Protein AF-A0A3M7L3I3-F1 (afdb_monomer)

pLDDT: mean 78.07, std 19.67, range [24.3, 96.75]

Sequence (484 aa):
AEGNAGCKPRTPVLGILLPQKKACKHLTPALLHRAADEGVTLRVLEEGVPLAAQGHFDVLLHKIRSPEWEEEVCAYLDSHPEVTIIDHPKAVQALGNRATMLKLLDDDTWVLKAPAQASPGKGGAGFTCTTPAHQLLAPGCSLAGAEDALAAASLRYPLVLKPCWADGREGAHALALVTSSAGLQGIIERGAQLGLALPALAQPYIEHGGCLFKVYVLGGQCRMVTRASLSLDQDGVASDAGPGHHRSADDGAEQPGQAGDCGTARPCPGLQLMSRVSAYPSSECWGQEDLAPADHGVRIPPPWVWDALAQRLRERLGLHLFNFDVILPREQGNEPGSTSTLLHLIDINYFPGYEKLAGYEELMVHFFKEHREYAAMGGERVRLYVTGQFLGFRRSKSNQYTHTSLVKIDGVNSKTETEFYLGKRLAYVYKAKTEKKGSKFRVIWGKVTRAHGSTGTVRAKFKSNLPPAAIGAKIRVMLYPSRV

Mean predicted aligned error: 16.32 Å

InterPro domains:
  IPR001780 Large ribosomal subunit protein eL33 [MF_00573] (386-478)
  IPR001780 Large ribosomal subunit protein eL33 [PF01247] (384-478)
  IPR008656 Inositol-tetrakisphosphate 1-kinase [PTHR14217] (12-372)
  IPR009000 Translation protein, beta-barrel domain superfamily [SSF50447] (384-478)
  IPR018266 Large ribosomal subunit protein eL33, conserved site [PS01105] (446-467)
  IPR038661 Large ribosomal subunit protein eL33 superfamily [G3DSA:2.40.10.190] (379-484)
  IPR040464 Inositol 1,3,4-trisphosphate 5/6-kinase, ATP-grasp domain [PF05770] (147-231)
  IPR040464 Inositol 1,3,4-trisphosphate 5/6-kinase, ATP-grasp domain [PF05770] (275-369)
  IPR041429 Inositol-tetrakisphosphate 1-kinase, N-terminal [PF17927] (14-92)

Secondary structure (DSSP, 8-state):
-------PPPPPEEEEE--HHHHHHHS-HHHHHHHHHTT-EEEEPPTTS-GGGS---SEEEE----HHHHHHHHHHHHH-TTSEEES-HHHHHTTSBHHHHHHTTTT--EEE---TTS-SSS---EEEEEPPP-EEEPTT--HHHHHHHHHHTT--SSEEEEESB-S--TTTT-EEEE-SHHHHHHHHHHTTTTT-PSSEEEEE----TTEEEEEEEETTEEEEEEEE--EE-TTSPEE---------S-----PPP-------PPPPTTEEEES-TT----TT-SS--S---TTS--PPPPHHHHHHHHHHHHHHH--SEEEEEEE--S----STT--EEEEEEEEEEES--GGGSTTHHHHHHHHHHHHHHHHHTT-----SEEEEEEEEEEE-SS-EEEEEEEEEETT--STTGGGGGTT-EEEEEEEEEEEETTEEEEEEEEEEEEEETTTTEEEEEESSPPPGGGTT-EEEEE--S---

Nearest PDB structures (foldseek):
  7qiz-assembly1_h  TM=9.696E-01  e=1.080E-16  Solanum lycopersicum
  8b2l-assembly1_S3  TM=9.687E-01  e=2.028E-16  Nicotiana tabacum
  8jiv-assembly1_Cf  TM=9.655E-01  e=1.593E-15  Triticum aestivum
  8ipb-assembly1_MB  TM=9.676E-01  e=2.990E-15  Triticum aestivum
  5umd-assembly1_9  TM=9.547E-01  e=5.234E-14  Plasmodium falciparum 3D7

Solvent-accessible surface area (backbone atoms only — not comparable to full-atom values): 28256 Å² total; per-residue (Å²): 137,82,79,83,75,77,75,71,84,74,75,48,29,38,34,34,42,48,53,67,82,53,38,66,58,60,64,35,72,67,35,55,50,52,24,50,77,72,56,39,42,80,38,81,55,64,86,95,55,61,65,81,78,78,53,81,56,42,32,37,39,60,59,80,82,50,69,70,60,48,52,51,52,51,54,49,43,73,77,36,78,76,43,36,64,46,52,49,67,79,47,55,55,49,43,35,30,49,71,56,43,49,54,80,44,69,88,49,80,42,76,44,73,78,61,94,81,63,72,94,74,90,72,95,51,36,36,33,38,37,56,70,66,67,41,79,40,58,63,89,53,50,64,68,59,45,51,53,49,32,56,76,62,72,53,54,71,44,25,36,36,33,30,30,44,53,71,72,53,92,37,32,75,35,36,32,44,28,58,39,72,63,12,49,44,49,39,68,77,42,10,65,85,69,35,42,36,61,42,25,35,37,27,59,61,69,65,24,51,20,47,32,41,40,34,38,33,52,63,98,44,70,48,78,44,78,41,51,27,76,31,66,48,100,86,69,48,75,43,89,59,71,86,82,78,79,84,66,93,77,80,81,93,76,86,80,78,85,76,82,88,76,77,91,70,82,88,49,69,41,44,44,80,42,85,55,69,81,61,65,82,66,84,85,71,77,80,70,81,89,72,70,69,94,83,40,80,68,83,82,78,60,70,69,58,56,50,53,51,49,51,53,48,27,74,72,48,65,48,40,51,32,30,37,35,34,37,41,57,55,84,75,80,84,61,94,79,75,61,53,51,61,36,31,52,78,50,66,41,74,64,61,80,56,71,76,45,82,62,32,52,60,53,51,45,50,48,53,48,54,54,45,54,39,34,76,72,60,51,86,64,85,62,66,39,47,57,22,35,27,75,37,53,45,63,61,99,88,49,76,42,66,76,34,34,32,35,38,39,68,94,37,59,34,44,74,62,40,57,81,47,50,62,14,34,31,37,40,70,46,81,49,96,63,73,54,94,94,34,38,66,48,72,47,46,28,30,32,69,44,73,39,76,58,63,14,25,29,33,28,41,48,82,54,69,78,60,80,88,45,51,70,36,70,27,40,38,31,71,41,68,76,88,122

Foldseek 3Di:
DPDPPPPDPDQAEEEEAEDPVQCVLQVDPLLCVLLVVVRHHYHYDDPPDQPVVSDDHQEYEYLDDDPVVLVSVVVVCVVCVLYHYFFNVVLQVQQFFPVSVQVLFAPDFDWAADPPPDDPDPDRFIATEGAFQKFWDAALDDLVRNVVRCVVSVHAPQKKKAARGCSPPFLNPKIKTFGDSQQVNCCNVCVVVLSRGPRIMIGYDFAQLQKKWKWWFAALDIDIDIFGHWHADPVRDTDLDDDDDPPPPDDDDDDDDDDDDDDDDPDTPRMDIDDCSRPPPPPPDADDPDDPDPPSQDHDDDPVVSSVVSVVCCVSSVHRGKMWMKGFHSDDDPPPPRRYGYIHTHHMGGHDSLSRHDCSSVSVSVSVVVVSVCSVVSHPPVQLWFKWFFQAADDDPPDGDQQKTKIATPPFFFQVSCVLLAFFKKWDWDAAPDDDPNGRIDIWIKGFHHDDPTGRMTIIGTPDGDDPVRHGPMMTGGSDDDPD

Radius of gyration: 28.69 Å; Cα contacts (8 Å, |Δi|>4): 841; chains: 1; bounding box: 69×57×106 Å

Organism: Auxenochlorella protothecoides (NCBI:txid3075)

Structure (mmCIF, N/CA/C/O backbone):
data_AF-A0A3M7L3I3-F1
#
_entry.id   AF-A0A3M7L3I3-F1
#
loop_
_atom_site.group_PDB
_atom_site.id
_atom_site.type_symbol
_atom_site.label_atom_id
_atom_site.label_alt_id
_atom_site.label_comp_id
_atom_site.label_asym_id
_atom_site.label_entity_id
_atom_site.label_seq_id
_atom_site.pdbx_PDB_ins_code
_atom_site.Cartn_x
_atom_site.Cartn_y
_atom_site.Cartn_z
_atom_site.occupancy
_atom_site.B_iso_or_equiv
_atom_site.auth_seq_id
_atom_site.auth_comp_id
_atom_site.auth_asym_id
_atom_site.auth_atom_id
_atom_site.pdbx_PDB_model_num
ATOM 1 N N . ALA A 1 1 ? -40.814 2.476 36.841 1.00 35.31 1 ALA A N 1
ATOM 2 C CA . ALA A 1 1 ? -40.640 1.821 35.534 1.00 35.31 1 ALA A CA 1
ATOM 3 C C . ALA A 1 1 ? -40.481 2.919 34.493 1.00 35.31 1 ALA A C 1
ATOM 5 O O . ALA A 1 1 ? -41.463 3.342 33.905 1.00 35.31 1 ALA A O 1
ATOM 6 N N . GLU A 1 2 ? -39.270 3.450 34.343 1.00 33.78 2 GLU A N 1
ATOM 7 C CA . GLU A 1 2 ? -38.954 4.354 33.236 1.00 33.78 2 GLU A CA 1
ATOM 8 C C . GLU A 1 2 ? -38.245 3.511 32.187 1.00 33.78 2 GLU A C 1
ATOM 10 O O . GLU A 1 2 ? -37.161 2.971 32.413 1.00 33.78 2 GLU A O 1
ATOM 15 N N . GLY A 1 3 ? -38.981 3.268 31.105 1.00 31.88 3 GLY A N 1
ATOM 16 C CA . GLY A 1 3 ? -38.589 2.401 30.015 1.00 31.88 3 GLY A CA 1
ATOM 17 C C . GLY A 1 3 ? -37.322 2.911 29.352 1.00 31.88 3 GLY A C 1
ATOM 18 O O . GLY A 1 3 ? -37.249 4.047 28.892 1.00 31.88 3 GLY A O 1
ATOM 19 N N . ASN A 1 4 ? -36.349 2.012 29.290 1.00 36.25 4 ASN A N 1
ATOM 20 C CA . ASN A 1 4 ? -35.195 2.054 28.416 1.00 36.25 4 ASN A CA 1
ATOM 21 C C . ASN A 1 4 ? -35.702 2.198 26.968 1.00 36.25 4 ASN A C 1
ATOM 23 O O . ASN A 1 4 ? -36.040 1.205 26.322 1.00 36.25 4 ASN A O 1
ATOM 27 N N . ALA A 1 5 ? -35.849 3.435 26.489 1.00 38.25 5 ALA A N 1
ATOM 28 C CA . ALA A 1 5 ? -36.131 3.715 25.092 1.00 38.25 5 ALA A CA 1
ATOM 29 C C . ALA A 1 5 ? -34.921 3.229 24.293 1.00 38.25 5 ALA A C 1
ATOM 31 O O . ALA A 1 5 ? -33.882 3.885 24.252 1.00 38.25 5 ALA A O 1
ATOM 32 N N . GLY A 1 6 ? -35.043 2.025 23.731 1.00 37.06 6 GLY A N 1
ATOM 33 C CA . GLY A 1 6 ? -34.054 1.444 22.841 1.00 37.06 6 GLY A CA 1
ATOM 34 C C . GLY A 1 6 ? -33.783 2.425 21.712 1.00 37.06 6 GLY A C 1
ATOM 35 O O . GLY A 1 6 ? -34.612 2.601 20.819 1.00 37.06 6 GLY A O 1
ATOM 36 N N . CYS A 1 7 ? -32.635 3.095 21.784 1.00 35.84 7 CYS A N 1
ATOM 37 C CA . CYS A 1 7 ? -32.123 3.910 20.701 1.00 35.84 7 CYS A CA 1
ATOM 38 C C . CYS A 1 7 ? -31.993 2.967 19.501 1.00 35.84 7 CYS A C 1
ATOM 40 O O . CYS A 1 7 ? -31.188 2.033 19.540 1.00 35.84 7 CYS A O 1
ATOM 42 N N . LYS A 1 8 ? -32.853 3.129 18.485 1.00 43.00 8 LYS A N 1
ATOM 43 C CA . LYS A 1 8 ? -32.745 2.355 17.245 1.00 43.00 8 LYS A CA 1
ATOM 44 C C . LYS A 1 8 ? -31.296 2.482 16.759 1.00 43.00 8 LYS A C 1
ATOM 46 O O . LYS A 1 8 ? -30.790 3.607 16.751 1.00 43.00 8 LYS A O 1
ATOM 51 N N . PRO A 1 9 ? -30.616 1.381 16.392 1.00 53.31 9 PRO A N 1
ATOM 52 C CA . PRO A 1 9 ? -29.260 1.473 15.875 1.00 53.31 9 PRO A CA 1
ATOM 53 C C . PRO A 1 9 ? -29.285 2.405 14.665 1.00 53.31 9 PRO A C 1
ATOM 55 O O . PRO A 1 9 ? -30.003 2.167 13.695 1.00 53.31 9 PRO A O 1
ATOM 58 N N . ARG A 1 10 ? -28.569 3.524 14.779 1.00 66.69 10 ARG A N 1
ATOM 59 C CA . ARG A 1 10 ? -28.472 4.523 13.721 1.00 66.69 10 ARG A CA 1
ATOM 60 C C . ARG A 1 10 ? -27.815 3.876 12.500 1.00 66.69 10 ARG A C 1
ATOM 62 O O . ARG A 1 10 ? -26.831 3.152 12.648 1.00 66.69 10 ARG A O 1
ATOM 69 N N . THR A 1 11 ? -28.347 4.144 11.308 1.00 69.50 11 THR A N 1
ATOM 70 C CA . THR A 1 11 ? -27.738 3.684 10.055 1.00 69.50 11 THR A CA 1
ATOM 71 C C . THR A 1 11 ? -26.351 4.319 9.910 1.00 69.50 11 THR A C 1
ATOM 73 O O . THR A 1 11 ? -26.260 5.552 9.960 1.00 69.50 11 THR A O 1
ATOM 76 N N . PRO A 1 12 ? -25.282 3.517 9.759 1.00 75.00 12 PRO A N 1
ATOM 77 C CA . PRO A 1 12 ? -23.928 4.033 9.632 1.00 75.00 12 PRO A CA 1
ATOM 78 C C . PRO A 1 12 ? -23.773 4.834 8.337 1.00 75.00 12 PRO A C 1
ATOM 80 O O . PRO A 1 12 ? -24.360 4.497 7.302 1.00 75.00 12 PRO A O 1
ATOM 83 N N . VAL A 1 13 ? -22.974 5.894 8.407 1.00 88.31 13 VAL A N 1
ATOM 84 C CA . VAL A 1 13 ? -22.675 6.795 7.295 1.00 88.31 13 VAL A CA 1
ATOM 85 C C . VAL A 1 13 ? -21.205 6.648 6.914 1.00 88.31 13 VAL A C 1
ATOM 87 O O . VAL A 1 13 ? -20.317 7.005 7.691 1.00 88.31 13 VAL A O 1
ATOM 90 N N . LEU A 1 14 ? -20.958 6.148 5.703 1.00 91.19 14 LEU A N 1
ATOM 91 C CA . LEU A 1 14 ? -19.641 6.131 5.076 1.00 91.19 14 LEU A CA 1
ATOM 92 C C . LEU A 1 14 ? -19.445 7.435 4.296 1.00 91.19 14 LEU A C 1
ATOM 94 O O . LEU A 1 14 ? -20.107 7.653 3.280 1.00 91.19 14 LEU A O 1
ATOM 98 N N . GLY A 1 15 ? -18.539 8.293 4.759 1.00 92.94 15 GLY A N 1
ATOM 99 C CA . GLY A 1 15 ? -18.093 9.466 4.009 1.00 92.94 15 GLY A CA 1
ATOM 100 C C . GLY A 1 15 ? -17.078 9.070 2.938 1.00 92.94 15 GLY A C 1
ATOM 101 O O . GLY A 1 15 ? -16.142 8.327 3.221 1.00 92.94 15 GLY A O 1
ATOM 102 N N . ILE A 1 16 ? -17.255 9.545 1.706 1.00 92.69 16 ILE A N 1
ATOM 103 C CA . ILE A 1 16 ? -16.439 9.173 0.547 1.00 92.69 16 ILE A CA 1
ATOM 104 C C . ILE A 1 16 ? -15.740 10.412 -0.007 1.00 92.69 16 ILE A C 1
ATOM 106 O O . ILE A 1 16 ? -16.369 11.267 -0.628 1.00 92.69 16 ILE A O 1
ATOM 110 N N . LEU A 1 17 ? -14.423 10.464 0.184 1.00 91.12 17 LEU A N 1
ATOM 111 C CA . LEU A 1 17 ? -13.525 11.511 -0.295 1.00 91.12 17 LEU A CA 1
ATOM 112 C C . LEU A 1 17 ? -12.740 10.995 -1.506 1.00 91.12 17 LEU A C 1
ATOM 114 O O . LEU A 1 17 ? -11.596 10.544 -1.397 1.00 91.12 17 LEU A O 1
ATOM 118 N N . LEU A 1 18 ? -13.369 10.998 -2.679 1.00 89.56 18 LEU A N 1
ATOM 119 C CA . LEU A 1 18 ? -12.736 10.561 -3.924 1.00 89.56 18 LEU A CA 1
ATOM 120 C C . LEU A 1 18 ? -12.710 11.708 -4.936 1.00 89.56 18 LEU A C 1
ATOM 122 O O . LEU A 1 18 ? -13.718 12.397 -5.080 1.00 89.56 18 LEU A O 1
ATOM 126 N N . PRO A 1 19 ? -11.630 11.852 -5.731 1.00 85.81 19 PRO A N 1
ATOM 127 C CA . PRO A 1 19 ? -11.644 12.750 -6.879 1.00 85.81 19 PRO A CA 1
ATOM 128 C C . PRO A 1 19 ? -12.822 12.418 -7.798 1.00 85.81 19 PRO A C 1
ATOM 130 O O . PRO A 1 19 ? -13.086 11.237 -8.044 1.00 85.81 19 PRO A O 1
ATOM 133 N N . GLN A 1 20 ? -13.480 13.430 -8.365 1.00 82.56 20 GLN A N 1
ATOM 134 C CA . GLN A 1 20 ? -14.728 13.276 -9.128 1.00 82.56 20 GLN A CA 1
ATOM 135 C C . GLN A 1 20 ? -14.664 12.159 -10.187 1.00 82.56 20 GLN A C 1
ATOM 137 O O . GLN A 1 20 ? -15.516 11.274 -10.220 1.00 82.56 20 GLN A O 1
ATOM 142 N N . LYS A 1 21 ? -13.585 12.111 -10.988 1.00 83.31 21 LYS A N 1
ATOM 143 C CA . LYS A 1 21 ? -13.366 11.058 -12.003 1.00 83.31 21 LYS A CA 1
ATOM 144 C C . LYS A 1 21 ? -13.367 9.639 -11.423 1.00 83.31 21 LYS A C 1
ATOM 146 O O . LYS A 1 21 ? -13.716 8.695 -12.126 1.00 83.31 21 LYS A O 1
ATOM 151 N N . LYS A 1 22 ? -12.910 9.468 -10.181 1.00 86.50 22 LYS A N 1
ATOM 152 C CA . LYS A 1 22 ? -12.861 8.175 -9.493 1.00 86.50 22 LYS A CA 1
ATOM 153 C C . LYS A 1 22 ? -14.182 7.883 -8.785 1.00 86.50 22 LYS A C 1
ATOM 155 O O . LYS A 1 22 ? -14.663 6.761 -8.897 1.00 86.50 22 LYS A O 1
ATOM 160 N N . ALA A 1 23 ? -14.802 8.885 -8.164 1.00 87.12 23 ALA A N 1
ATOM 161 C CA . ALA A 1 23 ? -16.145 8.767 -7.601 1.00 87.12 23 ALA A CA 1
ATOM 162 C C . ALA A 1 23 ? -17.148 8.257 -8.653 1.00 87.12 23 ALA A C 1
ATOM 164 O O . ALA A 1 23 ? -17.806 7.253 -8.414 1.00 87.12 23 ALA A O 1
ATOM 165 N N . CYS A 1 24 ? -17.165 8.842 -9.858 1.00 86.31 24 CYS A N 1
ATOM 166 C CA . CYS A 1 24 ? -18.055 8.412 -10.945 1.00 86.31 24 CYS A CA 1
ATOM 167 C C . CYS A 1 24 ? -17.844 6.958 -11.401 1.00 86.31 24 CYS A C 1
ATOM 169 O O . CYS A 1 24 ? -18.776 6.343 -11.905 1.00 86.31 24 CYS A O 1
ATOM 171 N N . LYS A 1 25 ? -16.631 6.409 -11.263 1.00 87.12 25 LYS A N 1
ATOM 172 C CA . LYS A 1 25 ? -16.327 5.022 -11.658 1.00 87.12 25 LYS A CA 1
ATOM 173 C C . LYS A 1 25 ? -16.703 4.006 -10.588 1.00 87.12 25 LYS A C 1
ATOM 175 O O . LYS A 1 25 ? -17.133 2.912 -10.919 1.00 87.12 25 LYS A O 1
ATOM 180 N N . HIS A 1 26 ? -16.494 4.358 -9.324 1.00 87.31 26 HIS A N 1
ATOM 181 C CA . HIS A 1 26 ? -16.700 3.447 -8.201 1.00 87.31 26 HIS A CA 1
ATOM 182 C C . HIS A 1 26 ? -18.120 3.494 -7.645 1.00 87.31 26 HIS A C 1
ATOM 184 O O . HIS A 1 26 ? -18.637 2.478 -7.204 1.00 87.31 26 HIS A O 1
ATOM 190 N N . LEU A 1 27 ? -18.769 4.656 -7.657 1.00 90.25 27 LEU A N 1
ATOM 191 C CA . LEU A 1 27 ? -20.113 4.827 -7.109 1.00 90.25 27 LEU A CA 1
ATOM 192 C C . LEU A 1 27 ? -21.160 4.553 -8.184 1.00 90.25 27 LEU A C 1
ATOM 194 O O . LEU A 1 27 ? -21.898 5.444 -8.602 1.00 90.25 27 LEU A O 1
ATOM 198 N N . THR A 1 28 ? -21.181 3.309 -8.663 1.00 89.81 28 THR A N 1
ATOM 199 C CA . THR A 1 28 ? -22.169 2.853 -9.642 1.00 89.81 28 THR A CA 1
ATOM 200 C C . THR A 1 28 ? -23.573 2.888 -9.024 1.00 89.81 28 THR A C 1
ATOM 202 O O . THR A 1 28 ? -23.721 2.698 -7.811 1.00 89.81 28 THR A O 1
ATOM 205 N N . PRO A 1 29 ? -24.637 3.083 -9.824 1.00 90.50 29 PRO A N 1
ATOM 206 C CA . PRO A 1 29 ? -26.007 2.975 -9.323 1.00 90.50 29 PRO A CA 1
ATOM 207 C C . PRO A 1 29 ? -26.281 1.633 -8.627 1.00 90.50 29 PRO A C 1
ATOM 209 O O . PRO A 1 29 ? -26.975 1.598 -7.613 1.00 90.50 29 PRO A O 1
ATOM 212 N N . ALA A 1 30 ? -25.681 0.546 -9.127 1.00 91.94 30 ALA A N 1
ATOM 213 C CA . ALA A 1 30 ? -25.782 -0.786 -8.537 1.00 91.94 30 ALA A CA 1
ATOM 214 C C . ALA A 1 30 ? -25.140 -0.857 -7.141 1.00 91.94 30 ALA A C 1
ATOM 216 O O . ALA A 1 30 ? -25.758 -1.388 -6.218 1.00 91.94 30 ALA A O 1
ATOM 217 N N . LEU A 1 31 ? -23.955 -0.259 -6.951 1.00 92.25 31 LEU A N 1
ATOM 218 C CA . LEU A 1 31 ? -23.313 -0.183 -5.637 1.00 92.25 31 LEU A CA 1
ATOM 219 C C . LEU A 1 31 ? -24.163 0.623 -4.651 1.00 92.25 31 LEU A C 1
ATOM 221 O O . LEU A 1 31 ? -24.342 0.197 -3.514 1.00 92.25 31 LEU A O 1
ATOM 225 N N . LEU A 1 32 ? -24.688 1.777 -5.078 1.00 91.81 32 LEU A N 1
ATOM 226 C CA . LEU A 1 32 ? -25.522 2.635 -4.231 1.00 91.81 32 LEU A CA 1
ATOM 227 C C . LEU A 1 32 ? -26.800 1.912 -3.786 1.00 91.81 32 LEU A C 1
ATOM 229 O O . LEU A 1 32 ? -27.147 1.964 -2.607 1.00 91.81 32 LEU A O 1
ATOM 233 N N . HIS A 1 33 ? -27.471 1.217 -4.710 1.00 92.00 33 HIS A N 1
ATOM 234 C CA . HIS A 1 33 ? -28.676 0.446 -4.408 1.00 92.00 33 HIS A CA 1
ATOM 235 C C . HIS A 1 33 ? -28.376 -0.705 -3.442 1.00 92.00 33 HIS A C 1
ATOM 237 O O . HIS A 1 33 ? -28.993 -0.786 -2.383 1.00 92.00 33 HIS A O 1
ATOM 243 N N . ARG A 1 34 ? -27.351 -1.517 -3.738 1.00 91.88 34 ARG A N 1
ATOM 244 C CA . ARG A 1 34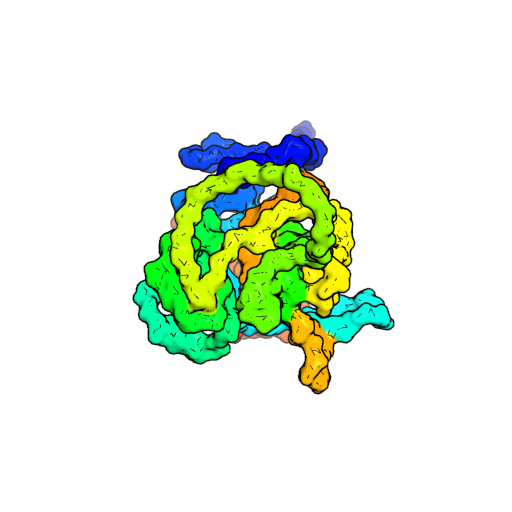 ? -26.947 -2.634 -2.874 1.00 91.88 34 ARG A CA 1
ATOM 245 C C . ARG A 1 34 ? -26.513 -2.166 -1.486 1.00 91.88 34 ARG A C 1
ATOM 247 O O . ARG A 1 34 ? -26.856 -2.800 -0.494 1.00 91.88 34 ARG A O 1
ATOM 254 N N . ALA A 1 35 ? -25.761 -1.068 -1.397 1.00 90.44 35 ALA A N 1
ATOM 255 C CA . ALA A 1 35 ? -25.363 -0.495 -0.116 1.00 90.44 35 ALA A CA 1
ATOM 256 C C . ALA A 1 35 ? -26.591 -0.081 0.707 1.00 90.44 35 ALA A C 1
ATOM 258 O O . ALA A 1 35 ? -26.648 -0.389 1.896 1.00 90.44 35 ALA A O 1
ATOM 259 N N . ALA A 1 36 ? -27.586 0.549 0.076 1.00 89.62 36 ALA A N 1
ATOM 260 C CA . ALA A 1 36 ? -28.822 0.943 0.743 1.00 89.62 36 ALA A CA 1
ATOM 261 C C . ALA A 1 36 ? -29.627 -0.271 1.242 1.00 89.62 36 ALA A C 1
ATOM 263 O O . ALA A 1 36 ? -30.057 -0.270 2.398 1.00 89.62 36 ALA A O 1
ATOM 264 N N . ASP A 1 37 ? -29.760 -1.316 0.420 1.00 90.56 37 ASP A N 1
ATOM 265 C CA . ASP A 1 37 ? -30.453 -2.565 0.775 1.00 90.56 37 ASP A CA 1
ATOM 266 C C . ASP A 1 37 ? -29.788 -3.282 1.962 1.00 90.56 37 ASP A C 1
ATOM 268 O O . ASP A 1 37 ? -30.455 -3.865 2.816 1.00 90.56 37 ASP A O 1
ATOM 272 N N . GLU A 1 38 ? -28.463 -3.182 2.057 1.00 88.00 38 GLU A N 1
ATOM 273 C CA . GLU A 1 38 ? -27.644 -3.750 3.134 1.00 88.00 38 GLU A CA 1
ATOM 274 C C . GLU A 1 38 ? -27.478 -2.799 4.339 1.00 88.00 38 GLU A C 1
ATOM 276 O O . GLU A 1 38 ? -26.714 -3.076 5.272 1.00 88.00 38 GLU A O 1
ATOM 281 N N . GLY A 1 39 ? -28.197 -1.670 4.348 1.00 87.06 39 GLY A N 1
ATOM 282 C CA . GLY A 1 39 ? -28.230 -0.722 5.462 1.00 87.06 39 GLY A CA 1
ATOM 283 C C . GLY A 1 39 ? -26.956 0.114 5.628 1.00 87.06 39 GLY A C 1
ATOM 284 O O . GLY A 1 39 ? -26.608 0.489 6.750 1.00 87.06 39 GLY A O 1
ATOM 285 N N . VAL A 1 40 ? -26.253 0.408 4.535 1.00 86.62 40 VAL A N 1
ATOM 286 C CA . VAL A 1 40 ? -25.049 1.248 4.488 1.00 86.62 40 VAL A CA 1
ATOM 287 C C . VAL A 1 40 ? -25.356 2.545 3.734 1.00 86.62 40 VAL A C 1
ATOM 289 O O . VAL A 1 40 ? -25.643 2.533 2.540 1.00 86.62 40 VAL A O 1
ATOM 292 N N . THR A 1 41 ? -25.255 3.690 4.416 1.00 89.19 41 THR A N 1
ATOM 293 C CA . THR A 1 41 ? -25.436 5.000 3.770 1.00 89.19 41 THR A CA 1
ATOM 294 C C . THR A 1 41 ? -24.103 5.496 3.222 1.00 89.19 41 THR A C 1
ATOM 296 O O . THR A 1 41 ? -23.198 5.812 3.993 1.00 89.19 41 THR A O 1
ATOM 299 N N . LEU A 1 42 ? -23.990 5.617 1.900 1.00 91.00 42 LEU A N 1
ATOM 300 C CA . LEU A 1 42 ? -22.825 6.200 1.232 1.00 91.00 42 LEU A CA 1
ATOM 301 C C . LEU A 1 42 ? -23.047 7.703 1.015 1.00 91.00 42 LEU A C 1
ATOM 303 O O . LEU A 1 42 ? -24.043 8.097 0.408 1.00 91.00 42 LEU A O 1
ATOM 307 N N . ARG A 1 43 ? -22.131 8.551 1.496 1.00 91.12 43 ARG A N 1
ATOM 308 C CA . ARG A 1 43 ? -22.178 10.006 1.296 1.00 91.12 43 ARG A CA 1
ATOM 309 C C . ARG A 1 43 ? -20.910 10.487 0.609 1.00 91.12 43 ARG A C 1
ATOM 311 O O . ARG A 1 43 ? -19.834 10.437 1.194 1.00 91.12 43 ARG A O 1
ATOM 318 N N . VAL A 1 44 ? -21.051 10.987 -0.613 1.00 91.38 44 VAL A N 1
ATOM 319 C CA . VAL A 1 44 ? -19.960 11.679 -1.310 1.00 91.38 44 VAL A CA 1
ATOM 320 C C . VAL A 1 44 ? -19.730 13.024 -0.644 1.00 91.38 44 VAL A C 1
ATOM 322 O O . VAL A 1 44 ? -20.692 13.741 -0.378 1.00 91.38 44 VAL A O 1
ATOM 325 N N . LEU A 1 45 ? -18.470 13.323 -0.347 1.00 90.12 45 LEU A N 1
ATOM 326 C CA . LEU A 1 45 ? -18.069 14.569 0.289 1.00 90.12 45 LEU A CA 1
ATOM 327 C C . LEU A 1 45 ? -17.523 15.543 -0.746 1.00 90.12 45 LEU A C 1
ATOM 329 O O . LEU A 1 45 ? -16.865 15.148 -1.709 1.00 90.12 45 LEU A O 1
ATOM 333 N N . GLU A 1 46 ? -17.823 16.816 -0.532 1.00 86.00 46 GLU A N 1
ATOM 334 C CA . GLU A 1 46 ? -17.384 17.911 -1.383 1.00 86.00 46 GLU A CA 1
ATOM 335 C C . GLU A 1 46 ? -16.001 18.387 -0.939 1.00 86.00 46 GLU A C 1
ATOM 337 O O . GLU A 1 46 ? -15.756 18.641 0.244 1.00 86.00 46 GLU A O 1
ATOM 342 N N . GLU A 1 47 ? -15.082 18.486 -1.896 1.00 81.94 47 GLU A N 1
ATOM 343 C CA . GLU A 1 47 ? -13.742 19.028 -1.676 1.00 81.94 47 GLU A CA 1
ATOM 344 C C . GLU A 1 47 ? -13.829 20.547 -1.442 1.00 81.94 47 GLU A C 1
ATOM 346 O O . GLU A 1 47 ? -14.578 21.248 -2.122 1.00 81.94 47 GLU A O 1
ATOM 351 N N . GLY A 1 48 ? -13.086 21.063 -0.458 1.00 81.69 48 GLY A N 1
ATOM 352 C CA . GLY A 1 48 ? -13.104 22.483 -0.078 1.00 81.69 48 GLY A CA 1
ATOM 353 C C . GLY A 1 48 ? -14.207 22.888 0.909 1.00 81.69 48 GLY A C 1
ATOM 354 O O . GLY A 1 48 ? -14.196 24.019 1.398 1.00 81.69 48 GLY A O 1
ATOM 355 N N . VAL A 1 49 ? -15.131 21.984 1.253 1.00 88.31 49 VAL A N 1
ATOM 356 C CA . VAL A 1 49 ? -16.104 22.187 2.337 1.00 88.31 49 VAL A CA 1
ATOM 357 C C . VAL A 1 49 ? -15.599 21.484 3.604 1.00 88.31 49 VAL A C 1
ATOM 359 O O . VAL A 1 49 ? -15.335 20.284 3.544 1.00 88.31 49 VAL A O 1
ATOM 362 N N . PRO A 1 50 ? -15.516 22.156 4.771 1.00 88.94 50 PRO A N 1
ATOM 363 C CA . PRO A 1 50 ? -15.011 21.534 5.993 1.00 88.94 50 PRO A CA 1
ATOM 364 C C . PRO A 1 50 ? -15.763 20.254 6.379 1.00 88.94 50 PRO A C 1
ATOM 366 O O . PRO A 1 50 ? -16.993 20.271 6.467 1.00 88.94 50 PRO A O 1
ATOM 369 N N . LEU A 1 51 ? -15.053 19.167 6.698 1.00 90.06 51 LEU A N 1
ATOM 370 C CA . LEU A 1 51 ? -15.665 17.869 7.041 1.00 90.06 51 LEU A CA 1
ATOM 371 C C . LEU A 1 51 ? -16.723 17.957 8.150 1.00 90.06 51 LEU A C 1
ATOM 373 O O . LEU A 1 51 ? -17.794 17.363 8.039 1.00 90.06 51 LEU A O 1
ATOM 377 N N . ALA A 1 52 ? -16.471 18.760 9.186 1.00 88.56 52 ALA A N 1
ATOM 378 C CA . ALA A 1 52 ? -17.414 18.969 10.286 1.00 88.56 52 ALA A CA 1
ATOM 379 C C . ALA A 1 52 ? -18.748 19.607 9.845 1.00 88.56 52 ALA A C 1
ATOM 381 O O . ALA A 1 52 ? -19.770 19.402 10.498 1.00 88.56 52 ALA A O 1
ATOM 382 N N . ALA A 1 53 ? -18.759 20.354 8.735 1.00 90.38 53 ALA A N 1
ATOM 383 C CA . ALA A 1 53 ? -19.967 20.950 8.166 1.00 90.38 53 ALA A CA 1
ATOM 384 C C . ALA A 1 53 ? -20.759 19.966 7.284 1.00 90.38 53 ALA A C 1
ATOM 386 O O . ALA A 1 53 ? -21.946 20.176 7.046 1.00 90.38 53 ALA A O 1
ATOM 387 N N . GLN A 1 54 ? -20.133 18.875 6.832 1.00 91.69 54 GLN A N 1
ATOM 388 C CA . GLN A 1 54 ? -20.745 17.886 5.935 1.00 91.69 54 GLN A CA 1
ATOM 389 C C . GLN A 1 54 ? -21.506 16.770 6.681 1.00 91.69 54 GLN A C 1
ATOM 391 O O . GLN A 1 54 ? -22.100 15.873 6.067 1.00 91.69 54 GLN A O 1
ATOM 396 N N . GLY A 1 55 ? -21.543 16.844 8.014 1.00 87.62 55 GLY A N 1
ATOM 397 C CA . GLY A 1 55 ? -22.325 15.983 8.895 1.00 87.62 55 GLY A CA 1
ATOM 398 C C . GLY A 1 55 ? -21.477 15.009 9.708 1.00 87.62 55 GLY A C 1
ATOM 399 O O . GLY A 1 55 ? -20.295 15.222 9.946 1.00 87.62 55 GLY A O 1
ATOM 400 N N . HIS A 1 56 ? -22.121 13.945 10.185 1.00 87.88 56 HIS A N 1
ATOM 401 C CA . HIS A 1 56 ? -21.473 12.903 10.978 1.00 87.88 56 HIS A CA 1
ATOM 402 C C . HIS A 1 56 ? -21.152 11.688 10.117 1.00 87.88 56 HIS A C 1
ATOM 404 O O . HIS A 1 56 ? -22.024 11.197 9.393 1.00 87.88 56 HIS A O 1
ATOM 410 N N . PHE A 1 57 ? -19.966 11.132 10.333 1.00 90.06 57 PHE A N 1
ATOM 411 C CA . PHE A 1 57 ? -19.454 9.938 9.670 1.00 90.06 57 PHE A CA 1
ATOM 412 C C . PHE A 1 57 ? -19.114 8.872 10.701 1.00 90.06 57 PHE A C 1
ATOM 414 O O . PHE A 1 57 ? -18.704 9.193 11.806 1.00 90.06 57 PHE A O 1
ATOM 421 N N . ASP A 1 58 ? -19.308 7.611 10.346 1.00 87.06 58 ASP A N 1
ATOM 422 C CA . ASP A 1 58 ? -18.845 6.474 11.151 1.00 87.06 58 ASP A CA 1
ATOM 423 C C . ASP A 1 58 ? -17.533 5.933 10.573 1.00 87.06 58 ASP A C 1
ATOM 425 O O . ASP A 1 58 ? -16.614 5.538 11.292 1.00 87.06 58 ASP A O 1
ATOM 429 N N . VAL A 1 59 ? -17.439 5.961 9.243 1.00 89.50 59 VAL A N 1
ATOM 430 C CA . VAL A 1 59 ? -16.267 5.543 8.489 1.00 89.50 59 VAL A CA 1
ATOM 431 C C . VAL A 1 59 ? -15.992 6.579 7.397 1.00 89.50 59 VAL A C 1
ATOM 433 O O . VAL A 1 59 ? -16.922 7.108 6.786 1.00 89.50 59 VAL A O 1
ATOM 436 N N . LEU A 1 60 ? -14.723 6.868 7.136 1.00 92.44 60 LEU A N 1
ATOM 437 C CA . LEU A 1 60 ? -14.258 7.692 6.029 1.00 92.44 60 LEU A CA 1
ATOM 438 C C . LEU A 1 60 ? -13.446 6.829 5.067 1.00 92.44 60 LEU A C 1
ATOM 440 O O . LEU A 1 60 ? -12.534 6.116 5.471 1.00 92.44 60 LEU A O 1
ATOM 444 N N . LEU A 1 61 ? -13.774 6.913 3.787 1.00 93.12 61 LEU A N 1
ATOM 445 C CA . LEU A 1 61 ? -13.070 6.272 2.690 1.00 93.12 61 LEU A CA 1
ATOM 446 C C . LEU A 1 61 ? -12.455 7.356 1.819 1.00 93.12 61 LEU A C 1
ATOM 448 O O . LEU A 1 61 ? -13.171 8.272 1.411 1.00 93.12 61 LEU A O 1
ATOM 452 N N . HIS A 1 62 ? -11.171 7.250 1.475 1.00 92.81 62 HIS A N 1
ATOM 453 C CA . HIS A 1 62 ? -10.540 8.318 0.702 1.00 92.81 62 HIS A CA 1
ATOM 454 C C . HIS A 1 62 ? -9.540 7.876 -0.361 1.00 92.81 62 HIS A C 1
ATOM 456 O O . HIS A 1 62 ? -8.964 6.788 -0.316 1.00 92.81 62 HIS A O 1
ATOM 462 N N . LYS A 1 63 ? -9.305 8.790 -1.306 1.00 90.44 63 LYS A N 1
ATOM 463 C CA . LYS A 1 63 ? -8.117 8.824 -2.158 1.00 90.44 63 LYS A CA 1
ATOM 464 C C . LYS A 1 63 ? -7.633 10.261 -2.326 1.00 90.44 63 LYS A C 1
ATOM 466 O O . LYS A 1 63 ? -7.774 10.853 -3.398 1.00 90.44 63 LYS A O 1
ATOM 471 N N . ILE A 1 64 ? -7.076 10.798 -1.248 1.00 84.50 64 ILE A N 1
ATOM 472 C CA . ILE A 1 64 ? -6.556 12.165 -1.186 1.00 84.50 64 ILE A CA 1
ATOM 473 C C . ILE A 1 64 ? -5.249 12.270 -1.979 1.00 84.50 64 ILE A C 1
ATOM 475 O O . ILE A 1 64 ? -4.450 11.335 -2.027 1.00 84.50 64 ILE A O 1
ATOM 479 N N . ARG A 1 65 ? -5.059 13.416 -2.634 1.00 75.19 65 ARG A N 1
ATOM 480 C CA . ARG A 1 65 ? -3.822 13.777 -3.349 1.00 75.19 65 ARG A CA 1
ATOM 481 C C . ARG A 1 65 ? -3.273 15.146 -2.948 1.00 75.19 65 ARG A C 1
ATOM 483 O O . ARG A 1 65 ? -2.109 15.419 -3.214 1.00 75.19 65 ARG A O 1
ATOM 490 N N . SER A 1 66 ? -4.115 15.998 -2.365 1.00 80.75 66 SER A N 1
ATOM 491 C CA . SER A 1 66 ? -3.753 17.337 -1.904 1.00 80.75 66 SER A CA 1
ATOM 492 C C . SER A 1 66 ? -3.200 17.250 -0.475 1.00 80.75 66 SER A C 1
ATOM 494 O O . SER A 1 66 ? -3.864 16.656 0.382 1.00 80.75 66 SER A O 1
ATOM 496 N N . PRO A 1 67 ? -2.020 17.837 -0.202 1.00 81.75 67 PRO A N 1
ATOM 497 C CA . PRO A 1 67 ? -1.503 17.975 1.157 1.00 81.75 67 PRO A CA 1
ATOM 498 C C . PRO A 1 67 ? -2.463 18.729 2.085 1.00 81.75 67 PRO A C 1
ATOM 500 O O . PRO A 1 67 ? -2.637 18.342 3.235 1.00 81.75 67 PRO A O 1
ATOM 503 N N . GLU A 1 68 ? -3.132 19.764 1.577 1.00 83.31 68 GLU A N 1
ATOM 504 C CA . GLU A 1 68 ? -4.070 20.591 2.342 1.00 83.31 68 GLU A CA 1
ATOM 505 C C . GLU A 1 68 ? -5.269 19.766 2.829 1.00 83.31 68 GLU A C 1
ATOM 507 O O . GLU A 1 68 ? -5.670 19.850 3.991 1.00 83.31 68 GLU A O 1
ATOM 512 N N . TRP A 1 69 ? -5.815 18.916 1.956 1.00 83.69 69 TRP A N 1
ATOM 513 C CA . TRP A 1 69 ? -6.942 18.057 2.310 1.00 83.69 69 TRP A CA 1
ATOM 514 C C . TRP A 1 69 ? -6.519 16.893 3.212 1.00 83.69 69 TRP A C 1
ATOM 516 O O . TRP A 1 69 ? -7.286 16.455 4.070 1.00 83.69 69 TRP A O 1
ATOM 526 N N . GLU A 1 70 ? -5.280 16.413 3.070 1.00 86.56 70 GLU A N 1
ATOM 527 C CA . GLU A 1 70 ? -4.704 15.446 4.005 1.00 86.56 70 GLU A CA 1
ATOM 528 C C . GLU A 1 70 ? -4.584 16.032 5.421 1.00 86.56 70 GLU A C 1
ATOM 530 O O . GLU A 1 70 ? -4.948 15.354 6.388 1.00 86.56 70 GLU A O 1
ATOM 535 N N . GLU A 1 71 ? -4.113 17.275 5.554 1.00 86.69 71 GLU A N 1
ATOM 536 C CA . GLU A 1 71 ? -4.039 17.972 6.841 1.00 86.69 71 GLU A CA 1
ATOM 537 C C . GLU A 1 71 ? -5.425 18.139 7.475 1.00 86.69 71 GLU A C 1
ATOM 539 O O . GLU A 1 71 ? -5.593 17.836 8.660 1.00 86.69 71 GLU A O 1
ATOM 544 N N . GLU A 1 72 ? -6.431 18.540 6.692 1.00 88.25 72 GLU A N 1
ATOM 545 C CA . GLU A 1 72 ? -7.813 18.666 7.166 1.00 88.25 72 GLU A CA 1
ATOM 546 C C . GLU A 1 72 ? -8.368 17.328 7.675 1.00 88.25 72 GLU A C 1
ATOM 548 O O . GLU A 1 72 ? -8.916 17.255 8.778 1.00 88.25 72 GLU A O 1
ATOM 553 N N . VAL A 1 73 ? -8.197 16.250 6.902 1.00 88.62 73 VAL A N 1
ATOM 554 C CA . VAL A 1 73 ? -8.675 14.909 7.269 1.00 88.62 73 VAL A CA 1
ATOM 555 C C . VAL A 1 73 ? -7.973 14.413 8.529 1.00 88.62 73 VAL A C 1
ATOM 557 O O . VAL A 1 73 ? -8.632 13.888 9.426 1.00 88.62 73 VAL A O 1
ATOM 560 N N . CYS A 1 74 ? -6.660 14.622 8.653 1.00 88.56 74 CYS A N 1
ATOM 561 C CA . CYS A 1 74 ? -5.928 14.274 9.870 1.00 88.56 74 CYS A CA 1
ATOM 562 C C . CYS A 1 74 ? -6.440 15.062 11.087 1.00 88.56 74 CYS A C 1
ATOM 564 O O . CYS A 1 74 ? -6.693 14.466 12.133 1.00 88.56 74 CYS A O 1
ATOM 566 N N . ALA A 1 75 ? -6.660 16.373 10.952 1.00 86.94 75 ALA A N 1
ATOM 567 C CA . ALA A 1 75 ? -7.191 17.208 12.031 1.00 86.94 75 ALA A CA 1
ATOM 568 C C . ALA A 1 75 ? -8.627 16.815 12.434 1.00 86.94 75 ALA A C 1
ATOM 570 O O . ALA A 1 75 ? -8.989 16.839 13.618 1.00 86.94 75 ALA A O 1
ATOM 571 N N . TYR A 1 76 ? -9.451 16.411 11.464 1.00 89.00 76 TYR A N 1
ATOM 572 C CA . TYR A 1 76 ? -10.790 15.889 11.723 1.00 89.00 76 TYR A CA 1
ATOM 573 C C . TYR A 1 76 ? -10.736 14.577 12.518 1.00 89.00 76 TYR A C 1
ATOM 575 O O . TYR A 1 76 ? -11.430 14.451 13.524 1.00 89.00 76 TYR A O 1
ATOM 583 N N . LEU A 1 77 ? -9.865 13.638 12.137 1.00 87.94 77 LEU A N 1
ATOM 584 C CA . LEU A 1 77 ? -9.682 12.366 12.848 1.00 87.94 77 LEU A CA 1
ATOM 585 C C . LEU A 1 77 ? -9.122 12.553 14.268 1.00 87.94 77 LEU A C 1
ATOM 587 O O . LEU A 1 77 ? -9.546 11.857 15.190 1.00 87.94 77 LEU A O 1
ATOM 591 N N . ASP A 1 78 ? -8.226 13.522 14.474 1.00 86.25 78 ASP A N 1
ATOM 592 C CA . ASP A 1 78 ? -7.693 13.853 15.804 1.00 86.25 78 ASP A CA 1
ATOM 593 C C . ASP A 1 78 ? -8.783 14.381 16.756 1.00 86.25 78 ASP A C 1
ATOM 595 O O . ASP A 1 78 ? -8.723 14.156 17.970 1.00 86.25 78 ASP A O 1
ATOM 599 N N . SER A 1 79 ? -9.790 15.072 16.213 1.00 86.69 79 SER A N 1
ATOM 600 C CA . SER A 1 79 ? -10.935 15.592 16.971 1.00 86.69 79 SER A CA 1
ATOM 601 C C . SER A 1 79 ? -12.112 14.614 17.080 1.00 86.69 79 SER A C 1
ATOM 603 O O . SER A 1 79 ? -12.923 14.774 17.992 1.00 86.69 79 SER A O 1
ATOM 605 N N . HIS A 1 80 ? -12.165 13.585 16.227 1.00 86.00 80 HIS A N 1
ATOM 606 C CA . HIS A 1 80 ? -13.239 12.585 16.154 1.00 86.00 80 HIS A CA 1
ATOM 607 C C . HIS A 1 80 ? -12.671 11.152 16.190 1.00 86.00 80 HIS A C 1
ATOM 609 O O . HIS A 1 80 ? -12.716 10.430 15.190 1.00 86.00 80 HIS A O 1
ATOM 615 N N . PRO A 1 81 ? -12.116 10.703 17.334 1.00 82.75 81 PRO A N 1
ATOM 616 C CA . PRO A 1 81 ? -11.477 9.390 17.459 1.00 82.75 81 PRO A CA 1
ATOM 617 C C . PRO A 1 81 ? -12.446 8.200 17.325 1.00 82.75 81 PRO A C 1
ATOM 619 O O . PRO A 1 81 ? -12.006 7.052 17.296 1.00 82.75 81 PRO A O 1
ATOM 622 N N . GLU A 1 82 ? -13.756 8.446 17.319 1.00 81.94 82 GLU A N 1
ATOM 623 C CA . GLU A 1 82 ? -14.800 7.469 17.006 1.00 81.94 82 GLU A CA 1
ATOM 624 C C . GLU A 1 82 ? -14.912 7.148 15.509 1.00 81.94 82 GLU A C 1
ATOM 626 O O . GLU A 1 82 ? -15.453 6.101 15.157 1.00 81.94 82 GLU A O 1
ATOM 631 N N . VAL A 1 83 ? -14.396 8.019 14.637 1.00 87.62 83 VAL A N 1
ATOM 632 C CA . VAL A 1 83 ? -14.461 7.859 13.183 1.00 87.62 83 VAL A CA 1
ATOM 633 C C . VAL A 1 83 ? -13.337 6.943 12.718 1.00 87.62 83 VAL A C 1
ATOM 635 O O . VAL A 1 83 ? -12.162 7.166 13.007 1.00 87.62 83 VAL A O 1
ATOM 638 N N . THR A 1 84 ? -13.684 5.910 11.954 1.00 87.81 84 THR A N 1
ATOM 639 C CA . THR A 1 84 ? -12.693 5.005 11.354 1.00 87.81 84 THR A CA 1
ATOM 640 C C . THR A 1 84 ? -12.295 5.495 9.965 1.00 87.81 84 THR A C 1
ATOM 642 O O . THR A 1 84 ? -13.157 5.819 9.159 1.00 87.81 84 THR A O 1
ATOM 645 N N . ILE A 1 85 ? -11.002 5.532 9.649 1.00 91.00 85 ILE A N 1
ATOM 646 C CA . ILE A 1 85 ? -10.492 5.927 8.326 1.00 91.00 85 ILE A CA 1
ATOM 647 C C . ILE A 1 85 ? -9.994 4.703 7.550 1.00 91.00 85 ILE A C 1
ATOM 649 O O . ILE A 1 85 ? -9.307 3.850 8.109 1.00 91.00 85 ILE A O 1
ATOM 653 N N . ILE A 1 86 ? -10.315 4.643 6.260 1.00 91.62 86 ILE A N 1
ATOM 654 C CA . ILE A 1 86 ? -9.858 3.629 5.308 1.00 91.62 86 ILE A CA 1
ATOM 655 C C . ILE A 1 86 ? -9.151 4.336 4.141 1.00 91.62 86 ILE A C 1
ATOM 657 O O . ILE A 1 86 ? -9.799 4.989 3.319 1.00 91.62 86 ILE A O 1
ATOM 661 N N . ASP A 1 87 ? -7.837 4.225 3.986 1.00 90.81 87 ASP A N 1
ATOM 662 C CA . ASP A 1 87 ? -6.811 3.870 4.984 1.00 90.81 87 ASP A CA 1
ATOM 663 C C . ASP A 1 87 ? -6.225 5.140 5.623 1.00 90.81 87 ASP A C 1
ATOM 665 O O . ASP A 1 87 ? -6.508 6.241 5.169 1.00 90.81 87 ASP A O 1
ATOM 669 N N . HIS A 1 88 ? -5.394 5.070 6.665 1.00 89.31 88 HIS A N 1
ATOM 670 C CA . HIS A 1 88 ? -4.831 6.304 7.238 1.00 89.31 88 HIS A CA 1
ATOM 671 C C . HIS A 1 88 ? -3.936 7.049 6.210 1.00 89.31 88 HIS A C 1
ATOM 673 O O . HIS A 1 88 ? -3.025 6.424 5.664 1.00 89.31 88 HIS A O 1
ATOM 679 N N . PRO A 1 89 ? -4.091 8.374 5.976 1.00 87.81 89 PRO A N 1
ATOM 680 C CA . PRO A 1 89 ? -3.323 9.111 4.958 1.00 87.81 89 PRO A CA 1
ATOM 681 C C . PRO A 1 89 ? -1.798 8.929 5.049 1.00 87.81 89 PRO A C 1
ATOM 683 O O . PRO A 1 89 ? -1.158 8.552 4.072 1.00 87.81 89 PRO A O 1
ATOM 686 N N . LYS A 1 90 ? -1.229 9.023 6.258 1.00 83.88 90 LYS A N 1
ATOM 687 C CA . LYS A 1 90 ? 0.197 8.726 6.524 1.00 83.88 90 LYS A CA 1
ATOM 688 C C . LYS A 1 90 ? 0.673 7.341 6.055 1.00 83.88 90 LYS A C 1
ATOM 690 O O . LYS A 1 90 ? 1.826 7.211 5.659 1.00 83.88 90 LYS A O 1
ATOM 695 N N . ALA A 1 91 ? -0.173 6.308 6.107 1.00 85.69 91 ALA A N 1
ATOM 696 C CA . ALA A 1 91 ? 0.180 4.980 5.594 1.00 85.69 91 ALA A CA 1
ATOM 697 C C . ALA A 1 91 ? 0.198 4.976 4.055 1.00 85.69 91 ALA A C 1
ATOM 699 O O . ALA A 1 91 ? 1.090 4.403 3.433 1.00 85.69 91 ALA A O 1
ATOM 700 N N . VAL A 1 92 ? -0.742 5.695 3.436 1.00 87.56 92 VAL A N 1
ATOM 701 C CA . VAL A 1 92 ? -0.826 5.867 1.979 1.00 87.56 92 VAL A CA 1
ATOM 702 C C . VAL A 1 92 ? 0.371 6.647 1.426 1.00 87.56 92 VAL A C 1
ATOM 704 O O . VAL A 1 92 ? 0.866 6.307 0.351 1.00 87.56 92 VAL A O 1
ATOM 707 N N . GLN A 1 93 ? 0.887 7.644 2.158 1.00 82.12 93 GLN A N 1
ATOM 708 C CA . GLN A 1 93 ? 2.060 8.434 1.748 1.00 82.12 93 GLN A CA 1
ATOM 709 C C . GLN A 1 93 ? 3.280 7.565 1.410 1.00 82.12 93 GLN A C 1
ATOM 711 O O . GLN A 1 93 ? 4.034 7.894 0.493 1.00 82.12 93 GLN A O 1
ATOM 716 N N . ALA A 1 94 ? 3.445 6.426 2.090 1.00 79.69 94 ALA A N 1
ATOM 717 C CA . ALA A 1 94 ? 4.542 5.495 1.838 1.00 79.69 94 ALA A CA 1
ATOM 718 C C . ALA A 1 94 ? 4.534 4.922 0.404 1.00 79.69 94 ALA A C 1
ATOM 720 O O . ALA A 1 94 ? 5.590 4.574 -0.130 1.00 79.69 94 ALA A O 1
ATOM 721 N N . LEU A 1 95 ? 3.357 4.884 -0.238 1.00 83.62 95 LEU A N 1
ATOM 722 C CA . LEU A 1 95 ? 3.157 4.447 -1.622 1.00 83.62 95 LEU A CA 1
ATOM 723 C C . LEU A 1 95 ? 3.271 5.585 -2.654 1.00 83.62 95 LEU A C 1
ATOM 725 O O . LEU A 1 95 ? 3.228 5.322 -3.852 1.00 83.62 95 LEU A O 1
ATOM 729 N N . GLY A 1 96 ? 3.426 6.846 -2.238 1.00 77.25 96 GLY A N 1
ATOM 730 C CA . GLY A 1 96 ? 3.532 7.986 -3.162 1.00 77.25 96 GLY A CA 1
ATOM 731 C C . GLY A 1 96 ? 4.847 8.036 -3.954 1.00 77.25 96 GLY A C 1
ATOM 732 O O . GLY A 1 96 ? 4.934 8.706 -4.987 1.00 77.25 96 GLY A O 1
ATOM 733 N N . ASN A 1 97 ? 5.866 7.306 -3.496 1.00 81.69 97 ASN A N 1
ATOM 734 C CA . ASN A 1 97 ? 7.203 7.273 -4.075 1.00 81.69 97 ASN A CA 1
ATOM 735 C C . ASN A 1 97 ? 7.655 5.814 -4.263 1.00 81.69 97 ASN A C 1
ATOM 737 O O . ASN A 1 97 ? 7.723 5.047 -3.305 1.00 81.69 97 ASN A O 1
ATOM 741 N N . ARG A 1 98 ? 7.977 5.419 -5.501 1.00 81.69 98 ARG A N 1
ATOM 742 C CA . ARG A 1 98 ? 8.362 4.037 -5.836 1.00 81.69 98 ARG A CA 1
ATOM 743 C C . ARG A 1 98 ? 9.653 3.595 -5.148 1.00 81.69 98 ARG A C 1
ATOM 745 O O . ARG A 1 98 ? 9.772 2.428 -4.794 1.00 81.69 98 ARG A O 1
ATOM 752 N N . ALA A 1 99 ? 10.591 4.511 -4.909 1.00 76.25 99 ALA A N 1
ATOM 753 C CA . ALA A 1 99 ? 11.827 4.193 -4.200 1.00 76.25 99 ALA A CA 1
ATOM 754 C C . ALA A 1 99 ? 11.583 3.912 -2.709 1.00 76.25 99 ALA A C 1
ATOM 756 O O . ALA A 1 99 ? 12.280 3.091 -2.130 1.00 76.25 99 ALA A O 1
ATOM 757 N N . THR A 1 100 ? 10.603 4.559 -2.066 1.00 75.06 100 THR A N 1
ATOM 758 C CA . THR A 1 100 ? 10.234 4.227 -0.675 1.00 75.06 100 THR A CA 1
ATOM 759 C C . THR A 1 100 ? 9.319 3.012 -0.605 1.00 75.06 100 THR A C 1
ATOM 761 O O . THR A 1 100 ? 9.495 2.175 0.272 1.00 75.06 100 THR A O 1
ATOM 764 N N . MET A 1 101 ? 8.381 2.894 -1.547 1.00 79.69 101 MET A N 1
ATOM 765 C CA . MET A 1 101 ? 7.440 1.779 -1.659 1.00 79.69 101 MET A CA 1
ATOM 766 C C . MET A 1 101 ? 8.162 0.433 -1.730 1.00 79.69 101 MET A C 1
ATOM 768 O O . MET A 1 101 ? 7.790 -0.498 -1.023 1.00 79.69 101 MET A O 1
ATOM 772 N N . LEU A 1 102 ? 9.190 0.338 -2.574 1.00 72.50 102 LEU A N 1
ATOM 773 C CA . LEU A 1 102 ? 9.933 -0.901 -2.772 1.00 72.50 102 LEU A CA 1
ATOM 774 C C . LEU A 1 102 ? 10.932 -1.175 -1.644 1.00 72.50 102 LEU A C 1
ATOM 776 O O . LEU A 1 102 ? 11.068 -2.321 -1.235 1.00 72.50 102 LEU A O 1
ATOM 780 N N . LYS A 1 103 ? 11.500 -0.132 -1.026 1.00 69.88 103 LYS A N 1
ATOM 781 C CA . LYS A 1 103 ? 12.334 -0.274 0.180 1.00 69.88 103 LYS A CA 1
ATOM 782 C C . LYS A 1 103 ? 11.631 -0.936 1.357 1.00 69.88 103 LYS A C 1
ATOM 784 O O . LYS A 1 103 ? 12.286 -1.610 2.140 1.00 69.88 103 LYS A O 1
ATOM 789 N N . LEU A 1 104 ? 10.307 -0.810 1.479 1.00 64.00 104 LEU A N 1
ATOM 790 C CA . LEU A 1 104 ? 9.530 -1.528 2.507 1.00 64.00 104 LEU A CA 1
ATOM 791 C C . LEU A 1 104 ? 9.616 -3.063 2.365 1.00 64.00 104 LEU A C 1
ATOM 793 O O . LEU A 1 104 ? 9.217 -3.798 3.276 1.00 64.00 104 LEU A O 1
ATOM 797 N N . LEU A 1 105 ? 10.124 -3.532 1.222 1.00 66.19 105 LEU A N 1
ATOM 798 C CA . LEU A 1 105 ? 10.220 -4.925 0.805 1.00 66.19 105 LEU A CA 1
ATOM 799 C C . LEU A 1 105 ? 11.673 -5.398 0.623 1.00 66.19 105 LEU A C 1
ATOM 801 O O . LEU A 1 105 ? 11.894 -6.601 0.532 1.00 66.19 105 LEU A O 1
ATOM 805 N N . ASP A 1 106 ? 12.646 -4.482 0.567 1.00 60.41 106 ASP A N 1
ATOM 806 C CA . ASP A 1 106 ? 14.034 -4.784 0.179 1.00 60.41 106 ASP A CA 1
ATOM 807 C C . ASP A 1 106 ? 14.827 -5.564 1.242 1.00 60.41 106 ASP A C 1
ATOM 809 O O . ASP A 1 106 ? 15.826 -6.200 0.914 1.00 60.41 106 ASP A O 1
ATOM 813 N N . ASP A 1 107 ? 14.367 -5.581 2.495 1.00 58.78 107 ASP A N 1
ATOM 814 C CA . ASP A 1 107 ? 15.104 -6.210 3.601 1.00 58.78 107 ASP A CA 1
ATOM 815 C C . ASP A 1 107 ? 14.759 -7.694 3.826 1.00 58.78 107 ASP A C 1
ATOM 817 O O . ASP A 1 107 ? 15.405 -8.360 4.634 1.00 58.78 107 ASP A O 1
ATOM 821 N N . ASP A 1 108 ? 13.767 -8.254 3.120 1.00 64.56 108 ASP A N 1
ATOM 822 C CA . ASP A 1 108 ? 13.284 -9.605 3.404 1.00 64.56 108 ASP A CA 1
ATOM 823 C C . ASP A 1 108 ? 12.976 -10.410 2.141 1.00 64.56 108 ASP A C 1
ATOM 825 O O . ASP A 1 108 ? 12.022 -10.151 1.410 1.00 64.56 108 ASP A O 1
ATOM 829 N N . THR A 1 109 ? 13.714 -11.502 1.948 1.00 80.75 109 THR A N 1
ATOM 830 C CA . THR A 1 109 ? 13.274 -12.574 1.051 1.00 80.75 109 THR A CA 1
ATOM 831 C C . THR A 1 109 ? 12.086 -13.291 1.688 1.00 80.75 109 THR A C 1
ATOM 833 O O . THR A 1 109 ? 12.212 -13.972 2.710 1.00 80.75 109 THR A O 1
ATOM 836 N N . TRP A 1 110 ? 10.901 -13.145 1.101 1.00 86.19 110 TRP A N 1
ATOM 837 C CA . TRP A 1 110 ? 9.674 -13.680 1.677 1.00 86.19 110 TRP A CA 1
ATOM 838 C C . TRP A 1 110 ? 9.487 -15.137 1.296 1.00 86.19 110 TRP A C 1
ATOM 840 O O . TRP A 1 110 ? 8.937 -15.454 0.248 1.00 86.19 110 TRP A O 1
ATOM 850 N N . VAL A 1 111 ? 9.875 -16.033 2.198 1.00 87.31 111 VAL A N 1
ATOM 851 C CA . VAL A 1 111 ? 9.592 -17.462 2.045 1.00 87.31 111 VAL A CA 1
ATOM 852 C C . VAL A 1 111 ? 8.152 -17.747 2.472 1.00 87.31 111 VAL A C 1
ATOM 854 O O . VAL A 1 111 ? 7.755 -17.473 3.610 1.00 87.31 111 VAL A O 1
ATOM 857 N N . LEU A 1 112 ? 7.366 -18.290 1.552 1.00 86.06 112 LEU A N 1
ATOM 858 C CA . LEU A 1 112 ? 5.976 -18.691 1.708 1.00 86.06 112 LEU A CA 1
ATOM 859 C C . LEU A 1 112 ? 5.912 -20.220 1.736 1.00 86.06 112 LEU A C 1
ATOM 861 O O . LEU A 1 112 ? 6.383 -20.901 0.822 1.00 86.06 112 LEU A O 1
ATOM 865 N N . LYS A 1 113 ? 5.334 -20.763 2.806 1.00 81.25 113 LYS A N 1
ATOM 866 C CA . LYS A 1 113 ? 5.153 -22.206 2.988 1.00 81.25 113 LYS A CA 1
ATOM 867 C C . LYS A 1 113 ? 3.680 -22.545 2.842 1.00 81.25 113 LYS A C 1
ATOM 869 O O . LYS A 1 113 ? 2.839 -21.833 3.389 1.00 81.25 113 LYS A O 1
ATOM 874 N N . ALA A 1 114 ? 3.397 -23.641 2.145 1.00 76.69 114 ALA A N 1
ATOM 875 C CA . ALA A 1 114 ? 2.038 -24.132 2.007 1.00 76.69 114 ALA A CA 1
ATOM 876 C C . ALA A 1 114 ? 1.424 -24.424 3.394 1.00 76.69 114 ALA A C 1
ATOM 878 O O . ALA A 1 114 ? 2.128 -24.917 4.286 1.00 76.69 114 ALA A O 1
ATOM 879 N N . PRO A 1 115 ? 0.128 -24.133 3.598 1.00 74.12 115 PRO A N 1
ATOM 880 C CA . PRO A 1 115 ? -0.561 -24.479 4.834 1.00 74.12 115 PRO A CA 1
ATOM 881 C C . PRO A 1 115 ? -0.582 -26.002 5.032 1.00 74.12 115 PRO A C 1
ATOM 883 O O . PRO A 1 115 ? -0.708 -26.762 4.074 1.00 74.12 115 PRO A O 1
ATOM 886 N N . ALA A 1 116 ? -0.506 -26.453 6.288 1.00 64.25 116 ALA A N 1
ATOM 887 C CA . ALA A 1 116 ? -0.392 -27.874 6.654 1.00 64.25 116 ALA A CA 1
ATOM 888 C C . ALA A 1 116 ? -1.557 -28.769 6.169 1.00 64.25 116 ALA A C 1
ATOM 890 O O . ALA A 1 116 ? -1.448 -29.989 6.216 1.00 64.25 116 ALA A O 1
ATOM 891 N N . GLN A 1 117 ? -2.664 -28.169 5.718 1.00 55.06 117 GLN A N 1
ATOM 892 C CA . GLN A 1 117 ? -3.855 -28.849 5.199 1.00 55.06 117 GLN A CA 1
ATOM 893 C C . GLN A 1 117 ? -3.893 -28.952 3.662 1.00 55.06 117 GLN A C 1
ATOM 895 O O . GLN A 1 117 ? -4.832 -29.528 3.120 1.00 55.06 117 GLN A O 1
ATOM 900 N N . ALA A 1 118 ? -2.904 -28.410 2.940 1.00 54.66 118 ALA A N 1
ATOM 901 C CA . ALA A 1 118 ? -2.815 -28.587 1.494 1.00 54.66 118 ALA A CA 1
ATOM 902 C C . ALA A 1 118 ? -2.457 -30.050 1.177 1.00 54.66 118 ALA A C 1
ATOM 904 O O . ALA A 1 118 ? -1.425 -30.549 1.628 1.00 54.66 118 ALA A O 1
ATOM 905 N N . SER A 1 119 ? -3.326 -30.745 0.435 1.00 46.22 119 SER A N 1
ATOM 906 C CA . SER A 1 119 ? -3.202 -32.178 0.143 1.00 46.22 119 SER A CA 1
ATOM 907 C C . SER A 1 119 ? -1.788 -32.577 -0.314 1.00 46.22 119 SER A C 1
ATOM 909 O O . SER A 1 119 ? -1.237 -31.945 -1.223 1.00 46.22 119 SER A O 1
ATOM 911 N N . PRO A 1 120 ? -1.201 -33.651 0.249 1.00 43.31 120 PRO A N 1
ATOM 912 C CA . PRO A 1 120 ? 0.104 -34.152 -0.156 1.00 43.31 120 PRO A CA 1
ATOM 913 C C . PRO A 1 120 ? -0.044 -34.918 -1.475 1.00 43.31 120 PRO A C 1
ATOM 915 O O . PRO A 1 120 ? -0.191 -36.134 -1.510 1.00 43.31 120 PRO A O 1
ATOM 918 N N . GLY A 1 121 ? -0.068 -34.188 -2.584 1.00 46.09 121 GLY A N 1
ATOM 919 C CA . GLY A 1 121 ? -0.167 -34.779 -3.912 1.00 46.09 121 GLY A CA 1
ATOM 920 C C . GLY A 1 121 ? -0.464 -33.721 -4.962 1.00 46.09 121 GLY A C 1
ATOM 921 O O . GLY A 1 121 ? -1.610 -33.321 -5.113 1.00 46.09 121 GLY A O 1
ATOM 922 N N . LYS A 1 122 ? 0.577 -33.327 -5.711 1.00 41.84 122 LYS A N 1
ATOM 923 C CA . LYS A 1 122 ? 0.604 -32.324 -6.802 1.00 41.84 122 LYS A CA 1
ATOM 924 C C . LYS A 1 122 ? 0.789 -30.853 -6.380 1.00 41.84 122 LYS A C 1
ATOM 926 O O . LYS A 1 122 ? -0.007 -29.997 -6.746 1.00 41.84 122 LYS A O 1
ATOM 931 N N . GLY A 1 123 ? 1.906 -30.523 -5.719 1.00 42.53 123 GLY A N 1
ATOM 932 C CA . GLY A 1 123 ? 2.363 -29.120 -5.644 1.00 42.53 123 GLY A CA 1
ATOM 933 C C . GLY A 1 123 ? 3.119 -28.691 -4.388 1.00 42.53 123 GLY A C 1
ATOM 934 O O . GLY A 1 123 ? 2.981 -27.545 -3.979 1.00 42.53 123 GLY A O 1
ATOM 935 N N . GLY A 1 124 ? 3.902 -29.576 -3.767 1.00 45.12 124 GLY A N 1
ATOM 936 C CA . GLY A 1 124 ? 4.748 -29.245 -2.613 1.00 45.12 124 GLY A CA 1
ATOM 937 C C . GLY A 1 124 ? 5.998 -28.435 -2.977 1.00 45.12 124 GLY A C 1
ATOM 938 O O . GLY A 1 124 ? 7.098 -28.863 -2.652 1.00 45.12 124 GLY A O 1
ATOM 939 N N . ALA A 1 125 ? 5.844 -27.308 -3.672 1.00 62.50 125 ALA A N 1
ATOM 940 C CA . ALA A 1 125 ? 6.920 -26.344 -3.885 1.00 62.50 125 ALA A CA 1
ATOM 941 C C . ALA A 1 125 ? 6.710 -25.146 -2.950 1.00 62.50 125 ALA A C 1
ATOM 943 O O . ALA A 1 125 ? 5.584 -24.670 -2.780 1.00 62.50 125 ALA A O 1
ATOM 944 N N . GLY A 1 126 ? 7.785 -24.683 -2.310 1.00 76.88 126 GLY A N 1
ATOM 945 C CA . GLY A 1 126 ? 7.765 -23.396 -1.617 1.00 76.88 126 GLY A CA 1
ATOM 946 C C . GLY A 1 126 ? 7.562 -22.260 -2.619 1.00 76.88 126 GLY A C 1
ATOM 947 O O . GLY A 1 126 ? 7.759 -22.446 -3.819 1.00 76.88 126 GLY A O 1
ATOM 948 N N . PHE A 1 127 ? 7.178 -21.082 -2.137 1.00 87.25 127 PHE A N 1
ATOM 949 C CA . PHE A 1 127 ? 7.277 -19.867 -2.941 1.00 87.25 127 PHE A CA 1
ATOM 950 C C . PHE A 1 127 ? 8.195 -18.879 -2.244 1.00 87.25 127 PHE A C 1
ATOM 952 O O . PHE A 1 127 ? 8.204 -18.777 -1.018 1.00 87.25 127 PHE A O 1
ATOM 959 N N . THR A 1 128 ? 8.958 -18.136 -3.025 1.00 89.50 128 THR A N 1
ATOM 960 C CA . THR A 1 128 ? 9.822 -17.072 -2.534 1.00 89.50 128 THR A CA 1
ATOM 961 C C . THR A 1 128 ? 9.413 -15.789 -3.229 1.00 89.50 128 THR A C 1
ATOM 963 O O . THR A 1 128 ? 9.372 -15.762 -4.447 1.00 89.50 128 THR A O 1
ATOM 966 N N . CYS A 1 129 ? 9.109 -14.723 -2.498 1.00 90.25 129 CYS A N 1
ATOM 967 C CA . CYS A 1 129 ? 8.824 -13.422 -3.094 1.00 90.25 129 CYS A CA 1
ATOM 968 C C . CYS A 1 129 ? 9.947 -12.439 -2.776 1.00 90.25 129 CYS A C 1
ATOM 970 O O . CYS A 1 129 ? 10.381 -12.344 -1.627 1.00 90.25 129 CYS A O 1
ATOM 972 N N . THR A 1 130 ? 10.405 -11.713 -3.790 1.00 90.00 130 THR A N 1
ATOM 973 C CA . THR A 1 130 ? 11.392 -10.637 -3.651 1.00 90.00 130 THR A CA 1
ATOM 974 C C . THR A 1 130 ? 10.985 -9.433 -4.492 1.00 90.00 130 THR A C 1
ATOM 976 O O . THR A 1 130 ? 10.109 -9.520 -5.355 1.00 90.00 130 THR A O 1
ATOM 979 N N . THR A 1 131 ? 11.639 -8.304 -4.266 1.00 88.50 131 THR A N 1
ATOM 980 C CA . THR A 1 131 ? 11.581 -7.156 -5.172 1.00 88.50 131 THR A CA 1
ATOM 981 C C . THR A 1 131 ? 12.791 -7.206 -6.105 1.00 88.50 131 THR A C 1
ATOM 983 O O . THR A 1 131 ? 13.890 -7.514 -5.638 1.00 88.50 131 THR A O 1
ATOM 986 N N . PRO A 1 132 ? 12.648 -6.929 -7.414 1.00 88.38 132 PRO A N 1
ATOM 987 C CA . PRO A 1 132 ? 13.804 -6.782 -8.290 1.00 88.38 132 PRO A CA 1
ATOM 988 C C . PRO A 1 132 ? 14.749 -5.684 -7.796 1.00 88.38 132 PRO A C 1
ATOM 990 O O . PRO A 1 132 ? 14.301 -4.641 -7.308 1.00 88.38 132 PRO A O 1
ATOM 993 N N . ALA A 1 133 ? 16.052 -5.893 -7.993 1.00 88.38 133 ALA A N 1
ATOM 994 C CA . ALA A 1 133 ? 17.048 -4.853 -7.765 1.00 88.38 133 ALA A CA 1
ATOM 995 C C . ALA A 1 133 ? 16.656 -3.573 -8.516 1.00 88.38 133 ALA A C 1
ATOM 997 O O . ALA A 1 133 ? 16.107 -3.627 -9.618 1.00 88.38 133 ALA A O 1
ATOM 998 N N . HIS A 1 134 ? 16.906 -2.413 -7.922 1.00 89.81 134 HIS A N 1
ATOM 999 C CA . HIS A 1 134 ? 16.498 -1.152 -8.520 1.00 89.81 134 HIS A CA 1
ATOM 1000 C C . HIS A 1 134 ? 17.436 -0.016 -8.145 1.00 89.81 134 HIS A C 1
ATOM 1002 O O . HIS A 1 134 ? 18.054 -0.020 -7.084 1.00 89.81 134 HIS A O 1
ATOM 1008 N N . GLN A 1 135 ? 17.502 0.985 -9.017 1.00 92.06 135 GLN A N 1
ATOM 1009 C CA . GLN A 1 135 ? 18.314 2.176 -8.818 1.00 92.06 135 GLN A CA 1
ATOM 1010 C C . GLN A 1 135 ? 17.494 3.418 -9.145 1.00 92.06 135 GLN A C 1
ATOM 1012 O O . GLN A 1 135 ? 16.864 3.507 -10.198 1.00 92.06 135 GLN A O 1
ATOM 1017 N N . LEU A 1 136 ? 17.516 4.403 -8.249 1.00 92.88 136 LEU A N 1
ATOM 1018 C CA . LEU A 1 136 ? 16.929 5.707 -8.527 1.00 92.88 136 LEU A CA 1
ATOM 1019 C C . LEU A 1 136 ? 17.932 6.552 -9.315 1.00 92.88 136 LEU A C 1
ATOM 1021 O O . LEU A 1 136 ? 19.035 6.823 -8.837 1.00 92.88 136 LEU A O 1
ATOM 1025 N N . LEU A 1 137 ? 17.536 6.987 -10.505 1.00 92.94 137 LEU A N 1
ATOM 1026 C CA . LEU A 1 137 ? 18.278 7.952 -11.305 1.00 92.94 137 LEU A CA 1
ATOM 1027 C C . LEU A 1 137 ? 17.872 9.365 -10.877 1.00 92.94 137 LEU A C 1
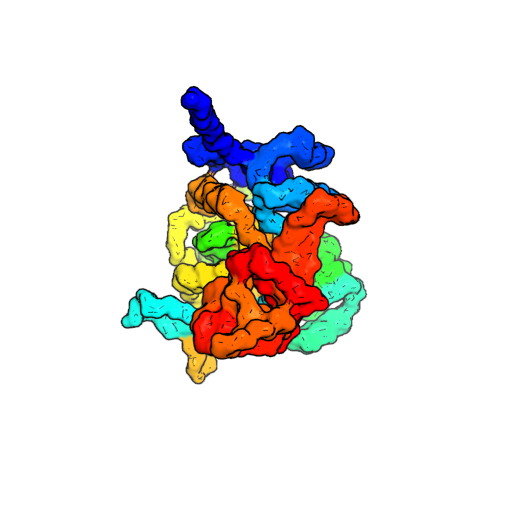ATOM 1029 O O . LEU A 1 137 ? 16.686 9.710 -10.875 1.00 92.94 137 LEU A O 1
ATOM 1033 N N . ALA A 1 138 ? 18.857 10.162 -10.468 1.00 91.00 138 ALA A N 1
ATOM 1034 C CA . ALA A 1 138 ? 18.639 11.495 -9.919 1.00 91.00 138 ALA A CA 1
ATOM 1035 C C . ALA A 1 138 ? 18.252 12.519 -11.006 1.00 91.00 138 ALA A C 1
ATOM 1037 O O . ALA A 1 138 ? 18.660 12.373 -12.159 1.00 91.00 138 ALA A O 1
ATOM 1038 N N . PRO A 1 139 ? 17.506 13.586 -10.665 1.00 90.50 139 PRO A N 1
ATOM 1039 C CA . PRO A 1 139 ? 17.211 14.661 -11.610 1.00 90.50 139 PRO A CA 1
ATOM 1040 C C . PRO A 1 139 ? 18.500 15.310 -12.128 1.00 90.50 139 PRO A C 1
ATOM 1042 O O . PRO A 1 139 ? 19.383 15.636 -11.338 1.00 90.50 139 PRO A O 1
ATOM 1045 N N . GLY A 1 140 ? 18.596 15.513 -13.445 1.00 88.25 140 GLY A N 1
ATOM 1046 C CA . GLY A 1 140 ? 19.729 16.202 -14.073 1.00 88.25 140 GLY A CA 1
ATOM 1047 C C . GLY A 1 140 ? 21.060 15.440 -14.053 1.00 88.25 140 GLY A C 1
ATOM 1048 O O . GLY A 1 140 ? 22.102 16.065 -14.241 1.00 88.25 140 GLY A O 1
ATOM 1049 N N . CYS A 1 141 ? 21.064 14.123 -13.810 1.00 92.44 141 CYS A N 1
ATOM 1050 C CA . CYS A 1 141 ? 22.293 13.334 -13.898 1.00 92.44 141 CYS A CA 1
ATOM 1051 C C . CYS A 1 141 ? 22.866 13.322 -15.327 1.00 92.44 141 CYS A C 1
ATOM 1053 O O . CYS A 1 141 ? 22.131 13.376 -16.313 1.00 92.44 141 CYS A O 1
ATOM 1055 N N . SER A 1 142 ? 24.194 13.239 -15.440 1.00 96.00 142 SER A N 1
ATOM 1056 C CA . SER A 1 142 ? 24.859 12.964 -16.716 1.00 96.00 142 SER A CA 1
ATOM 1057 C C . SER A 1 142 ? 24.738 11.480 -17.075 1.00 96.00 142 SER A C 1
ATOM 1059 O O . SER A 1 142 ? 24.497 10.650 -16.197 1.00 96.00 142 SER A O 1
ATOM 1061 N N . LEU A 1 143 ? 24.963 11.129 -18.348 1.00 95.19 143 LEU A N 1
ATOM 1062 C CA . LEU A 1 143 ? 24.995 9.727 -18.783 1.00 95.19 143 LEU A CA 1
ATOM 1063 C C . LEU A 1 143 ? 26.011 8.908 -17.974 1.00 95.19 143 LEU A C 1
ATOM 1065 O O . LEU A 1 143 ? 25.642 7.883 -17.416 1.00 95.19 143 LEU A O 1
ATOM 1069 N N . ALA A 1 144 ? 27.241 9.412 -17.827 1.00 95.69 144 ALA A N 1
ATOM 1070 C CA . ALA A 1 144 ? 28.277 8.755 -17.029 1.00 95.69 144 ALA A CA 1
ATOM 1071 C C . ALA A 1 144 ? 27.836 8.545 -15.570 1.00 95.69 144 ALA A C 1
ATOM 1073 O O . ALA A 1 144 ? 27.947 7.446 -15.045 1.00 95.69 144 ALA A O 1
ATOM 1074 N N . GLY A 1 145 ? 27.241 9.564 -14.936 1.00 95.88 145 GLY A N 1
ATOM 1075 C CA . GLY A 1 145 ? 26.743 9.434 -13.563 1.00 95.88 145 GLY A CA 1
ATOM 1076 C C . GLY A 1 145 ? 25.568 8.458 -13.430 1.00 95.88 145 GLY A C 1
ATOM 1077 O O . GLY A 1 145 ? 25.431 7.793 -12.404 1.00 95.88 145 GLY A O 1
ATOM 1078 N N . ALA A 1 146 ? 24.718 8.351 -14.455 1.00 94.69 146 ALA A N 1
ATOM 1079 C CA . ALA A 1 146 ? 23.655 7.354 -14.500 1.00 94.69 146 ALA A CA 1
ATOM 1080 C C . ALA A 1 146 ? 24.223 5.935 -14.665 1.00 94.69 146 ALA A C 1
ATOM 1082 O O . ALA A 1 146 ? 23.800 5.034 -13.947 1.00 94.69 146 ALA A O 1
ATOM 1083 N N . GLU A 1 147 ? 25.197 5.737 -15.556 1.00 95.56 147 GLU A N 1
ATOM 1084 C CA . GLU A 1 147 ? 25.866 4.447 -15.764 1.00 95.56 147 GLU A CA 1
ATOM 1085 C C . GLU A 1 147 ? 26.647 3.990 -14.529 1.00 95.56 147 GLU A C 1
ATOM 1087 O O . GLU A 1 147 ? 26.521 2.831 -14.137 1.00 95.56 147 GLU A O 1
ATOM 1092 N N . ASP A 1 148 ? 27.356 4.898 -13.853 1.00 95.75 148 ASP A N 1
ATOM 1093 C CA . ASP A 1 148 ? 28.041 4.613 -12.589 1.00 95.75 148 ASP A CA 1
ATOM 1094 C C . ASP A 1 148 ? 27.051 4.155 -11.507 1.00 95.75 148 ASP A C 1
ATOM 1096 O O . ASP A 1 148 ? 27.303 3.182 -10.793 1.00 95.75 148 ASP A O 1
ATOM 1100 N N . ALA A 1 149 ? 25.890 4.813 -11.404 1.00 94.38 149 ALA A N 1
ATOM 1101 C CA . ALA A 1 149 ? 24.844 4.428 -10.460 1.00 94.38 149 ALA A CA 1
ATOM 1102 C C . ALA A 1 149 ? 24.243 3.051 -10.790 1.00 94.38 149 ALA A C 1
ATOM 1104 O O . ALA A 1 149 ? 24.009 2.247 -9.886 1.00 94.38 149 ALA A O 1
ATOM 1105 N N . LEU A 1 150 ? 24.012 2.756 -12.074 1.00 95.44 150 LEU A N 1
ATOM 1106 C CA . LEU A 1 150 ? 23.539 1.442 -12.520 1.00 95.44 150 LEU A CA 1
ATOM 1107 C C . LEU A 1 150 ? 24.578 0.350 -12.232 1.00 95.44 150 LEU A C 1
ATOM 1109 O O . LEU A 1 150 ? 24.217 -0.708 -11.719 1.00 95.44 150 LEU A O 1
ATOM 1113 N N . ALA A 1 151 ? 25.859 0.617 -12.495 1.00 94.00 151 ALA A N 1
ATOM 1114 C CA . ALA A 1 151 ? 26.956 -0.306 -12.225 1.00 94.00 151 ALA A CA 1
ATOM 1115 C C . ALA A 1 151 ? 27.119 -0.578 -10.722 1.00 94.00 151 ALA A C 1
ATOM 1117 O O . ALA A 1 151 ? 27.252 -1.735 -10.321 1.00 94.00 151 ALA A O 1
ATOM 1118 N N . ALA A 1 152 ? 27.028 0.459 -9.882 1.00 93.75 152 ALA A N 1
ATOM 1119 C CA . ALA A 1 152 ? 27.058 0.325 -8.425 1.00 93.75 152 ALA A CA 1
ATOM 1120 C C . ALA A 1 152 ? 25.909 -0.551 -7.894 1.00 93.75 152 ALA A C 1
ATOM 1122 O O . ALA A 1 152 ? 26.100 -1.317 -6.952 1.00 93.75 152 ALA A O 1
ATOM 1123 N N . ALA A 1 153 ? 24.738 -0.489 -8.534 1.00 90.50 153 ALA A N 1
ATOM 1124 C CA . ALA A 1 153 ? 23.585 -1.339 -8.238 1.00 90.50 153 ALA A CA 1
ATOM 1125 C C . ALA A 1 153 ? 23.594 -2.691 -8.986 1.00 90.50 153 ALA A C 1
ATOM 1127 O O . ALA A 1 153 ? 22.632 -3.451 -8.891 1.00 90.50 153 ALA A O 1
ATOM 1128 N N . SER A 1 154 ? 24.664 -3.011 -9.728 1.00 94.62 154 SER A N 1
ATOM 1129 C CA . SER A 1 154 ? 24.791 -4.222 -10.559 1.00 94.62 154 SER A CA 1
ATOM 1130 C C . SER A 1 154 ? 23.664 -4.410 -11.587 1.00 94.62 154 SER A C 1
ATOM 1132 O O . SER A 1 154 ? 23.334 -5.536 -11.963 1.00 94.62 154 SER A O 1
ATOM 1134 N N . LEU A 1 155 ? 23.073 -3.314 -12.066 1.00 93.81 155 LEU A N 1
ATOM 1135 C CA . LEU A 1 155 ? 22.006 -3.333 -13.062 1.00 93.81 155 LEU A CA 1
ATOM 1136 C C . LEU A 1 155 ? 22.574 -3.352 -14.482 1.00 93.81 155 LEU A C 1
ATOM 1138 O O . LEU A 1 155 ? 23.558 -2.681 -14.790 1.00 93.81 155 LEU A O 1
ATOM 1142 N N . ARG A 1 156 ? 21.930 -4.120 -15.363 1.00 92.62 156 ARG A N 1
ATOM 1143 C CA . ARG A 1 156 ? 22.305 -4.262 -16.775 1.00 92.62 156 ARG A CA 1
ATOM 1144 C C . ARG A 1 156 ? 21.085 -4.082 -17.665 1.00 92.62 156 ARG A C 1
ATOM 1146 O O . ARG A 1 156 ? 19.965 -4.350 -17.240 1.00 92.62 156 ARG A O 1
ATOM 1153 N N . TYR A 1 157 ? 21.320 -3.654 -18.900 1.00 91.62 157 TYR A N 1
ATOM 1154 C CA . TYR A 1 157 ? 20.288 -3.645 -19.932 1.00 91.62 157 TYR A CA 1
ATOM 1155 C C . TYR A 1 157 ? 19.825 -5.079 -20.255 1.00 91.62 157 TYR A C 1
ATOM 1157 O O . TYR A 1 157 ? 20.651 -5.995 -20.203 1.00 91.62 157 TYR A O 1
ATOM 1165 N N . PRO A 1 158 ? 18.549 -5.280 -20.629 1.00 93.19 158 PRO A N 1
ATOM 1166 C CA . PRO A 1 158 ? 17.496 -4.267 -20.749 1.00 93.19 158 PRO A CA 1
ATOM 1167 C C . PRO A 1 158 ? 16.922 -3.803 -19.396 1.00 93.19 158 PRO A C 1
ATOM 1169 O O . PRO A 1 158 ? 16.766 -4.583 -18.461 1.00 93.19 158 PRO A O 1
ATOM 1172 N N . LEU A 1 159 ? 16.591 -2.513 -19.300 1.00 92.75 159 LEU A N 1
ATOM 1173 C CA . LEU A 1 159 ? 16.034 -1.863 -18.113 1.00 92.75 159 LEU A CA 1
ATOM 1174 C C . LEU A 1 159 ? 14.614 -1.364 -18.375 1.00 92.75 159 LEU A C 1
ATOM 1176 O O . LEU A 1 159 ? 14.319 -0.812 -19.432 1.00 92.75 159 LEU A O 1
ATOM 1180 N N . VAL A 1 160 ? 13.759 -1.476 -17.368 1.00 91.75 160 VAL A N 1
ATOM 1181 C CA . VAL A 1 160 ? 12.460 -0.813 -17.300 1.00 91.75 160 VAL A CA 1
ATOM 1182 C C . VAL A 1 160 ? 12.596 0.432 -16.431 1.00 91.75 160 VAL A C 1
ATOM 1184 O O . VAL A 1 160 ? 12.952 0.342 -15.254 1.00 91.75 160 VAL A O 1
ATOM 1187 N N . LEU A 1 161 ? 12.299 1.599 -17.001 1.00 90.88 161 LEU A N 1
ATOM 1188 C CA . LEU A 1 161 ? 12.287 2.874 -16.292 1.00 90.88 161 LEU A CA 1
ATOM 1189 C C . LEU A 1 161 ? 10.852 3.303 -15.987 1.00 90.88 161 LEU A C 1
ATOM 1191 O O . LEU A 1 161 ? 9.994 3.350 -16.871 1.00 90.88 161 LEU A O 1
ATOM 1195 N N . LYS A 1 162 ? 10.618 3.653 -14.722 1.00 88.88 162 LYS A N 1
ATOM 1196 C CA . LYS A 1 162 ? 9.346 4.158 -14.188 1.00 88.88 162 LYS A CA 1
ATOM 1197 C C . LYS A 1 162 ? 9.583 5.511 -13.511 1.00 88.88 162 LYS A C 1
ATOM 1199 O O . LYS A 1 162 ? 10.597 5.658 -12.834 1.00 88.88 162 LYS A O 1
ATOM 1204 N N . PRO A 1 163 ? 8.669 6.489 -13.590 1.00 86.56 163 PRO A N 1
ATOM 1205 C CA . PRO A 1 163 ? 8.774 7.711 -12.803 1.00 86.56 163 PRO A CA 1
ATOM 1206 C C . PRO A 1 163 ? 8.848 7.373 -11.313 1.00 86.56 163 PRO A C 1
ATOM 1208 O O . PRO A 1 163 ? 8.178 6.448 -10.844 1.00 86.56 163 PRO A O 1
ATOM 1211 N N . CYS A 1 164 ? 9.630 8.134 -10.549 1.00 83.88 164 CYS A N 1
ATOM 1212 C CA . CYS A 1 164 ? 9.719 7.948 -9.099 1.00 83.88 164 CYS A CA 1
ATOM 1213 C C . CYS A 1 164 ? 8.359 8.157 -8.409 1.00 83.88 164 CYS A C 1
ATOM 1215 O O . CYS A 1 164 ? 8.016 7.452 -7.461 1.00 83.88 164 CYS A O 1
ATOM 1217 N N . TRP A 1 165 ? 7.562 9.097 -8.913 1.00 77.81 165 TRP A N 1
ATOM 1218 C CA . TRP A 1 165 ? 6.256 9.439 -8.358 1.00 77.81 165 TRP A CA 1
ATOM 1219 C C . TRP A 1 165 ? 5.180 8.440 -8.804 1.00 77.81 165 TRP A C 1
ATOM 1221 O O . TRP A 1 165 ? 5.035 8.170 -9.998 1.00 77.81 165 TRP A O 1
ATOM 1231 N N . ALA A 1 166 ? 4.414 7.916 -7.842 1.00 65.38 166 ALA A N 1
ATOM 1232 C CA . ALA A 1 166 ? 3.313 6.964 -8.055 1.00 65.38 166 ALA A CA 1
ATOM 1233 C C . ALA A 1 166 ? 1.946 7.494 -7.569 1.00 65.38 166 ALA A C 1
ATOM 1235 O O . ALA A 1 166 ? 0.965 6.761 -7.485 1.00 65.38 166 ALA A O 1
ATOM 1236 N N . ASP A 1 167 ? 1.847 8.791 -7.291 1.00 63.00 167 ASP A N 1
ATOM 1237 C CA . ASP A 1 167 ? 0.648 9.468 -6.774 1.00 63.00 167 ASP A CA 1
ATOM 1238 C C . ASP A 1 167 ? -0.421 9.788 -7.845 1.00 63.00 167 ASP A C 1
ATOM 1240 O O . ASP A 1 167 ? -1.484 10.348 -7.557 1.00 63.00 167 ASP A O 1
ATOM 1244 N N . GLY A 1 168 ? -0.178 9.394 -9.098 1.00 61.12 168 GLY A N 1
ATOM 1245 C CA . GLY A 1 168 ? -1.111 9.587 -10.205 1.00 61.12 168 GLY A CA 1
ATOM 1246 C C . GLY A 1 168 ? -1.168 11.023 -10.731 1.00 61.12 168 GLY A C 1
ATOM 1247 O O . GLY A 1 168 ? -2.200 11.401 -11.303 1.00 61.12 168 GLY A O 1
ATOM 1248 N N . ARG A 1 169 ? -0.096 11.807 -10.527 1.00 67.25 169 ARG A N 1
ATOM 1249 C CA . ARG A 1 169 ? 0.192 13.032 -11.294 1.00 67.25 169 ARG A CA 1
ATOM 1250 C C . ARG A 1 169 ? 0.412 12.716 -12.780 1.00 67.25 169 ARG A C 1
ATOM 1252 O O . ARG A 1 169 ? 0.657 11.566 -13.152 1.00 67.25 169 ARG A O 1
ATOM 1259 N N . GLU A 1 170 ? 0.311 13.725 -13.641 1.00 60.69 170 GLU A N 1
ATOM 1260 C CA . GLU A 1 170 ? 0.602 13.563 -15.071 1.00 60.69 170 GLU A CA 1
ATOM 1261 C C . GLU A 1 170 ? 2.031 13.024 -15.268 1.00 60.69 170 GLU A C 1
ATOM 1263 O O . GLU A 1 170 ? 2.958 13.421 -14.564 1.00 60.69 170 GLU A O 1
ATOM 1268 N N . GLY A 1 171 ? 2.192 12.032 -16.146 1.00 60.78 171 GLY A N 1
ATOM 1269 C CA . GLY A 1 171 ? 3.461 11.320 -16.336 1.00 60.78 171 GLY A CA 1
ATOM 1270 C C . GLY A 1 171 ? 3.760 10.188 -15.338 1.00 60.78 171 GLY A C 1
ATOM 1271 O O . GLY A 1 171 ? 4.577 9.338 -15.658 1.00 60.78 171 GLY A O 1
ATOM 1272 N N . ALA A 1 172 ? 3.062 10.052 -14.196 1.00 64.50 172 ALA A N 1
ATOM 1273 C CA . ALA A 1 172 ? 3.336 9.009 -13.174 1.00 64.50 172 ALA A CA 1
ATOM 1274 C C . ALA A 1 172 ? 3.148 7.546 -13.644 1.00 64.50 172 ALA A C 1
ATOM 1276 O O . ALA A 1 172 ? 3.554 6.598 -12.958 1.00 64.50 172 ALA A O 1
ATOM 1277 N N . HIS A 1 173 ? 2.511 7.370 -14.804 1.00 69.12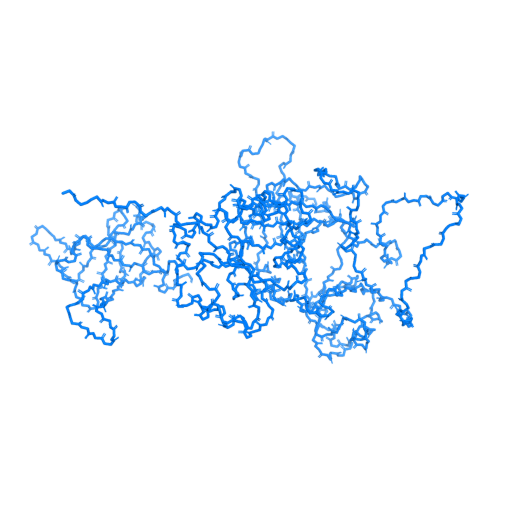 173 HIS A N 1
ATOM 1278 C CA . HIS A 1 173 ? 2.230 6.084 -15.445 1.00 69.12 173 HIS A CA 1
ATOM 1279 C C . HIS A 1 173 ? 3.066 5.833 -16.708 1.00 69.12 173 HIS A C 1
ATOM 1281 O O . HIS A 1 173 ? 2.844 4.821 -17.371 1.00 69.12 173 HIS A O 1
ATOM 1287 N N . ALA A 1 174 ? 3.982 6.741 -17.067 1.00 78.25 174 ALA A N 1
ATOM 1288 C CA . ALA A 1 174 ? 4.898 6.503 -18.173 1.00 78.25 174 ALA A CA 1
ATOM 1289 C C . ALA A 1 174 ? 5.801 5.303 -17.860 1.00 78.25 174 ALA A C 1
ATOM 1291 O O . ALA A 1 174 ? 6.150 5.050 -16.707 1.00 78.25 174 ALA A O 1
ATOM 1292 N N . LEU A 1 175 ? 6.166 4.559 -18.894 1.00 84.00 175 LEU A N 1
ATOM 1293 C CA . LEU A 1 175 ? 7.065 3.421 -18.796 1.00 84.00 175 LEU A CA 1
ATOM 1294 C C . LEU A 1 175 ? 7.985 3.459 -20.013 1.00 84.00 175 LEU A C 1
ATOM 1296 O O . LEU A 1 175 ? 7.528 3.739 -21.121 1.00 84.00 175 LEU A O 1
ATOM 1300 N N . ALA A 1 176 ? 9.269 3.192 -19.816 1.00 86.81 176 ALA A N 1
ATOM 1301 C CA . ALA A 1 176 ? 10.203 3.033 -20.922 1.00 86.81 176 ALA A CA 1
ATOM 1302 C C . ALA A 1 176 ? 10.998 1.746 -20.766 1.00 86.81 176 ALA A C 1
ATOM 1304 O O . ALA A 1 176 ? 11.461 1.428 -19.672 1.00 86.81 176 ALA A O 1
ATOM 1305 N N . LEU A 1 177 ? 11.185 1.045 -21.877 1.00 89.56 177 LEU A N 1
ATOM 1306 C CA . LEU A 1 177 ? 12.197 0.017 -22.004 1.00 89.56 177 LEU A CA 1
ATOM 1307 C C . LEU A 1 177 ? 13.455 0.654 -22.595 1.00 89.56 177 LEU A C 1
ATOM 1309 O O . LEU A 1 177 ? 13.409 1.289 -23.651 1.00 89.56 177 LEU A O 1
ATOM 1313 N N . VAL A 1 178 ? 14.575 0.479 -21.907 1.00 90.94 178 VAL A N 1
ATOM 1314 C CA . VAL A 1 178 ? 15.887 0.965 -22.320 1.00 90.94 178 VAL A CA 1
ATOM 1315 C C . VAL A 1 178 ? 16.802 -0.235 -22.508 1.00 90.94 178 VAL A C 1
ATOM 1317 O O . VAL A 1 178 ? 17.090 -0.952 -21.554 1.00 90.94 178 VAL A O 1
ATOM 1320 N N . THR A 1 179 ? 17.265 -0.466 -23.731 1.00 90.44 179 THR A N 1
ATOM 1321 C CA . THR A 1 179 ? 18.091 -1.633 -24.082 1.00 90.44 179 THR A CA 1
ATOM 1322 C C . THR A 1 179 ? 19.559 -1.280 -24.323 1.00 90.44 179 THR A C 1
ATOM 1324 O O . THR A 1 179 ? 20.384 -2.172 -24.500 1.00 90.44 179 THR A O 1
ATOM 1327 N N . SER A 1 180 ? 19.914 0.010 -24.303 1.00 91.94 180 SER A N 1
ATOM 1328 C CA . SER A 1 180 ? 21.281 0.479 -24.540 1.00 91.94 180 SER A CA 1
ATOM 1329 C C . SER A 1 180 ? 21.591 1.805 -23.836 1.00 91.94 180 SER A C 1
ATOM 1331 O O . SER A 1 180 ? 20.691 2.545 -23.432 1.00 91.94 180 SER A O 1
ATOM 1333 N N . SER A 1 181 ? 22.884 2.141 -23.771 1.00 93.00 181 SER A N 1
ATOM 1334 C CA . SER A 1 181 ? 23.383 3.439 -23.287 1.00 93.00 181 SER A CA 1
ATOM 1335 C C . SER A 1 181 ? 22.810 4.627 -24.077 1.00 93.00 181 SER A C 1
ATOM 1337 O O . SER A 1 181 ? 22.374 5.618 -23.491 1.00 93.00 181 SER A O 1
ATOM 1339 N N . ALA A 1 182 ? 22.681 4.495 -25.403 1.00 90.56 182 ALA A N 1
ATOM 1340 C CA . ALA A 1 182 ? 22.060 5.521 -26.245 1.00 90.56 182 ALA A CA 1
ATOM 1341 C C . ALA A 1 182 ? 20.580 5.750 -25.888 1.00 90.56 182 ALA A C 1
ATOM 1343 O O . ALA A 1 182 ? 20.102 6.887 -25.883 1.00 90.56 182 ALA A O 1
ATOM 1344 N N . GLY A 1 183 ? 19.857 4.682 -25.535 1.00 90.44 183 GLY A N 1
ATOM 1345 C CA . GLY A 1 183 ? 18.481 4.789 -25.062 1.00 90.44 183 GLY A CA 1
ATOM 1346 C C . GLY A 1 183 ? 18.374 5.525 -23.723 1.00 90.44 183 GLY A C 1
ATOM 1347 O O . GLY A 1 183 ? 17.495 6.373 -23.553 1.00 90.44 183 GLY A O 1
ATOM 1348 N N . LEU A 1 184 ? 19.305 5.256 -22.799 1.00 92.81 184 LEU A N 1
ATOM 1349 C CA . LEU A 1 184 ? 19.389 5.945 -21.509 1.00 92.81 184 LEU A CA 1
ATOM 1350 C C . LEU A 1 184 ? 19.679 7.440 -21.691 1.00 92.81 184 LEU A C 1
ATOM 1352 O O . LEU A 1 184 ? 19.008 8.273 -21.080 1.00 92.81 184 LEU A O 1
ATOM 1356 N N . GLN A 1 185 ? 20.611 7.787 -22.581 1.00 93.06 185 GLN A N 1
ATOM 1357 C CA . GLN A 1 185 ? 20.891 9.177 -22.944 1.00 93.06 185 GLN A CA 1
ATOM 1358 C C . GLN A 1 185 ? 19.639 9.885 -23.481 1.00 93.06 185 GLN A C 1
ATOM 1360 O O . GLN A 1 185 ? 19.337 11.007 -23.076 1.00 93.06 185 GLN A O 1
ATOM 1365 N N . GLY A 1 186 ? 18.846 9.199 -24.310 1.00 90.75 186 GLY A N 1
ATOM 1366 C CA . GLY A 1 186 ? 17.574 9.719 -24.811 1.00 90.75 186 GLY A CA 1
ATOM 1367 C C . GLY A 1 186 ? 16.564 10.064 -23.706 1.00 90.75 186 GLY A C 1
ATOM 1368 O O . GLY A 1 186 ? 15.848 11.061 -23.833 1.00 90.75 186 GLY A O 1
ATOM 1369 N N . ILE A 1 187 ? 16.517 9.290 -22.614 1.00 90.69 187 ILE A N 1
ATOM 1370 C CA . ILE A 1 187 ? 15.693 9.604 -21.432 1.00 90.69 187 ILE A CA 1
ATOM 1371 C C . ILE A 1 187 ? 16.249 10.798 -20.659 1.00 90.69 187 ILE A C 1
ATOM 1373 O O . ILE A 1 187 ? 15.476 11.661 -20.249 1.00 90.69 187 ILE A O 1
ATOM 1377 N N . ILE A 1 188 ? 17.566 10.884 -20.478 1.00 91.25 188 ILE A N 1
ATOM 1378 C CA . ILE A 1 188 ? 18.193 12.003 -19.760 1.00 91.25 188 ILE A CA 1
ATOM 1379 C C . ILE A 1 188 ? 17.926 13.332 -20.482 1.00 91.25 188 ILE A C 1
ATOM 1381 O O . ILE A 1 188 ? 17.552 14.316 -19.847 1.00 91.25 188 ILE A O 1
ATOM 1385 N N . GLU A 1 189 ? 18.063 13.356 -21.808 1.00 89.38 189 GLU A N 1
ATOM 1386 C CA . GLU A 1 189 ? 17.933 14.580 -22.605 1.00 89.38 189 GLU A CA 1
ATOM 1387 C C . GLU A 1 189 ? 16.477 14.967 -22.890 1.00 89.38 189 GLU A C 1
ATOM 1389 O O . GLU A 1 189 ? 16.141 16.152 -22.912 1.00 89.38 189 GLU A O 1
ATOM 1394 N N . ARG A 1 190 ? 15.597 13.983 -23.130 1.00 87.12 190 ARG A N 1
ATOM 1395 C CA . ARG A 1 190 ? 14.231 14.227 -23.634 1.00 87.12 190 ARG A CA 1
ATOM 1396 C C . ARG A 1 190 ? 13.128 13.662 -22.745 1.00 87.12 190 ARG A C 1
ATOM 1398 O O . ARG A 1 190 ? 11.957 13.856 -23.053 1.00 87.12 190 ARG A O 1
ATOM 1405 N N . GLY A 1 191 ? 13.448 13.009 -21.629 1.00 82.44 191 GLY A N 1
ATOM 1406 C CA . GLY A 1 191 ? 12.477 12.320 -20.770 1.00 82.44 191 GLY A CA 1
ATOM 1407 C C . GLY A 1 191 ? 11.305 13.198 -20.331 1.00 82.44 191 GLY A C 1
ATOM 1408 O O . GLY A 1 191 ? 10.167 12.740 -20.339 1.00 82.44 191 GLY A O 1
ATOM 1409 N N . ALA A 1 192 ? 11.540 14.485 -20.053 1.00 82.38 192 ALA A N 1
ATOM 1410 C CA . ALA A 1 192 ? 10.473 15.430 -19.714 1.00 82.38 192 ALA A CA 1
ATOM 1411 C C . ALA A 1 192 ? 9.448 15.625 -20.846 1.00 82.38 192 ALA A C 1
ATOM 1413 O O . ALA A 1 192 ? 8.250 15.658 -20.583 1.00 82.38 192 ALA A O 1
ATOM 1414 N N . GLN A 1 193 ? 9.904 15.685 -22.101 1.00 82.81 193 GLN A N 1
ATOM 1415 C CA . GLN A 1 193 ? 9.035 15.787 -23.282 1.00 82.81 193 GLN A CA 1
ATOM 1416 C C . GLN A 1 193 ? 8.258 14.486 -23.526 1.00 82.81 193 GLN A C 1
ATOM 1418 O O . GLN A 1 193 ? 7.189 14.499 -24.123 1.00 82.81 193 GLN A O 1
ATOM 1423 N N . LEU A 1 194 ? 8.799 13.365 -23.046 1.00 76.75 194 LEU A N 1
ATOM 1424 C CA . LEU A 1 194 ? 8.250 12.020 -23.209 1.00 76.75 194 LEU A CA 1
ATOM 1425 C C . LEU A 1 194 ? 7.387 11.571 -22.011 1.00 76.75 194 LEU A C 1
ATOM 1427 O O . LEU A 1 194 ? 6.952 10.423 -21.962 1.00 76.75 194 LEU A O 1
ATOM 1431 N N . GLY A 1 195 ? 7.162 12.446 -21.022 1.00 80.00 195 GLY A N 1
ATOM 1432 C CA . GLY A 1 195 ? 6.399 12.129 -19.809 1.00 80.00 195 GLY A CA 1
ATOM 1433 C C . GLY A 1 195 ? 7.133 11.245 -18.789 1.00 80.00 195 GLY A C 1
ATOM 1434 O O . GLY A 1 195 ? 6.517 10.798 -17.826 1.00 80.00 195 GLY A O 1
ATOM 1435 N N . LEU A 1 196 ? 8.437 11.014 -18.969 1.00 83.19 196 LEU A N 1
ATOM 1436 C CA . LEU A 1 196 ? 9.315 10.225 -18.097 1.00 83.19 196 LEU A CA 1
ATOM 1437 C C . LEU A 1 196 ? 10.503 11.074 -17.615 1.00 83.19 196 LEU A C 1
ATOM 1439 O O . LEU A 1 196 ? 11.669 10.751 -17.841 1.00 83.19 196 LEU A O 1
ATOM 1443 N N . ALA A 1 197 ? 10.206 12.212 -16.986 1.00 85.44 197 ALA A N 1
ATOM 1444 C CA . ALA A 1 197 ? 11.232 13.058 -16.386 1.00 85.44 197 ALA A CA 1
ATOM 1445 C C . ALA A 1 197 ? 11.918 12.349 -15.209 1.00 85.44 197 ALA A C 1
ATOM 1447 O O . ALA A 1 197 ? 11.278 11.633 -14.434 1.00 85.44 197 ALA A O 1
ATOM 1448 N N . LEU A 1 198 ? 13.212 12.615 -15.032 1.00 88.31 198 LEU A N 1
ATOM 1449 C CA . LEU A 1 198 ? 13.917 12.228 -13.816 1.00 88.31 198 LEU A CA 1
ATOM 1450 C C . LEU A 1 198 ? 13.397 13.062 -12.622 1.00 88.31 198 LEU A C 1
ATOM 1452 O O . LEU A 1 198 ? 13.106 14.249 -12.784 1.00 88.31 198 LEU A O 1
ATOM 1456 N N . PRO A 1 199 ? 13.261 12.472 -11.422 1.00 91.44 199 PRO A N 1
ATOM 1457 C CA . PRO A 1 199 ? 13.833 11.191 -11.034 1.00 91.44 199 PRO A CA 1
ATOM 1458 C C . PRO A 1 199 ? 13.004 9.989 -11.505 1.00 91.44 199 PRO A C 1
ATOM 1460 O O . PRO A 1 199 ? 11.776 9.981 -11.395 1.00 91.44 199 PRO A O 1
ATOM 1463 N N . ALA A 1 200 ? 13.692 8.950 -11.977 1.00 91.00 200 ALA A N 1
ATOM 1464 C CA . ALA A 1 200 ? 13.084 7.705 -12.439 1.00 91.00 200 ALA A CA 1
ATOM 1465 C C . ALA A 1 200 ? 13.759 6.497 -11.788 1.00 91.00 200 ALA A C 1
ATOM 1467 O O . ALA A 1 200 ? 14.967 6.481 -11.564 1.00 91.00 200 ALA A O 1
ATOM 1468 N N . LEU A 1 201 ? 12.959 5.490 -11.471 1.00 91.81 201 LEU A N 1
ATOM 1469 C CA . LEU A 1 201 ? 13.405 4.202 -10.980 1.00 91.81 201 LEU A CA 1
ATOM 1470 C C . LEU A 1 201 ? 13.774 3.313 -12.171 1.00 91.81 201 LEU A C 1
ATOM 1472 O O . LEU A 1 201 ? 12.916 3.030 -13.006 1.00 91.81 201 LEU A O 1
ATOM 1476 N N . ALA A 1 202 ? 15.022 2.864 -12.225 1.00 92.94 202 ALA A N 1
ATOM 1477 C CA . ALA A 1 202 ? 15.490 1.844 -13.150 1.00 92.94 202 ALA A CA 1
ATOM 1478 C C . ALA A 1 202 ? 15.419 0.466 -12.479 1.00 92.94 202 ALA A C 1
ATOM 1480 O O . ALA A 1 202 ? 15.915 0.285 -11.367 1.00 92.94 202 ALA A O 1
ATOM 1481 N N . GLN A 1 203 ? 14.803 -0.493 -13.162 1.00 91.81 203 GLN A N 1
ATOM 1482 C CA . GLN A 1 203 ? 14.702 -1.899 -12.766 1.00 91.81 203 GLN A CA 1
ATOM 1483 C C . GLN A 1 203 ? 15.179 -2.780 -13.922 1.00 91.81 203 GLN A C 1
ATOM 1485 O O . GLN A 1 203 ? 14.959 -2.403 -15.072 1.00 91.81 203 GLN A O 1
ATOM 1490 N N . PRO A 1 204 ? 15.797 -3.945 -13.674 1.00 92.25 204 PRO A N 1
ATOM 1491 C CA . PRO A 1 204 ? 16.073 -4.892 -14.739 1.00 92.25 204 PRO A CA 1
ATOM 1492 C C . PRO A 1 204 ? 14.750 -5.361 -15.341 1.00 92.25 204 PRO A C 1
ATOM 1494 O O . PRO A 1 204 ? 13.783 -5.636 -14.623 1.00 92.25 204 PRO A O 1
ATOM 1497 N N . TYR A 1 205 ? 14.701 -5.449 -16.665 1.00 91.12 205 TYR A N 1
ATOM 1498 C CA . TYR A 1 205 ? 13.652 -6.213 -17.314 1.00 91.12 205 TYR A CA 1
ATOM 1499 C C . TYR A 1 205 ? 13.869 -7.694 -16.992 1.00 91.12 205 TYR A C 1
ATOM 1501 O O . TYR A 1 205 ? 14.970 -8.222 -17.134 1.00 91.12 205 TYR A O 1
ATOM 1509 N N . ILE A 1 206 ? 12.809 -8.355 -16.543 1.00 88.81 206 ILE A N 1
ATOM 1510 C CA . ILE A 1 206 ? 12.808 -9.778 -16.219 1.00 88.81 206 ILE A CA 1
ATOM 1511 C C . ILE A 1 206 ? 11.898 -10.444 -17.232 1.00 88.81 206 ILE A C 1
ATOM 1513 O O . ILE A 1 206 ? 10.735 -10.064 -17.332 1.00 88.81 206 ILE A O 1
ATOM 1517 N N . GLU A 1 207 ? 12.400 -11.432 -17.965 1.00 85.94 207 GLU A N 1
ATOM 1518 C CA . GLU A 1 207 ? 11.568 -12.190 -18.894 1.00 85.94 207 GLU A CA 1
ATOM 1519 C C . GLU A 1 207 ? 10.558 -13.029 -18.106 1.00 85.94 207 GLU A C 1
ATOM 1521 O O . GLU A 1 207 ? 10.931 -13.913 -17.336 1.00 85.94 207 GLU A O 1
ATOM 1526 N N . HIS A 1 208 ? 9.276 -12.722 -18.271 1.00 84.38 208 HIS A N 1
ATOM 1527 C CA . HIS A 1 208 ? 8.174 -13.289 -17.487 1.00 84.38 208 HIS A CA 1
ATOM 1528 C C . HIS A 1 208 ? 7.042 -13.811 -18.378 1.00 84.38 208 HIS A C 1
ATOM 1530 O O . HIS A 1 208 ? 5.890 -13.925 -17.954 1.00 84.38 208 HIS A O 1
ATOM 1536 N N . GLY A 1 209 ? 7.366 -14.082 -19.646 1.00 79.25 209 GLY A N 1
ATOM 1537 C CA . GLY A 1 209 ? 6.438 -14.594 -20.639 1.00 79.25 209 GLY A CA 1
ATOM 1538 C C . GLY A 1 209 ? 5.343 -13.603 -21.011 1.00 79.25 209 GLY A C 1
ATOM 1539 O O . GLY A 1 209 ? 4.330 -14.040 -21.528 1.00 79.25 209 GLY A O 1
ATOM 1540 N N . GLY A 1 210 ? 5.478 -12.304 -20.723 1.00 79.06 210 GLY A N 1
ATOM 1541 C CA . GLY A 1 210 ? 4.419 -11.322 -20.980 1.00 79.06 210 GLY A CA 1
ATOM 1542 C C . GLY A 1 210 ? 3.170 -11.489 -20.102 1.00 79.06 210 GLY A C 1
ATOM 1543 O O . GLY A 1 210 ? 2.100 -11.016 -20.476 1.00 79.06 210 GLY A O 1
ATOM 1544 N N . CYS A 1 211 ? 3.276 -12.140 -18.935 1.00 81.62 211 CYS A N 1
ATOM 1545 C CA . CYS A 1 211 ? 2.149 -12.360 -18.020 1.00 81.62 211 CYS A CA 1
ATOM 1546 C C . CYS A 1 211 ? 2.327 -11.647 -16.670 1.00 81.62 211 CYS A C 1
ATOM 1548 O O . CYS A 1 211 ? 3.221 -11.966 -15.884 1.00 81.62 211 CYS A O 1
ATOM 1550 N N . LEU A 1 212 ? 1.416 -10.729 -16.355 1.00 85.81 212 LEU A N 1
ATOM 1551 C CA . LEU A 1 212 ? 1.352 -10.022 -15.079 1.00 85.81 212 LEU A CA 1
ATOM 1552 C C . LEU A 1 212 ? 0.209 -10.553 -14.210 1.00 85.81 212 LEU A C 1
ATOM 1554 O O . LEU A 1 212 ? -0.936 -10.630 -14.653 1.00 85.81 212 LEU A O 1
ATOM 1558 N N . PHE A 1 213 ? 0.495 -10.828 -12.940 1.00 89.25 213 PHE A N 1
ATOM 1559 C CA . PHE A 1 213 ? -0.507 -11.169 -11.933 1.00 89.25 213 PHE A CA 1
ATOM 1560 C C . PHE A 1 213 ? -0.835 -9.929 -11.107 1.00 89.25 213 PHE A C 1
ATOM 1562 O O . PHE A 1 213 ? -0.019 -9.446 -10.324 1.00 89.25 213 PHE A O 1
ATOM 1569 N N . LYS A 1 214 ? -2.042 -9.395 -11.286 1.00 91.12 214 LYS A N 1
ATOM 1570 C CA . LYS A 1 214 ? -2.535 -8.231 -10.553 1.00 91.12 214 LYS A CA 1
ATOM 1571 C C . LYS A 1 214 ? -3.452 -8.697 -9.433 1.00 91.12 214 LYS A C 1
ATOM 1573 O O . LYS A 1 214 ? -4.546 -9.194 -9.690 1.00 91.12 214 LYS A O 1
ATOM 1578 N N . VAL A 1 215 ? -3.018 -8.526 -8.191 1.00 93.31 215 VAL A N 1
ATOM 1579 C CA . VAL A 1 215 ? -3.747 -8.987 -7.006 1.00 93.31 215 VAL A CA 1
ATOM 1580 C C . VAL A 1 215 ? -4.377 -7.798 -6.304 1.00 93.31 215 VAL A C 1
ATOM 1582 O O . VAL A 1 215 ? -3.678 -6.934 -5.786 1.00 93.31 215 VAL A O 1
ATOM 1585 N N . TYR A 1 216 ? -5.702 -7.746 -6.294 1.00 94.12 216 TYR A N 1
ATOM 1586 C CA . TYR A 1 216 ? -6.506 -6.735 -5.618 1.00 94.12 216 TYR A CA 1
ATOM 1587 C C . TYR A 1 216 ? -6.789 -7.175 -4.186 1.00 94.12 216 TYR A C 1
ATOM 1589 O O . TYR A 1 216 ? -7.285 -8.277 -3.977 1.00 94.12 216 TYR A O 1
ATOM 1597 N N . VAL A 1 217 ? -6.507 -6.319 -3.210 1.00 94.00 217 VAL A N 1
ATOM 1598 C CA . VAL A 1 217 ? -6.691 -6.584 -1.780 1.00 94.00 217 VAL A CA 1
ATOM 1599 C C . VAL A 1 217 ? -7.813 -5.703 -1.248 1.00 94.00 217 VAL A C 1
ATOM 1601 O O . VAL A 1 217 ? -7.764 -4.484 -1.384 1.00 94.00 217 VAL A O 1
ATOM 1604 N N . LEU A 1 218 ? -8.818 -6.328 -0.637 1.00 91.00 218 LEU A N 1
ATOM 1605 C CA . LEU A 1 218 ? -9.928 -5.662 0.036 1.00 91.00 218 LEU A CA 1
ATOM 1606 C C . LEU A 1 218 ? -10.054 -6.240 1.445 1.00 91.00 218 LEU A C 1
ATOM 1608 O O . LEU A 1 218 ? -10.703 -7.263 1.664 1.00 91.00 218 LEU A O 1
ATOM 1612 N N . GLY A 1 219 ? -9.404 -5.594 2.412 1.00 87.75 219 GLY A N 1
ATOM 1613 C CA . GLY A 1 219 ? -9.450 -6.029 3.805 1.00 87.75 219 GLY A CA 1
ATOM 1614 C C . GLY A 1 219 ? -8.866 -7.432 3.971 1.00 87.75 219 GLY A C 1
ATOM 1615 O O . GLY A 1 219 ? -7.698 -7.653 3.670 1.00 87.75 219 GLY A O 1
ATOM 1616 N N . GLY A 1 220 ? -9.653 -8.379 4.482 1.00 84.44 220 GLY A N 1
ATOM 1617 C CA . GLY A 1 220 ? -9.220 -9.769 4.662 1.00 84.44 220 GLY A CA 1
ATOM 1618 C C . GLY A 1 220 ? -9.171 -10.605 3.379 1.00 84.44 220 GLY A C 1
ATOM 1619 O O . GLY A 1 220 ? -8.650 -11.716 3.418 1.00 84.44 220 GLY A O 1
ATOM 1620 N N . GLN A 1 221 ? -9.702 -10.096 2.266 1.00 84.69 221 GLN A N 1
ATOM 1621 C CA . GLN A 1 221 ? -9.878 -10.843 1.022 1.00 84.69 221 GLN A CA 1
ATOM 1622 C C . GLN A 1 221 ? -8.947 -10.325 -0.076 1.00 84.69 221 GLN A C 1
ATOM 1624 O O . GLN A 1 221 ? -8.613 -9.138 -0.121 1.00 84.69 221 GLN A O 1
ATOM 1629 N N . CYS A 1 222 ? -8.565 -11.201 -1.006 1.00 89.88 222 CYS A N 1
ATOM 1630 C CA . CYS A 1 222 ? -7.892 -10.789 -2.230 1.00 89.88 222 CYS A CA 1
ATOM 1631 C C . CYS A 1 222 ? -8.478 -11.461 -3.480 1.00 89.88 222 CYS A C 1
ATOM 1633 O O . CYS A 1 222 ? -9.114 -12.512 -3.415 1.00 89.88 222 CYS A O 1
ATOM 1635 N N . ARG A 1 223 ? -8.303 -10.813 -4.634 1.00 88.44 223 ARG A N 1
ATOM 1636 C CA . ARG A 1 223 ? -8.699 -11.312 -5.956 1.00 88.44 223 ARG A CA 1
ATOM 1637 C C . ARG A 1 223 ? -7.544 -11.120 -6.925 1.00 88.44 223 ARG A C 1
ATOM 1639 O O . ARG A 1 223 ? -7.111 -9.994 -7.157 1.00 88.44 223 ARG A O 1
ATOM 1646 N N . MET A 1 224 ? -7.051 -12.215 -7.489 1.00 88.44 224 MET A N 1
ATOM 1647 C CA . MET A 1 224 ? -6.009 -12.197 -8.511 1.00 88.44 224 MET A CA 1
ATOM 1648 C C . MET A 1 224 ? -6.646 -12.173 -9.902 1.00 88.44 224 MET A C 1
ATOM 1650 O O . MET A 1 224 ? -7.619 -12.878 -10.154 1.00 88.44 224 MET A O 1
ATOM 1654 N N . VAL A 1 225 ? -6.100 -11.346 -10.793 1.00 84.31 225 VAL A N 1
ATOM 1655 C CA . VAL A 1 225 ? -6.405 -11.363 -12.228 1.00 84.31 225 VAL A CA 1
ATOM 1656 C C . VAL A 1 225 ? -5.108 -11.381 -13.029 1.00 84.31 225 VAL A C 1
ATOM 1658 O O . VAL A 1 225 ? -4.136 -10.708 -12.671 1.00 84.31 225 VAL A O 1
ATOM 1661 N N . THR A 1 226 ? -5.099 -12.108 -14.138 1.00 81.25 226 THR A N 1
ATOM 1662 C CA . THR A 1 226 ? -3.996 -12.102 -15.102 1.00 81.25 226 THR A CA 1
ATOM 1663 C C . THR A 1 226 ? -4.142 -10.930 -16.075 1.00 81.25 226 THR A C 1
ATOM 1665 O O . THR A 1 226 ? -5.247 -10.471 -16.383 1.00 81.25 226 THR A O 1
ATOM 1668 N N . ARG A 1 227 ? -3.014 -10.381 -16.528 1.00 76.94 227 ARG A N 1
ATOM 1669 C CA . ARG A 1 227 ? -2.939 -9.285 -17.501 1.00 76.94 227 ARG A CA 1
ATOM 1670 C C . ARG A 1 227 ? -1.788 -9.536 -18.469 1.00 76.94 227 ARG A C 1
ATOM 1672 O O . ARG A 1 227 ? -0.744 -10.035 -18.056 1.00 76.94 227 ARG A O 1
ATOM 1679 N N . ALA A 1 228 ? -1.972 -9.133 -19.725 1.00 75.75 228 ALA A N 1
ATOM 1680 C CA . ALA A 1 228 ? -0.864 -9.019 -20.664 1.00 75.75 228 ALA A CA 1
ATOM 1681 C C . ALA A 1 228 ? 0.173 -8.016 -20.130 1.00 75.75 228 ALA A C 1
ATOM 1683 O O . ALA A 1 228 ? -0.166 -7.040 -19.450 1.00 75.75 228 ALA A O 1
ATOM 1684 N N . SER A 1 229 ? 1.437 -8.300 -20.406 1.00 78.44 229 SER A N 1
ATOM 1685 C CA . SER A 1 229 ? 2.599 -7.572 -19.917 1.00 78.44 229 SER A CA 1
ATOM 1686 C C . SER A 1 229 ? 3.700 -7.568 -20.976 1.00 78.44 229 SER A C 1
ATOM 1688 O O . SER A 1 229 ? 3.563 -8.179 -22.032 1.00 78.44 229 SER A O 1
ATOM 1690 N N . LEU A 1 230 ? 4.793 -6.865 -20.690 1.00 78.00 230 LEU A N 1
ATOM 1691 C CA . LEU A 1 230 ? 5.931 -6.738 -21.597 1.00 78.00 230 LEU A CA 1
ATOM 1692 C C . LEU A 1 230 ? 6.550 -8.104 -21.930 1.00 78.00 230 LEU A C 1
ATOM 1694 O O . LEU A 1 230 ? 6.869 -8.870 -21.021 1.00 78.00 230 LEU A O 1
ATOM 1698 N N . SER A 1 231 ? 6.799 -8.342 -23.216 1.00 75.50 231 SER A N 1
ATOM 1699 C CA . SER A 1 231 ? 7.646 -9.427 -23.720 1.00 75.50 231 SER A CA 1
ATOM 1700 C C . SER A 1 231 ? 8.620 -8.891 -24.764 1.00 75.50 231 SER A C 1
ATOM 1702 O O . SER A 1 231 ? 8.226 -8.086 -25.613 1.00 75.50 231 SER A O 1
ATOM 1704 N N . LEU A 1 232 ? 9.871 -9.346 -24.729 1.00 71.88 232 LEU A N 1
ATOM 1705 C CA . LEU A 1 232 ? 10.859 -9.030 -25.762 1.00 71.88 232 LEU A CA 1
ATOM 1706 C C . LEU A 1 232 ? 10.900 -10.145 -26.804 1.00 71.88 232 LEU A C 1
ATOM 1708 O O . LEU A 1 232 ? 10.839 -11.326 -26.459 1.00 71.88 232 LEU A O 1
ATOM 1712 N N . ASP A 1 233 ? 10.998 -9.771 -28.077 1.00 66.94 233 ASP A N 1
ATOM 1713 C CA . ASP A 1 233 ? 11.327 -10.712 -29.145 1.00 66.94 233 ASP A CA 1
ATOM 1714 C C . ASP A 1 233 ? 12.836 -11.042 -29.172 1.00 66.94 233 ASP A C 1
ATOM 1716 O O . ASP A 1 233 ? 13.618 -10.560 -28.347 1.00 66.94 233 ASP A O 1
ATOM 1720 N N . GLN A 1 234 ? 13.254 -11.902 -30.110 1.00 56.72 234 GLN A N 1
ATOM 1721 C CA . GLN A 1 234 ? 14.652 -12.347 -30.230 1.00 56.72 234 GLN A CA 1
ATOM 1722 C C . GLN A 1 234 ? 15.632 -11.204 -30.551 1.00 56.72 234 GLN A C 1
ATOM 1724 O O . GLN A 1 234 ? 16.823 -11.345 -30.281 1.00 56.72 234 GLN A O 1
ATOM 1729 N N . ASP A 1 235 ? 15.134 -10.074 -31.062 1.00 54.38 235 ASP A N 1
ATOM 1730 C CA . ASP A 1 235 ? 15.922 -8.890 -31.412 1.00 54.38 235 ASP A CA 1
ATOM 1731 C C . ASP A 1 235 ? 15.924 -7.829 -30.290 1.00 54.38 235 ASP A C 1
ATOM 1733 O O . ASP A 1 235 ? 16.526 -6.761 -30.427 1.00 54.38 235 ASP A O 1
ATOM 1737 N N . GLY A 1 236 ? 15.283 -8.114 -29.148 1.00 57.22 236 GLY A N 1
ATOM 1738 C CA . GLY A 1 236 ? 15.221 -7.214 -27.995 1.00 57.22 236 GLY A CA 1
ATOM 1739 C C . GLY A 1 236 ? 14.242 -6.049 -28.168 1.00 57.22 236 GLY A C 1
ATOM 1740 O O . GLY A 1 236 ? 14.337 -5.059 -27.436 1.00 57.22 236 GLY A O 1
ATOM 1741 N N . VAL A 1 237 ? 13.309 -6.149 -29.116 1.00 60.25 237 VAL A N 1
ATOM 1742 C CA . VAL A 1 237 ? 12.214 -5.196 -29.310 1.00 60.25 237 VAL A CA 1
ATOM 1743 C C . VAL A 1 237 ? 11.016 -5.669 -28.488 1.00 60.25 237 VAL A C 1
ATOM 1745 O O . VAL A 1 237 ? 10.646 -6.844 -28.520 1.00 60.25 237 VAL A O 1
ATOM 1748 N N . ALA A 1 238 ? 10.390 -4.771 -27.718 1.00 56.78 238 ALA A N 1
ATOM 1749 C CA . ALA A 1 238 ? 9.162 -5.141 -27.027 1.00 56.78 238 ALA A CA 1
ATOM 1750 C C . ALA A 1 238 ? 8.028 -5.273 -28.040 1.00 56.78 238 ALA A C 1
ATOM 1752 O O . ALA A 1 238 ? 7.716 -4.318 -28.760 1.00 56.78 238 ALA A O 1
ATOM 1753 N N . SER A 1 239 ? 7.396 -6.441 -28.050 1.00 55.09 239 SER A N 1
ATOM 1754 C CA . SER A 1 239 ? 6.099 -6.635 -28.683 1.00 55.09 239 SER A CA 1
ATOM 1755 C C . SER A 1 239 ? 5.005 -6.409 -27.640 1.00 55.09 239 SER A C 1
ATOM 1757 O O . SER A 1 239 ? 5.105 -6.875 -26.503 1.00 55.09 239 SER A O 1
ATOM 1759 N N . ASP A 1 240 ? 3.950 -5.686 -28.022 1.00 47.69 240 ASP A N 1
ATOM 1760 C CA . ASP A 1 240 ? 2.681 -5.699 -27.291 1.00 47.69 240 ASP A CA 1
ATOM 1761 C C . ASP A 1 240 ? 2.072 -7.097 -27.492 1.00 47.69 240 ASP A C 1
ATOM 1763 O O . ASP A 1 240 ? 1.385 -7.357 -28.480 1.00 47.69 240 ASP A O 1
ATOM 1767 N N . ALA A 1 241 ? 2.412 -8.051 -26.624 1.00 41.22 241 ALA A N 1
ATOM 1768 C CA . ALA A 1 241 ? 1.973 -9.432 -26.782 1.00 41.22 241 ALA A CA 1
ATOM 1769 C C . ALA A 1 241 ? 0.463 -9.595 -26.538 1.00 41.22 241 ALA A C 1
ATOM 1771 O O . 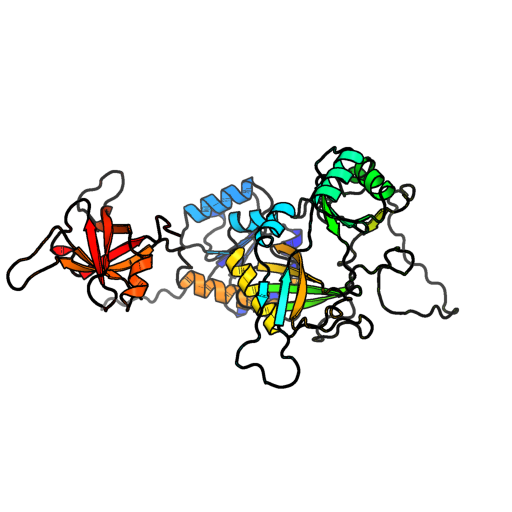ALA A 1 241 ? -0.014 -9.575 -25.404 1.00 41.22 241 ALA A O 1
ATOM 1772 N N . GLY A 1 242 ? -0.269 -9.853 -27.622 1.00 31.84 242 GLY A N 1
ATOM 1773 C CA . GLY A 1 242 ? -1.339 -10.853 -27.665 1.00 31.84 242 GLY A CA 1
ATOM 1774 C C . GLY A 1 242 ? -0.866 -12.060 -28.498 1.00 31.84 242 GLY A C 1
ATOM 1775 O O . GLY A 1 242 ? 0.002 -11.887 -29.359 1.00 31.84 242 GLY A O 1
ATOM 1776 N N . PRO A 1 243 ? -1.368 -13.287 -28.265 1.00 30.36 243 PRO A N 1
ATOM 1777 C CA . PRO A 1 243 ? -0.891 -14.465 -28.981 1.00 30.36 243 PRO A CA 1
ATOM 1778 C C . PRO A 1 243 ? -1.403 -14.488 -30.432 1.00 30.36 243 PRO A C 1
ATOM 1780 O O . PRO A 1 243 ? -2.582 -14.274 -30.695 1.00 30.36 243 PRO A O 1
ATOM 1783 N N . GLY A 1 244 ? -0.485 -14.766 -31.361 1.00 31.23 244 GLY A N 1
ATOM 1784 C CA . GLY A 1 244 ? -0.708 -15.346 -32.690 1.00 31.23 244 GLY A CA 1
ATOM 1785 C C . GLY A 1 244 ? -1.964 -14.935 -33.466 1.00 31.23 244 GLY A C 1
ATOM 1786 O O . GLY A 1 244 ? -2.942 -15.672 -33.501 1.00 31.23 244 GLY A O 1
ATOM 1787 N N . HIS A 1 245 ? -1.883 -13.860 -34.249 1.00 26.64 245 HIS A N 1
ATOM 1788 C CA . HIS A 1 245 ? -2.536 -13.868 -35.558 1.00 26.64 245 HIS A CA 1
ATOM 1789 C C . HIS A 1 245 ? -1.475 -14.199 -36.601 1.00 26.64 245 HIS A C 1
ATOM 1791 O O . HIS A 1 245 ? -0.628 -13.370 -36.942 1.00 26.64 245 HIS A O 1
ATOM 1797 N N . HIS A 1 246 ? -1.527 -15.427 -37.122 1.00 26.36 246 HIS A N 1
ATOM 1798 C CA . HIS A 1 246 ? -1.063 -15.660 -38.480 1.00 26.36 246 HIS A CA 1
ATOM 1799 C C . HIS A 1 246 ? -1.719 -14.588 -39.352 1.00 26.36 246 HIS A C 1
ATOM 1801 O O . HIS A 1 246 ? -2.944 -14.510 -39.424 1.00 26.36 246 HIS A O 1
ATOM 1807 N N . ARG A 1 247 ? -0.908 -13.731 -39.979 1.00 25.89 247 ARG A N 1
ATOM 1808 C CA . ARG A 1 247 ? -1.367 -12.895 -41.086 1.00 25.89 247 ARG A CA 1
ATOM 1809 C C . ARG A 1 247 ? -1.767 -13.835 -42.220 1.00 25.89 247 ARG A C 1
ATOM 1811 O O . ARG A 1 247 ? -0.942 -14.163 -43.068 1.00 25.89 247 ARG A O 1
ATOM 1818 N N . SER A 1 248 ? -3.011 -14.295 -42.209 1.00 24.30 248 SER A N 1
ATOM 1819 C CA . SER A 1 248 ? -3.661 -14.754 -43.426 1.00 24.30 248 SER A CA 1
ATOM 1820 C C . SER A 1 248 ? -3.887 -13.511 -44.275 1.00 24.30 248 SER A C 1
ATOM 1822 O O . SER A 1 248 ? -4.534 -12.556 -43.850 1.00 24.30 248 SER A O 1
ATOM 1824 N N . ALA A 1 249 ? -3.237 -13.484 -45.432 1.00 31.31 249 ALA A N 1
ATOM 1825 C CA . ALA A 1 249 ? -3.442 -12.470 -46.447 1.00 31.31 249 ALA A CA 1
ATOM 1826 C C . ALA A 1 249 ? -4.807 -12.707 -47.101 1.00 31.31 249 ALA A C 1
ATOM 1828 O O . ALA A 1 249 ? -4.884 -13.450 -48.066 1.00 31.31 249 ALA A O 1
ATOM 1829 N N . ASP A 1 250 ? -5.860 -12.166 -46.499 1.00 31.98 250 ASP A N 1
ATOM 1830 C CA . ASP A 1 250 ? -7.135 -11.796 -47.122 1.00 31.98 250 ASP A CA 1
ATOM 1831 C C . ASP A 1 250 ? -8.092 -11.452 -45.983 1.00 31.98 250 ASP A C 1
ATOM 1833 O O . ASP A 1 250 ? -8.527 -12.343 -45.265 1.00 31.98 250 ASP A O 1
ATOM 1837 N N . ASP A 1 251 ? -8.357 -10.164 -45.768 1.00 26.72 251 ASP A N 1
ATOM 1838 C CA . ASP A 1 251 ? -9.709 -9.687 -45.477 1.00 26.72 251 ASP A CA 1
ATOM 1839 C C . ASP A 1 251 ? -9.764 -8.155 -45.524 1.00 26.72 251 ASP A C 1
ATOM 1841 O O . ASP A 1 251 ? -8.786 -7.445 -45.280 1.00 26.72 251 ASP A O 1
ATOM 1845 N N . GLY A 1 252 ? -10.918 -7.673 -45.975 1.00 26.39 252 GLY A N 1
ATOM 1846 C CA . GLY A 1 252 ? -11.134 -6.365 -46.574 1.00 26.39 252 GLY A CA 1
ATOM 1847 C C . GLY A 1 252 ? -10.887 -5.165 -45.663 1.00 26.39 252 GLY A C 1
ATOM 1848 O O . GLY A 1 252 ? -11.037 -5.197 -44.446 1.00 26.39 252 GLY A O 1
ATOM 1849 N N . ALA A 1 253 ? -10.536 -4.065 -46.321 1.00 31.98 253 ALA A N 1
ATOM 1850 C CA . ALA A 1 253 ? -10.366 -2.746 -45.747 1.00 31.98 253 ALA A CA 1
ATOM 1851 C C . ALA A 1 253 ? -11.627 -2.235 -45.025 1.00 31.98 253 ALA A C 1
ATOM 1853 O O . ALA A 1 253 ? -12.630 -1.952 -45.672 1.00 31.98 253 ALA A O 1
ATOM 1854 N N . GLU A 1 254 ? -11.509 -1.964 -43.725 1.00 24.98 254 GLU A N 1
ATOM 1855 C CA . GLU A 1 254 ? -12.272 -0.916 -43.042 1.00 24.98 254 GLU A CA 1
ATOM 1856 C C . GLU A 1 254 ? -11.329 -0.106 -42.137 1.00 24.98 254 GLU A C 1
ATOM 1858 O O . GLU A 1 254 ? -10.526 -0.639 -41.372 1.00 24.98 254 GLU A O 1
ATOM 1863 N N . GLN A 1 255 ? -11.367 1.217 -42.305 1.00 24.31 255 GLN A N 1
ATOM 1864 C CA . GLN A 1 255 ? -10.467 2.181 -41.671 1.00 24.31 255 GLN A CA 1
ATOM 1865 C C . GLN A 1 255 ? -10.797 2.371 -40.178 1.00 24.31 255 GLN A C 1
ATOM 1867 O O . GLN A 1 255 ? -11.948 2.669 -39.856 1.00 24.31 255 GLN A O 1
ATOM 1872 N N . PRO A 1 256 ? -9.812 2.340 -39.258 1.00 29.67 256 PRO A N 1
ATOM 1873 C CA . PRO A 1 256 ? -9.995 2.861 -37.911 1.00 29.67 256 PRO A CA 1
ATOM 1874 C C . PRO A 1 256 ? -9.884 4.392 -37.913 1.00 29.67 256 PRO A C 1
ATOM 1876 O O . PRO A 1 256 ? -8.931 4.969 -38.442 1.00 29.67 256 PRO A O 1
ATOM 1879 N N . GLY A 1 257 ? -10.873 5.044 -37.299 1.00 25.53 257 GLY A N 1
ATOM 1880 C CA . GLY A 1 257 ? -10.953 6.493 -37.125 1.00 25.53 257 GLY A CA 1
ATOM 1881 C C . GLY A 1 257 ? -9.734 7.096 -36.417 1.00 25.53 257 GLY A C 1
ATOM 1882 O O . GLY A 1 257 ? -9.140 6.499 -35.521 1.00 25.53 257 GLY A O 1
ATOM 1883 N N . GLN A 1 258 ? -9.392 8.305 -36.860 1.00 24.95 258 GLN A N 1
ATOM 1884 C CA . GLN A 1 258 ? -8.217 9.105 -36.514 1.00 24.95 258 GLN A CA 1
ATOM 1885 C C . GLN A 1 258 ? -7.853 9.084 -35.019 1.00 24.95 258 GLN A C 1
ATOM 1887 O O . GLN A 1 258 ? -8.529 9.681 -34.179 1.00 24.95 258 GLN A O 1
ATOM 1892 N N . ALA A 1 259 ? -6.713 8.462 -34.710 1.00 28.75 259 ALA A N 1
ATOM 1893 C CA . ALA A 1 259 ? -5.945 8.762 -33.512 1.00 28.75 259 ALA A CA 1
ATOM 1894 C C . ALA A 1 259 ? -5.408 10.199 -33.621 1.00 28.75 259 ALA A C 1
ATOM 1896 O O . ALA A 1 259 ? -4.816 10.570 -34.634 1.00 28.75 259 ALA A O 1
ATOM 1897 N N . GLY A 1 260 ? -5.649 11.010 -32.589 1.00 25.03 260 GLY A N 1
ATOM 1898 C CA . GLY A 1 260 ? -5.132 12.371 -32.501 1.00 25.03 260 GLY A CA 1
ATOM 1899 C C . GLY A 1 260 ? -3.605 12.389 -32.567 1.00 25.03 260 GLY A C 1
ATOM 1900 O O . GLY A 1 260 ? -2.932 11.702 -31.801 1.00 25.03 260 GLY A O 1
ATOM 1901 N N . ASP A 1 261 ? -3.100 13.182 -33.505 1.00 30.52 261 ASP A N 1
ATOM 1902 C CA . ASP A 1 261 ? -1.693 13.427 -33.799 1.00 30.52 261 ASP A CA 1
ATOM 1903 C C . ASP A 1 261 ? -0.954 13.990 -32.569 1.00 30.52 261 ASP A C 1
ATOM 1905 O O . ASP A 1 261 ? -1.202 15.113 -32.126 1.00 30.52 261 ASP A O 1
ATOM 1909 N N . CYS A 1 262 ? -0.055 13.192 -31.990 1.00 28.58 262 CYS A N 1
ATOM 1910 C CA . CYS A 1 262 ? 0.921 13.645 -31.007 1.00 28.58 262 CYS A CA 1
ATOM 1911 C C . CYS A 1 262 ? 2.325 13.334 -31.536 1.00 28.58 262 CYS A C 1
ATOM 1913 O O . CYS A 1 262 ? 2.865 12.255 -31.308 1.00 28.58 262 CYS A O 1
ATOM 1915 N N . GLY A 1 263 ? 2.877 14.299 -32.277 1.00 31.67 263 GLY A N 1
ATOM 1916 C CA . GLY A 1 263 ? 4.302 14.604 -32.420 1.00 31.67 263 GLY A CA 1
ATOM 1917 C C . GLY A 1 263 ? 5.261 13.420 -32.553 1.00 31.67 263 GLY A C 1
ATOM 1918 O O . GLY A 1 263 ? 5.785 12.907 -31.566 1.00 31.67 263 GLY A O 1
ATOM 1919 N N . THR A 1 264 ? 5.609 13.073 -33.789 1.00 36.81 264 THR A N 1
ATOM 1920 C CA . THR A 1 264 ? 6.689 12.139 -34.131 1.00 36.81 264 THR A CA 1
ATOM 1921 C C . THR A 1 264 ? 8.053 12.624 -33.610 1.00 36.81 264 THR A C 1
ATOM 1923 O O . THR A 1 264 ? 8.781 13.346 -34.297 1.00 36.81 264 THR A O 1
ATOM 1926 N N . ALA A 1 265 ? 8.434 12.222 -32.397 1.00 43.34 265 ALA A N 1
ATOM 1927 C CA . ALA A 1 265 ? 9.813 12.316 -31.929 1.00 43.34 265 ALA A CA 1
ATOM 1928 C C . ALA A 1 265 ? 10.693 11.356 -32.751 1.00 43.34 265 ALA A C 1
ATOM 1930 O O . ALA A 1 265 ? 10.310 10.211 -32.990 1.00 43.34 265 ALA A O 1
ATOM 1931 N N . ARG A 1 266 ? 11.882 11.802 -33.189 1.00 47.97 266 ARG A N 1
ATOM 1932 C CA . ARG A 1 266 ? 12.846 10.934 -33.895 1.00 47.97 266 ARG A CA 1
ATOM 1933 C C . ARG A 1 266 ? 13.080 9.639 -33.093 1.00 47.97 266 ARG A C 1
ATOM 1935 O O . ARG A 1 266 ? 13.354 9.759 -31.888 1.00 47.97 266 ARG A O 1
ATOM 1942 N N . PRO A 1 267 ? 13.029 8.451 -33.731 1.00 57.50 267 PRO A N 1
ATOM 1943 C CA . PRO A 1 267 ? 13.308 7.187 -33.059 1.00 57.50 267 PRO A CA 1
ATOM 1944 C C . PRO A 1 267 ? 14.722 7.222 -32.472 1.00 57.50 267 PRO A C 1
ATOM 1946 O O . PRO A 1 267 ? 15.676 7.572 -33.168 1.00 57.50 267 PRO A O 1
ATOM 1949 N N . CYS A 1 268 ? 14.852 6.908 -31.181 1.00 61.03 268 CYS A N 1
ATOM 1950 C CA . CYS A 1 268 ? 16.152 6.754 -30.534 1.00 61.03 268 CYS A CA 1
ATOM 1951 C C . CYS A 1 268 ? 16.488 5.268 -30.421 1.00 61.03 268 CYS A C 1
ATOM 1953 O O . CYS A 1 268 ? 15.715 4.531 -29.805 1.00 61.03 268 CYS A O 1
ATOM 1955 N N . PRO A 1 269 ? 17.622 4.819 -30.985 1.00 73.19 269 PRO A N 1
ATOM 1956 C CA . PRO A 1 269 ? 18.058 3.435 -30.861 1.00 73.19 269 PRO A CA 1
ATOM 1957 C C . PRO A 1 269 ? 18.147 3.005 -29.393 1.00 73.19 269 PRO A C 1
ATOM 1959 O O . PRO A 1 269 ? 18.798 3.661 -28.582 1.00 73.19 269 PRO A O 1
ATOM 1962 N N . GLY A 1 270 ? 17.487 1.897 -29.058 1.00 72.12 270 GLY A N 1
ATOM 1963 C CA . GLY A 1 270 ? 17.482 1.317 -27.714 1.00 72.12 270 GLY A CA 1
ATOM 1964 C C . GLY A 1 270 ? 16.600 2.018 -26.678 1.00 72.12 270 GLY A C 1
ATOM 1965 O O . GLY A 1 270 ? 16.748 1.741 -25.489 1.00 72.12 270 GLY A O 1
ATOM 1966 N N . LEU A 1 271 ? 15.689 2.903 -27.100 1.00 79.94 271 LEU A N 1
ATOM 1967 C CA . LEU A 1 271 ? 14.632 3.463 -26.256 1.00 79.94 271 LEU A CA 1
ATOM 1968 C C . LEU A 1 271 ? 13.256 3.176 -26.860 1.00 79.94 271 LEU A C 1
ATOM 1970 O O . LEU A 1 271 ? 12.945 3.640 -27.957 1.00 79.94 271 LEU A O 1
ATOM 1974 N N . GLN A 1 272 ? 12.406 2.499 -26.095 1.00 81.31 272 GLN A N 1
ATOM 1975 C CA . GLN A 1 272 ? 11.013 2.263 -26.449 1.00 81.31 272 GLN A CA 1
ATOM 1976 C C . GLN A 1 272 ? 10.099 2.816 -25.353 1.00 81.31 272 GLN A C 1
ATOM 1978 O O . GLN A 1 272 ? 10.126 2.360 -24.208 1.00 81.31 272 GLN A O 1
ATOM 1983 N N . LEU A 1 273 ? 9.292 3.823 -25.696 1.00 76.00 273 LEU A N 1
ATOM 1984 C CA . LEU A 1 273 ? 8.249 4.332 -24.807 1.00 76.00 273 LEU A CA 1
ATOM 1985 C C . LEU A 1 273 ? 7.030 3.432 -24.878 1.00 76.00 273 LEU A C 1
ATOM 1987 O O . LEU A 1 273 ? 6.582 3.044 -25.953 1.00 76.00 273 LEU A O 1
ATOM 1991 N N . MET A 1 274 ? 6.480 3.151 -23.711 1.00 69.31 274 MET A N 1
ATOM 1992 C CA . MET A 1 274 ? 5.365 2.247 -23.531 1.00 69.31 274 MET A CA 1
ATOM 1993 C C . MET A 1 274 ? 4.184 3.057 -23.014 1.00 69.31 274 MET A C 1
ATOM 1995 O O . MET A 1 274 ? 4.125 3.432 -21.840 1.00 69.31 274 MET A O 1
ATOM 1999 N N . SER A 1 275 ? 3.216 3.336 -23.883 1.00 52.59 275 SER A N 1
ATOM 2000 C CA . SER A 1 275 ? 1.924 3.840 -23.436 1.00 52.59 275 SER A CA 1
ATOM 2001 C C . SER A 1 275 ? 1.026 2.654 -23.108 1.00 52.59 275 SER A C 1
ATOM 2003 O O . SER A 1 275 ? 0.579 1.957 -24.008 1.00 52.59 275 SER A O 1
ATOM 2005 N N . ARG A 1 276 ? 0.697 2.470 -21.822 1.00 53.66 276 ARG A N 1
ATOM 2006 C CA . ARG A 1 276 ? -0.441 1.638 -21.383 1.00 53.66 276 ARG A CA 1
ATOM 2007 C C . ARG A 1 276 ? -0.348 0.118 -21.632 1.00 53.66 276 ARG A C 1
ATOM 2009 O O . ARG A 1 276 ? -1.386 -0.514 -21.794 1.00 53.66 276 ARG A O 1
ATOM 2016 N N . VAL A 1 277 ? 0.830 -0.494 -21.517 1.00 49.53 277 VAL A N 1
ATOM 2017 C CA . VAL A 1 277 ? 1.013 -1.960 -21.680 1.00 49.53 277 VAL A CA 1
ATOM 2018 C C . VAL A 1 277 ? 0.062 -2.793 -20.802 1.00 49.53 277 VAL A C 1
ATOM 2020 O O . VAL A 1 277 ? -0.449 -3.817 -21.234 1.00 49.53 277 VAL A O 1
ATOM 2023 N N . SER A 1 278 ? -0.280 -2.320 -19.598 1.00 46.59 278 SER A N 1
ATOM 2024 C CA . SER A 1 278 ? -1.236 -2.996 -18.702 1.00 46.59 278 SER A CA 1
ATOM 2025 C C . SER A 1 278 ? -2.678 -2.463 -18.772 1.00 46.59 278 SER A C 1
ATOM 2027 O O . SER A 1 278 ? -3.522 -2.849 -17.958 1.00 46.59 278 SER A O 1
ATOM 2029 N N . ALA A 1 279 ? -2.978 -1.550 -19.704 1.00 35.78 279 ALA A N 1
ATOM 2030 C CA . ALA A 1 279 ? -4.279 -0.888 -19.823 1.00 35.78 279 ALA A CA 1
ATOM 2031 C C . ALA A 1 279 ? -5.107 -1.328 -21.040 1.00 35.78 279 ALA A C 1
ATOM 2033 O O . ALA A 1 279 ? -6.124 -0.681 -21.307 1.00 35.78 279 ALA A O 1
ATOM 2034 N N . TYR A 1 280 ? -4.719 -2.405 -21.740 1.00 29.78 280 TYR A N 1
ATOM 2035 C CA . TYR A 1 280 ? -5.563 -2.993 -22.782 1.00 29.78 280 TYR A CA 1
ATOM 2036 C C . TYR A 1 280 ? -6.996 -3.191 -22.256 1.00 29.78 280 TYR A C 1
ATOM 2038 O O . TYR A 1 280 ? -7.180 -3.632 -21.109 1.00 29.78 280 TYR A O 1
ATOM 2046 N N . PRO A 1 281 ? -8.023 -2.841 -23.054 1.00 32.72 281 PRO A N 1
ATOM 2047 C CA . PRO A 1 281 ? -9.392 -3.191 -22.735 1.00 32.72 281 PRO A CA 1
ATOM 2048 C C . PRO A 1 281 ? -9.456 -4.715 -22.722 1.00 32.72 281 PRO A C 1
ATOM 2050 O O . PRO A 1 281 ? -9.370 -5.365 -23.754 1.00 32.72 281 PRO A O 1
ATOM 2053 N N . SER A 1 282 ? -9.555 -5.299 -21.533 1.00 40.28 282 SER A N 1
ATOM 2054 C CA . SER A 1 282 ? -9.772 -6.729 -21.355 1.00 40.28 282 SER A CA 1
ATOM 2055 C C . SER A 1 282 ? -11.205 -7.081 -21.731 1.00 40.28 282 SER A C 1
ATOM 2057 O O . SER A 1 282 ? -11.956 -7.526 -20.877 1.00 40.28 282 SER A O 1
ATOM 2059 N N . SER A 1 283 ? -11.623 -6.819 -22.967 1.00 36.03 283 SER A N 1
ATOM 2060 C CA . SER A 1 283 ? -12.964 -7.158 -23.448 1.00 36.03 283 SER A CA 1
ATOM 2061 C C . SER A 1 283 ? -13.221 -8.667 -23.468 1.00 36.03 283 SER A C 1
ATOM 2063 O O . SER A 1 283 ? -14.378 -9.055 -23.540 1.00 36.03 283 SER A O 1
ATOM 2065 N N . GLU A 1 284 ? -12.189 -9.507 -23.329 1.00 34.31 284 GLU A N 1
ATOM 2066 C CA . GLU A 1 284 ? -12.321 -10.964 -23.486 1.00 34.31 284 GLU A CA 1
ATOM 2067 C C . GLU A 1 284 ? -12.017 -11.801 -22.233 1.00 34.31 284 GLU A C 1
ATOM 2069 O O . GLU A 1 284 ? -12.237 -13.005 -22.250 1.00 34.31 284 GLU A O 1
ATOM 2074 N N . CYS A 1 285 ? -11.598 -11.201 -21.110 1.00 33.81 285 CYS A N 1
ATOM 2075 C CA . CYS A 1 285 ? -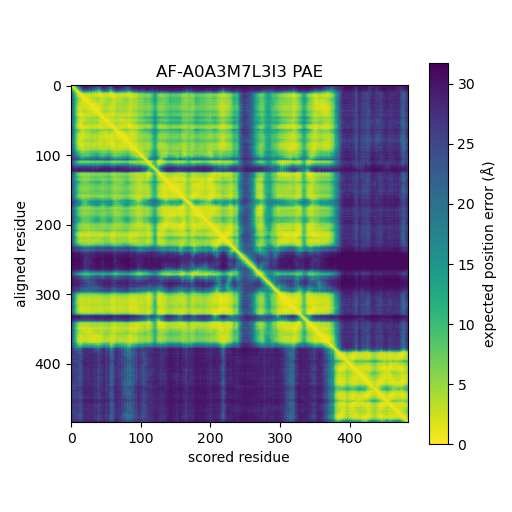11.244 -11.967 -19.900 1.00 33.81 285 CYS A CA 1
ATOM 2076 C C . CYS A 1 285 ? -11.938 -11.443 -18.636 1.00 33.81 285 CYS A C 1
ATOM 2078 O O . CYS A 1 285 ? -11.299 -11.244 -17.600 1.00 33.81 285 CYS A O 1
ATOM 2080 N N . TRP A 1 286 ? -13.243 -11.175 -18.706 1.00 34.84 286 TRP A N 1
ATOM 2081 C CA . TRP A 1 286 ? -14.031 -10.898 -17.505 1.00 34.84 286 TRP A CA 1
ATOM 2082 C C . TRP A 1 286 ? -14.732 -12.173 -17.030 1.00 34.84 286 TRP A C 1
ATOM 2084 O O . TRP A 1 286 ? -15.626 -12.682 -17.697 1.00 34.84 286 TRP A O 1
ATOM 2094 N N . GLY A 1 287 ? -14.355 -12.662 -15.846 1.00 35.28 287 GLY A N 1
ATOM 2095 C CA . GLY A 1 287 ? -15.177 -13.597 -15.070 1.00 35.28 287 GLY A CA 1
ATOM 2096 C C . GLY A 1 287 ? -14.915 -15.093 -15.256 1.00 35.28 287 GLY A C 1
ATOM 2097 O O . GLY A 1 287 ? -15.567 -15.876 -14.572 1.00 35.28 287 GLY A O 1
ATOM 2098 N N . GLN A 1 288 ? -13.964 -15.508 -16.098 1.00 35.12 288 GLN A N 1
ATOM 2099 C CA . GLN A 1 288 ? -13.435 -16.874 -16.032 1.00 35.12 288 GLN A CA 1
ATOM 2100 C C . GLN A 1 288 ? -12.202 -16.900 -15.133 1.00 35.12 288 GLN A C 1
ATOM 2102 O O . GLN A 1 288 ? -11.232 -16.178 -15.358 1.00 35.12 288 GLN A O 1
ATOM 2107 N N . GLU A 1 289 ? -12.288 -17.707 -14.080 1.00 40.19 289 GLU A N 1
ATOM 2108 C CA . GLU A 1 289 ? -11.153 -18.093 -13.252 1.00 40.19 289 GLU A CA 1
ATOM 2109 C C . GLU A 1 289 ? -9.987 -18.569 -14.140 1.00 40.19 289 GLU A C 1
ATOM 2111 O O . GLU A 1 289 ? -10.174 -19.299 -15.111 1.00 40.19 289 GLU A O 1
ATOM 2116 N N . ASP A 1 290 ? -8.773 -18.171 -13.764 1.00 46.19 290 ASP A N 1
ATOM 2117 C CA . ASP A 1 290 ? -7.582 -19.012 -13.906 1.00 46.19 290 ASP A CA 1
ATOM 2118 C C . ASP A 1 290 ? -7.075 -19.406 -15.303 1.00 46.19 290 ASP A C 1
ATOM 2120 O O . ASP A 1 290 ? -6.372 -20.410 -15.422 1.00 46.19 290 ASP A O 1
ATOM 2124 N N . LEU A 1 291 ? -7.295 -18.617 -16.356 1.00 44.75 291 LEU A N 1
ATOM 2125 C CA . LEU A 1 291 ? -6.617 -18.869 -17.635 1.00 44.75 291 LEU A CA 1
ATOM 2126 C C . LEU A 1 291 ? -5.561 -17.794 -17.922 1.00 44.75 291 LEU A C 1
ATOM 2128 O O . LEU A 1 291 ? -5.816 -16.759 -18.533 1.00 44.75 291 LEU A O 1
ATOM 2132 N N . ALA A 1 292 ? -4.330 -18.055 -17.473 1.00 46.44 292 ALA A N 1
ATOM 2133 C CA . ALA A 1 292 ? -3.160 -17.523 -18.165 1.00 46.44 292 ALA A CA 1
ATOM 2134 C C . ALA A 1 292 ? -3.214 -18.064 -19.605 1.00 46.44 292 ALA A C 1
ATOM 2136 O O . ALA A 1 292 ? -3.497 -19.256 -19.768 1.00 46.44 292 ALA A O 1
ATOM 2137 N N . PRO A 1 293 ? -2.996 -17.241 -20.645 1.00 50.03 293 PRO A N 1
ATOM 2138 C CA . PRO A 1 293 ? -3.061 -17.753 -22.010 1.00 50.03 293 PRO A CA 1
ATOM 2139 C C . PRO A 1 293 ? -2.105 -18.943 -22.198 1.00 50.03 293 PRO A C 1
ATOM 2141 O O . PRO A 1 293 ? -1.013 -18.974 -21.622 1.00 50.03 293 PRO A O 1
ATOM 2144 N N . ALA A 1 294 ? -2.559 -19.949 -22.952 1.00 48.03 294 ALA A N 1
ATOM 2145 C CA . ALA A 1 294 ? -2.008 -21.309 -22.939 1.00 48.03 294 ALA A CA 1
ATOM 2146 C C . ALA A 1 294 ? -0.508 -21.399 -23.301 1.00 48.03 294 ALA A C 1
ATOM 2148 O O . ALA A 1 294 ? 0.157 -22.365 -22.930 1.00 48.03 294 ALA A O 1
ATOM 2149 N N . ASP A 1 295 ? 0.033 -20.362 -23.945 1.00 53.56 295 ASP A N 1
ATOM 2150 C CA . ASP A 1 295 ? 1.363 -20.354 -24.556 1.00 53.56 295 ASP A CA 1
ATOM 2151 C C . ASP A 1 295 ? 2.425 -19.554 -23.769 1.00 53.56 295 ASP A C 1
ATOM 2153 O O . ASP A 1 295 ? 3.572 -19.456 -24.203 1.00 53.56 295 ASP A O 1
ATOM 2157 N N . HIS A 1 296 ? 2.100 -18.993 -22.594 1.00 61.78 296 HIS A N 1
ATOM 2158 C CA . HIS A 1 296 ? 3.038 -18.126 -21.852 1.00 61.78 296 HIS A CA 1
ATOM 2159 C C . HIS A 1 296 ? 4.119 -18.866 -21.045 1.00 61.78 296 HIS A C 1
ATOM 2161 O O . HIS A 1 296 ? 5.070 -18.243 -20.571 1.00 61.78 296 HIS A O 1
ATOM 2167 N N . GLY A 1 297 ? 4.002 -20.185 -20.861 1.00 60.53 297 GLY A N 1
ATOM 2168 C CA . GLY A 1 297 ? 5.032 -21.005 -20.205 1.00 60.53 297 GLY A CA 1
ATOM 2169 C C . GLY A 1 297 ? 5.218 -20.781 -18.693 1.00 60.53 297 GLY A C 1
ATOM 2170 O O . GLY A 1 297 ? 6.130 -21.360 -18.108 1.00 60.53 297 GLY A O 1
ATOM 2171 N N . VAL A 1 298 ? 4.361 -19.983 -18.045 1.00 66.19 298 VAL A N 1
ATOM 2172 C CA . VAL A 1 298 ? 4.400 -19.693 -16.601 1.00 66.19 298 VAL A CA 1
ATOM 2173 C C . VAL A 1 298 ? 3.189 -20.320 -15.907 1.00 66.19 298 VAL A C 1
ATOM 2175 O O . VAL A 1 298 ? 2.044 -20.064 -16.275 1.00 66.19 298 VAL A O 1
ATOM 2178 N N . ARG A 1 299 ? 3.423 -21.131 -14.868 1.00 72.62 299 ARG A N 1
ATOM 2179 C CA . ARG A 1 299 ? 2.348 -21.759 -14.083 1.00 72.62 299 ARG A CA 1
ATOM 2180 C C . ARG A 1 299 ? 1.769 -20.774 -13.066 1.00 72.62 299 ARG A C 1
ATOM 2182 O O . ARG A 1 299 ? 2.513 -20.230 -12.257 1.00 72.62 299 ARG A O 1
ATOM 2189 N N . ILE A 1 300 ? 0.444 -20.621 -13.054 1.00 79.06 300 ILE A N 1
ATOM 2190 C CA . ILE A 1 300 ? -0.277 -19.792 -12.075 1.00 79.06 300 ILE A CA 1
ATOM 2191 C C . ILE A 1 300 ? -0.061 -20.354 -10.653 1.00 79.06 300 ILE A C 1
ATOM 2193 O O . ILE A 1 300 ? -0.359 -21.531 -10.413 1.00 79.06 300 ILE A O 1
ATOM 2197 N N . PRO A 1 301 ? 0.453 -19.548 -9.702 1.00 83.94 301 PRO A N 1
ATOM 2198 C CA . PRO A 1 301 ? 0.510 -19.918 -8.291 1.00 83.94 301 PRO A CA 1
ATOM 2199 C C . PRO A 1 301 ? -0.873 -20.226 -7.693 1.00 83.94 301 PRO A C 1
ATOM 2201 O O . PRO A 1 301 ? -1.857 -19.575 -8.049 1.00 83.94 301 PRO A O 1
ATOM 2204 N N . PRO A 1 302 ? -0.968 -21.178 -6.748 1.00 84.44 302 PRO A N 1
ATOM 2205 C CA . PRO A 1 302 ? -2.226 -21.498 -6.080 1.00 84.44 302 PRO A CA 1
ATOM 2206 C C . PRO A 1 302 ? -2.743 -20.317 -5.230 1.00 84.44 302 PRO A C 1
ATOM 2208 O O . PRO A 1 302 ? -1.928 -19.551 -4.709 1.00 84.44 302 PRO A O 1
ATOM 2211 N N . PRO A 1 303 ? -4.068 -20.206 -4.998 1.00 84.12 303 PRO A N 1
ATOM 2212 C CA . PRO A 1 303 ? -4.684 -19.050 -4.332 1.00 84.12 303 PRO A CA 1
ATOM 2213 C C . PRO A 1 303 ? -4.049 -18.640 -2.996 1.00 84.12 303 PRO A C 1
ATOM 2215 O O . PRO A 1 303 ? -3.830 -17.455 -2.754 1.00 84.12 303 PRO A O 1
ATOM 2218 N N . TRP A 1 304 ? -3.646 -19.619 -2.174 1.00 86.31 304 TRP A N 1
ATOM 2219 C CA . TRP A 1 304 ? -3.051 -19.370 -0.856 1.00 86.31 304 TRP A CA 1
ATOM 2220 C C . TRP A 1 304 ? -1.774 -18.515 -0.907 1.00 86.31 304 TRP A C 1
ATOM 2222 O O . TRP A 1 304 ? -1.443 -17.851 0.074 1.00 86.31 304 TRP A O 1
ATOM 2232 N N . VAL A 1 305 ? -1.044 -18.525 -2.029 1.00 89.56 305 VAL A N 1
ATOM 2233 C CA . VAL A 1 305 ? 0.159 -17.700 -2.223 1.00 89.56 305 VAL A CA 1
ATOM 2234 C C . VAL A 1 305 ? -0.216 -16.222 -2.234 1.00 89.56 305 VAL A C 1
ATOM 2236 O O . VAL A 1 305 ? 0.434 -15.415 -1.570 1.00 89.56 305 VAL A O 1
ATOM 2239 N N . TRP A 1 306 ? -1.288 -15.876 -2.947 1.00 91.81 306 TRP A N 1
ATOM 2240 C CA . TRP A 1 306 ? -1.789 -14.508 -3.044 1.00 91.81 306 TRP A CA 1
ATOM 2241 C C . TRP A 1 306 ? -2.345 -14.028 -1.710 1.00 91.81 306 TRP A C 1
ATOM 2243 O O . TRP A 1 306 ? -2.018 -12.918 -1.294 1.00 91.81 306 TRP A O 1
ATOM 2253 N N . ASP A 1 307 ? -3.082 -14.886 -1.000 1.00 89.19 307 ASP A N 1
ATOM 2254 C CA . ASP A 1 307 ? -3.589 -14.583 0.341 1.00 89.19 307 ASP A CA 1
ATOM 2255 C C . ASP A 1 307 ? -2.446 -14.326 1.332 1.00 89.19 307 ASP A C 1
ATOM 2257 O O . ASP A 1 307 ? -2.475 -13.351 2.087 1.00 89.19 307 ASP A O 1
ATOM 2261 N N . ALA A 1 308 ? -1.394 -15.153 1.298 1.00 90.00 308 ALA A N 1
ATOM 2262 C CA . ALA A 1 308 ? -0.229 -14.995 2.163 1.00 90.00 308 ALA A CA 1
ATOM 2263 C C . ALA A 1 308 ? 0.559 -13.707 1.857 1.00 90.00 308 ALA A C 1
ATOM 2265 O O . ALA A 1 308 ? 0.989 -13.013 2.783 1.00 90.00 308 ALA A O 1
ATOM 2266 N N . LEU A 1 309 ? 0.733 -13.360 0.575 1.00 92.44 309 LEU A N 1
ATOM 2267 C CA . LEU A 1 309 ? 1.358 -12.097 0.163 1.00 92.44 309 LEU A CA 1
ATOM 2268 C C . LEU A 1 309 ? 0.515 -10.889 0.569 1.00 92.44 309 LEU A C 1
ATOM 2270 O O . LEU A 1 309 ? 1.042 -9.948 1.162 1.00 92.44 309 LEU A O 1
ATOM 2274 N N . ALA A 1 310 ? -0.791 -10.933 0.301 1.00 92.56 310 ALA A N 1
ATOM 2275 C CA . ALA A 1 310 ? -1.726 -9.882 0.672 1.00 92.56 310 ALA A CA 1
ATOM 2276 C C . ALA A 1 310 ? -1.726 -9.661 2.188 1.00 92.56 310 ALA A C 1
ATOM 2278 O O . ALA A 1 310 ? -1.655 -8.521 2.636 1.00 92.56 310 ALA A O 1
ATOM 2279 N N . GLN A 1 311 ? -1.748 -10.729 2.992 1.00 89.88 311 GLN A N 1
ATOM 2280 C CA . GLN A 1 311 ? -1.658 -10.628 4.448 1.00 89.88 311 GLN A CA 1
ATOM 2281 C C . GLN A 1 311 ? -0.366 -9.933 4.896 1.00 89.88 311 GLN A C 1
ATOM 2283 O O . GLN A 1 311 ? -0.436 -8.959 5.643 1.00 89.88 311 GLN A O 1
ATOM 2288 N N . ARG A 1 312 ? 0.801 -10.380 4.415 1.00 90.38 312 ARG A N 1
ATOM 2289 C CA . ARG A 1 312 ? 2.087 -9.769 4.792 1.00 90.38 312 ARG A CA 1
ATOM 2290 C C . ARG A 1 312 ? 2.171 -8.299 4.388 1.00 90.38 312 ARG A C 1
ATOM 2292 O O . ARG A 1 312 ? 2.646 -7.479 5.170 1.00 90.38 312 ARG A O 1
ATOM 2299 N N . LEU A 1 313 ? 1.690 -7.954 3.192 1.00 91.00 313 LEU A N 1
ATOM 2300 C CA . LEU A 1 313 ? 1.650 -6.568 2.724 1.00 91.00 313 LEU A CA 1
ATOM 2301 C C . LEU A 1 313 ? 0.721 -5.707 3.581 1.00 91.00 313 LEU A C 1
ATOM 2303 O O . LEU A 1 313 ? 1.107 -4.601 3.943 1.00 91.00 313 LEU A O 1
ATOM 2307 N N . ARG A 1 314 ? -0.455 -6.210 3.972 1.00 90.88 314 ARG A N 1
ATOM 2308 C CA . ARG A 1 314 ? -1.357 -5.497 4.893 1.00 90.88 314 ARG A CA 1
ATOM 2309 C C . ARG A 1 314 ? -0.693 -5.215 6.235 1.00 90.88 314 ARG A C 1
ATOM 2311 O O . ARG A 1 314 ? -0.737 -4.083 6.700 1.00 90.88 314 ARG A O 1
ATOM 2318 N N . GLU A 1 315 ? -0.046 -6.217 6.827 1.00 87.50 315 GLU A N 1
ATOM 2319 C CA . GLU A 1 315 ? 0.649 -6.084 8.114 1.00 87.50 315 GLU A CA 1
ATOM 2320 C C . GLU A 1 315 ? 1.812 -5.078 8.045 1.00 87.50 315 GLU A C 1
ATOM 2322 O O . GLU A 1 315 ? 2.030 -4.322 8.990 1.00 87.50 315 GLU A O 1
ATOM 2327 N N . ARG A 1 316 ? 2.540 -5.036 6.920 1.00 87.00 316 ARG A N 1
ATOM 2328 C CA . ARG A 1 316 ? 3.656 -4.099 6.702 1.00 87.00 316 ARG A CA 1
ATOM 2329 C C . ARG A 1 316 ? 3.206 -2.675 6.399 1.00 87.00 316 ARG A C 1
ATOM 2331 O O . ARG A 1 316 ? 3.799 -1.731 6.911 1.00 87.00 316 ARG A O 1
ATOM 2338 N N . LEU A 1 317 ? 2.209 -2.525 5.529 1.00 87.69 317 LEU A N 1
ATOM 2339 C CA . LEU A 1 317 ? 1.773 -1.227 5.012 1.00 87.69 317 LEU A CA 1
ATOM 2340 C C . LEU A 1 317 ? 0.718 -0.567 5.906 1.00 87.69 317 LEU A C 1
ATOM 2342 O O . LEU A 1 317 ? 0.563 0.648 5.855 1.00 87.69 317 LEU A O 1
ATOM 2346 N N . GLY A 1 318 ? -0.019 -1.346 6.703 1.00 88.19 318 GLY A N 1
ATOM 2347 C CA . GLY A 1 318 ? -1.176 -0.852 7.450 1.00 88.19 318 GLY A CA 1
ATOM 2348 C C . GLY A 1 318 ? -2.310 -0.379 6.535 1.00 88.19 318 GLY A C 1
ATOM 2349 O O . GLY A 1 318 ? -3.023 0.557 6.885 1.00 88.19 318 GLY A O 1
ATOM 2350 N N . LEU A 1 319 ? -2.429 -0.980 5.347 1.00 91.56 319 LEU A N 1
ATOM 2351 C CA . LEU A 1 319 ? -3.441 -0.651 4.343 1.00 91.56 319 LEU A CA 1
ATOM 2352 C C . LEU A 1 319 ? -4.439 -1.796 4.189 1.00 91.56 319 LEU A C 1
ATOM 2354 O O . LEU A 1 319 ? -4.070 -2.964 4.289 1.00 91.56 319 LEU A O 1
ATOM 2358 N N . HIS A 1 320 ? -5.681 -1.463 3.866 1.00 92.88 320 HIS A N 1
ATOM 2359 C CA . HIS A 1 320 ? -6.765 -2.389 3.574 1.00 92.88 320 HIS A CA 1
ATOM 2360 C C . HIS A 1 320 ? -7.162 -2.371 2.095 1.00 92.88 320 HIS A C 1
ATOM 2362 O O . HIS A 1 320 ? -7.684 -3.377 1.614 1.00 92.88 320 HIS A O 1
ATOM 2368 N N . LEU A 1 321 ? -6.911 -1.268 1.375 1.00 93.88 321 LEU A N 1
ATOM 2369 C CA . LEU A 1 321 ? -7.259 -1.107 -0.038 1.00 93.88 321 LEU A CA 1
ATOM 2370 C C . LEU A 1 321 ? -6.036 -0.813 -0.910 1.00 93.88 321 LEU A C 1
ATOM 2372 O O . LEU A 1 321 ? -5.667 0.336 -1.157 1.00 93.88 321 LEU A O 1
ATOM 2376 N N . PHE A 1 322 ? -5.478 -1.854 -1.512 1.00 94.75 322 PHE A N 1
ATOM 2377 C CA . PHE A 1 322 ? -4.444 -1.722 -2.534 1.00 94.75 322 PHE A CA 1
ATOM 2378 C C . PHE A 1 322 ? -4.508 -2.886 -3.520 1.00 94.75 322 PHE A C 1
ATOM 2380 O O . PHE A 1 322 ? -5.109 -3.917 -3.247 1.00 94.75 322 PHE A O 1
ATOM 2387 N N . ASN A 1 323 ? -3.869 -2.747 -4.675 1.00 94.75 323 ASN A N 1
ATOM 2388 C CA . ASN A 1 323 ? -3.424 -3.916 -5.426 1.00 94.75 323 ASN A CA 1
ATOM 2389 C C . ASN A 1 323 ? -1.908 -3.950 -5.467 1.00 94.75 323 ASN A C 1
ATOM 2391 O O . ASN A 1 323 ? -1.236 -2.932 -5.290 1.00 94.75 323 ASN A O 1
ATOM 2395 N N . PHE A 1 324 ? -1.398 -5.116 -5.811 1.00 93.50 324 PHE A N 1
ATOM 2396 C CA . PHE A 1 324 ? -0.006 -5.293 -6.133 1.00 93.50 324 PHE A CA 1
ATOM 2397 C C . PHE A 1 324 ? 0.171 -6.133 -7.392 1.00 93.50 324 PHE A C 1
ATOM 2399 O O . PHE A 1 324 ? -0.684 -6.943 -7.752 1.00 93.50 324 PHE A O 1
ATOM 2406 N N . ASP A 1 325 ? 1.274 -5.873 -8.075 1.00 92.56 325 ASP A N 1
ATOM 2407 C CA . ASP A 1 325 ? 1.585 -6.389 -9.397 1.00 92.56 325 ASP A CA 1
ATOM 2408 C C . ASP A 1 325 ? 2.787 -7.339 -9.254 1.00 92.56 325 ASP A C 1
ATOM 2410 O O . ASP A 1 325 ? 3.844 -6.944 -8.753 1.00 92.56 325 ASP A O 1
ATOM 2414 N N . VAL A 1 326 ? 2.605 -8.604 -9.644 1.00 92.56 326 VAL A N 1
ATOM 2415 C CA . VAL A 1 326 ? 3.597 -9.681 -9.505 1.00 92.56 326 VAL A CA 1
ATOM 2416 C C . VAL A 1 326 ? 3.914 -10.292 -10.861 1.00 92.56 326 VAL A C 1
ATOM 2418 O O . VAL A 1 326 ? 3.010 -10.586 -11.641 1.00 92.56 326 VAL A O 1
ATOM 2421 N N . ILE A 1 327 ? 5.194 -10.539 -11.118 1.00 90.44 327 ILE A N 1
ATOM 2422 C CA . ILE A 1 327 ? 5.667 -11.298 -12.280 1.00 90.44 327 ILE A CA 1
ATOM 2423 C C . ILE A 1 327 ? 6.434 -12.540 -11.834 1.00 90.44 327 ILE A C 1
ATOM 2425 O O . ILE A 1 327 ? 7.010 -12.582 -10.743 1.00 90.44 327 ILE A O 1
ATOM 2429 N N . LEU A 1 328 ? 6.449 -13.551 -12.696 1.00 88.50 328 LEU A N 1
ATOM 2430 C CA . LEU A 1 328 ? 7.195 -14.788 -12.498 1.00 88.50 328 LEU A CA 1
ATOM 2431 C C . LEU A 1 328 ? 8.242 -14.894 -13.609 1.00 88.50 328 LEU A C 1
ATOM 2433 O O . LEU A 1 328 ? 7.850 -14.958 -14.773 1.00 88.50 328 LEU A O 1
ATOM 2437 N N . PRO A 1 329 ? 9.543 -14.921 -13.283 1.00 86.44 329 PRO A N 1
ATOM 2438 C CA . PRO A 1 329 ? 10.580 -15.206 -14.265 1.00 86.44 329 PRO A CA 1
ATOM 2439 C C . PRO A 1 329 ? 10.300 -16.518 -15.013 1.00 86.44 329 PRO A C 1
ATOM 2441 O O . PRO A 1 329 ? 10.052 -17.547 -14.382 1.00 86.44 329 PRO A O 1
ATOM 2444 N N . ARG A 1 330 ? 10.357 -16.486 -16.349 1.00 77.00 330 ARG A N 1
ATOM 2445 C CA . ARG A 1 330 ? 10.180 -17.661 -17.220 1.00 77.00 330 ARG A CA 1
ATOM 2446 C C . ARG A 1 330 ? 11.301 -18.678 -17.016 1.00 77.00 330 ARG A C 1
ATOM 2448 O O . ARG A 1 330 ? 11.072 -19.884 -17.024 1.00 77.00 330 ARG A O 1
ATOM 2455 N N . GLU A 1 331 ? 12.514 -18.185 -16.813 1.00 66.56 331 GLU A N 1
ATOM 2456 C CA . GLU A 1 331 ? 13.665 -18.997 -16.447 1.00 66.56 331 GLU A CA 1
ATOM 2457 C C . GLU A 1 331 ? 13.654 -19.248 -14.935 1.00 66.56 331 GLU A C 1
ATOM 2459 O O . GLU A 1 331 ? 14.210 -18.474 -14.160 1.00 66.56 331 GLU A O 1
ATOM 2464 N N . GLN A 1 332 ? 13.028 -20.331 -14.477 1.00 53.81 332 GLN A N 1
ATOM 2465 C CA . GLN A 1 332 ? 13.312 -20.858 -13.140 1.00 53.81 332 GLN A CA 1
ATOM 2466 C C . GLN A 1 332 ? 13.487 -22.367 -13.173 1.00 53.81 332 GLN A C 1
ATOM 2468 O O . GLN A 1 332 ? 12.543 -23.099 -13.457 1.00 53.81 332 GLN A O 1
ATOM 2473 N N . GLY A 1 333 ? 14.691 -22.822 -12.807 1.00 42.66 333 GLY A N 1
ATOM 2474 C CA . GLY A 1 333 ? 14.920 -24.219 -12.436 1.00 42.66 333 GLY A CA 1
ATOM 2475 C C . GLY A 1 333 ? 16.100 -24.939 -13.088 1.00 42.66 333 GLY A C 1
ATOM 2476 O O . GLY A 1 333 ? 15.963 -26.126 -13.343 1.00 42.66 333 GLY A O 1
ATOM 2477 N N . ASN A 1 334 ? 17.249 -24.290 -13.321 1.00 38.03 334 ASN A N 1
ATOM 2478 C CA . ASN A 1 334 ? 18.502 -25.006 -13.624 1.00 38.03 334 ASN A CA 1
ATOM 2479 C C . ASN A 1 334 ? 19.648 -24.692 -12.645 1.00 38.03 334 ASN A C 1
ATOM 2481 O O . ASN A 1 334 ? 20.807 -24.930 -12.964 1.00 38.03 334 ASN A O 1
ATOM 2485 N N . GLU A 1 335 ? 19.347 -24.231 -11.428 1.00 45.25 335 GLU A N 1
ATOM 2486 C CA . GLU A 1 335 ? 20.201 -24.622 -10.302 1.00 45.25 335 GLU A CA 1
ATOM 2487 C C . GLU A 1 335 ? 19.693 -25.986 -9.818 1.00 45.25 335 GLU A C 1
ATOM 2489 O O . GLU A 1 335 ? 18.557 -26.068 -9.328 1.00 45.25 335 GLU A O 1
ATOM 2494 N N . PRO A 1 336 ? 20.467 -27.072 -9.986 1.00 36.84 336 PRO A N 1
ATOM 2495 C CA . PRO A 1 336 ? 20.079 -28.389 -9.501 1.00 36.84 336 PRO A CA 1
ATOM 2496 C C . PRO A 1 336 ? 19.848 -28.323 -7.983 1.00 36.84 336 PRO A C 1
ATOM 2498 O O . PRO A 1 336 ? 20.800 -28.236 -7.213 1.00 36.84 336 PRO A O 1
ATOM 2501 N N . GLY A 1 337 ? 18.584 -28.337 -7.542 1.00 49.47 337 GLY A N 1
ATOM 2502 C CA . GLY A 1 337 ? 18.219 -28.372 -6.118 1.00 49.47 337 GLY A CA 1
ATOM 2503 C C . GLY A 1 337 ? 17.275 -27.277 -5.605 1.00 49.47 337 GLY A C 1
ATOM 2504 O O . GLY A 1 337 ? 16.861 -27.364 -4.448 1.00 49.47 337 GLY A O 1
ATOM 2505 N N . SER A 1 338 ? 16.879 -26.279 -6.409 1.00 52.75 338 SER A N 1
ATOM 2506 C CA . SER A 1 338 ? 15.890 -25.290 -5.940 1.00 52.75 338 SER A CA 1
ATOM 2507 C C . SER A 1 338 ? 14.477 -25.886 -5.878 1.00 52.75 338 SER A C 1
ATOM 2509 O O . SER A 1 338 ? 13.925 -26.346 -6.874 1.00 52.75 338 SER A O 1
ATOM 2511 N N . THR A 1 339 ? 13.885 -25.876 -4.683 1.00 61.38 339 THR A N 1
ATOM 2512 C CA . THR A 1 339 ? 12.562 -26.452 -4.364 1.00 61.38 339 THR A CA 1
ATOM 2513 C C . THR A 1 339 ? 11.449 -25.397 -4.261 1.00 61.38 339 THR A C 1
ATOM 2515 O O . THR A 1 339 ? 10.330 -25.716 -3.848 1.00 61.38 339 THR A O 1
ATOM 2518 N N . SER A 1 340 ? 11.743 -24.135 -4.605 1.00 74.25 340 SER A N 1
ATOM 2519 C CA . SER A 1 340 ? 10.843 -22.987 -4.427 1.00 74.25 340 SER A CA 1
ATOM 2520 C C . SER A 1 340 ? 10.689 -22.168 -5.711 1.00 74.25 340 SER A C 1
ATOM 2522 O O . SER A 1 340 ? 11.682 -21.877 -6.376 1.00 74.25 340 SER A O 1
ATOM 2524 N N . THR A 1 341 ? 9.460 -21.766 -6.038 1.00 84.38 341 THR A N 1
ATOM 2525 C CA . THR A 1 341 ? 9.147 -20.861 -7.155 1.00 84.38 341 THR A CA 1
ATOM 2526 C C . THR A 1 341 ? 9.314 -19.406 -6.714 1.00 84.38 341 THR A C 1
ATOM 2528 O O . THR A 1 341 ? 8.721 -18.976 -5.725 1.00 84.38 341 THR A O 1
ATOM 2531 N N . LEU A 1 342 ? 10.109 -18.631 -7.445 1.00 87.19 342 LEU A N 1
ATOM 2532 C CA . LEU A 1 342 ? 10.382 -17.224 -7.175 1.00 87.19 342 LEU A CA 1
ATOM 2533 C C . LEU A 1 342 ? 9.344 -16.303 -7.854 1.00 87.19 342 LEU A C 1
ATOM 2535 O O . LEU A 1 342 ? 8.978 -16.469 -9.016 1.00 87.19 342 LEU A O 1
ATOM 2539 N N . LEU A 1 343 ? 8.885 -15.313 -7.099 1.00 91.00 343 LEU A N 1
ATOM 2540 C CA . LEU A 1 343 ? 7.915 -14.286 -7.454 1.00 91.00 343 LEU A CA 1
ATOM 2541 C C . LEU A 1 343 ? 8.598 -12.924 -7.322 1.00 91.00 343 LEU A C 1
ATOM 2543 O O . LEU A 1 343 ? 9.309 -12.690 -6.341 1.00 91.00 343 LEU A O 1
ATOM 2547 N N . HIS A 1 344 ? 8.333 -12.010 -8.252 1.00 91.00 344 HIS A N 1
ATOM 2548 C CA . HIS A 1 344 ? 8.782 -10.628 -8.141 1.00 91.00 344 HIS A CA 1
ATOM 2549 C C . HIS A 1 344 ? 7.621 -9.663 -7.992 1.00 91.00 344 HIS A C 1
ATOM 2551 O O . HIS A 1 344 ? 6.784 -9.546 -8.883 1.00 91.00 344 HIS A O 1
ATOM 2557 N N . LEU A 1 345 ? 7.613 -8.938 -6.879 1.00 91.81 345 LEU A N 1
ATOM 2558 C CA . LEU A 1 345 ? 6.699 -7.837 -6.615 1.00 91.81 345 LEU A CA 1
ATOM 2559 C C . LEU A 1 345 ? 7.249 -6.563 -7.271 1.00 91.81 345 LEU A C 1
ATOM 2561 O O . LEU A 1 345 ? 8.339 -6.114 -6.924 1.00 91.81 345 LEU A O 1
ATOM 2565 N N . ILE A 1 346 ? 6.527 -6.000 -8.245 1.00 88.69 346 ILE A N 1
ATOM 2566 C CA . ILE A 1 346 ? 7.056 -4.928 -9.112 1.00 88.69 346 ILE A CA 1
ATOM 2567 C C . ILE A 1 346 ? 6.379 -3.565 -8.946 1.00 88.69 346 ILE A C 1
ATOM 2569 O O . ILE A 1 346 ? 6.936 -2.562 -9.405 1.00 88.69 346 ILE A O 1
ATOM 2573 N N . ASP A 1 347 ? 5.178 -3.524 -8.365 1.00 88.31 347 ASP A N 1
ATOM 2574 C CA . ASP A 1 347 ? 4.420 -2.292 -8.121 1.00 88.31 347 ASP A CA 1
ATOM 2575 C C . ASP A 1 347 ? 3.312 -2.536 -7.080 1.00 88.31 347 ASP A C 1
ATOM 2577 O O . ASP A 1 347 ? 2.744 -3.629 -7.005 1.00 88.31 347 ASP A O 1
ATOM 2581 N N . ILE A 1 348 ? 2.975 -1.508 -6.299 1.00 90.94 348 ILE A N 1
ATOM 2582 C CA . ILE A 1 348 ? 1.844 -1.496 -5.360 1.00 90.94 348 ILE A CA 1
ATOM 2583 C C . ILE A 1 348 ? 1.080 -0.198 -5.583 1.00 90.94 348 ILE A C 1
ATOM 2585 O O . ILE A 1 348 ? 1.675 0.873 -5.623 1.00 90.94 348 ILE A O 1
ATOM 2589 N N . ASN A 1 349 ? -0.245 -0.260 -5.703 1.00 89.62 349 ASN A N 1
ATOM 2590 C CA . ASN A 1 349 ? -1.047 0.945 -5.881 1.00 89.62 349 ASN A CA 1
ATOM 2591 C C . ASN A 1 349 ? -2.157 1.030 -4.837 1.00 89.62 349 ASN A C 1
ATOM 2593 O O . ASN A 1 349 ? -2.949 0.104 -4.668 1.00 89.62 349 ASN A O 1
ATOM 2597 N N . TYR A 1 350 ? -2.258 2.191 -4.189 1.00 91.88 350 TYR A N 1
ATOM 2598 C CA . TYR A 1 350 ? -3.357 2.492 -3.278 1.00 91.88 350 T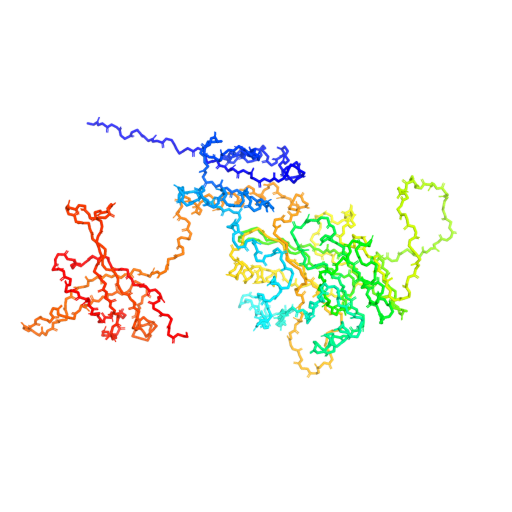YR A CA 1
ATOM 2599 C C . TYR A 1 350 ? -4.664 2.703 -4.042 1.00 91.88 350 TYR A C 1
ATOM 2601 O O . TYR A 1 350 ? -4.711 3.447 -5.035 1.00 91.88 350 TYR A O 1
ATOM 2609 N N . PHE A 1 351 ? -5.738 2.086 -3.548 1.00 91.88 351 PHE A N 1
ATOM 2610 C CA . PHE A 1 351 ? -7.100 2.220 -4.060 1.00 91.88 351 PHE A CA 1
ATOM 2611 C C . PHE A 1 351 ? -7.163 2.160 -5.605 1.00 91.88 351 PHE A C 1
ATOM 2613 O O . PHE A 1 351 ? -7.414 3.180 -6.279 1.00 91.88 351 PHE A O 1
ATOM 2620 N N . PRO A 1 352 ? -6.889 0.993 -6.209 1.00 90.12 352 PRO A N 1
ATOM 2621 C CA . PRO A 1 352 ? -6.977 0.777 -7.651 1.00 90.12 352 PRO A CA 1
ATOM 2622 C C . PRO A 1 352 ? -8.409 0.869 -8.182 1.00 90.12 352 PRO A C 1
ATOM 2624 O O . PRO A 1 352 ? -9.340 1.268 -7.483 1.00 90.12 352 PRO A O 1
ATOM 2627 N N . GLY A 1 353 ? -8.578 0.580 -9.470 1.00 88.75 353 GLY A N 1
ATOM 2628 C CA . GLY A 1 353 ? -9.896 0.453 -10.080 1.00 88.75 353 GLY A CA 1
ATOM 2629 C C . GLY A 1 353 ? -10.535 -0.903 -9.770 1.00 88.75 353 GLY A C 1
ATOM 2630 O O . GLY A 1 353 ? -10.409 -1.826 -10.573 1.00 88.75 353 GLY A O 1
ATOM 2631 N N . TYR A 1 354 ? -11.130 -1.035 -8.583 1.00 88.50 354 TYR A N 1
ATOM 2632 C CA . TYR A 1 354 ? -11.916 -2.192 -8.141 1.00 88.50 354 TYR A CA 1
ATOM 2633 C C . TYR A 1 354 ? -13.221 -2.397 -8.911 1.00 88.50 354 TYR A C 1
ATOM 2635 O O . TYR A 1 354 ? -13.679 -3.530 -8.969 1.00 88.50 354 TYR A O 1
ATOM 2643 N N . GLU A 1 355 ? -13.781 -1.357 -9.543 1.00 86.12 355 GLU A N 1
ATOM 2644 C CA . GLU A 1 355 ? -15.018 -1.414 -10.350 1.00 86.12 355 GLU A CA 1
ATOM 2645 C C . GLU A 1 355 ? -14.950 -2.419 -11.509 1.00 86.12 355 GLU A C 1
ATOM 2647 O O . GLU A 1 355 ? -15.937 -2.731 -12.160 1.00 86.12 355 GLU A O 1
ATOM 2652 N N . LYS A 1 356 ? -13.741 -2.898 -11.780 1.00 83.25 356 LYS A N 1
ATOM 2653 C CA . LYS A 1 356 ? -13.406 -3.892 -12.785 1.00 83.25 356 LYS A CA 1
ATOM 2654 C C . LYS A 1 356 ? -13.587 -5.329 -12.288 1.00 83.25 356 LYS A C 1
ATOM 2656 O O . LYS A 1 356 ? -13.552 -6.249 -13.089 1.00 83.25 356 LYS A O 1
ATOM 2661 N N . LEU A 1 357 ? -13.682 -5.563 -10.983 1.00 83.50 357 LEU A N 1
ATOM 2662 C CA . LEU A 1 357 ? -13.771 -6.917 -10.444 1.00 83.50 357 LEU A CA 1
ATOM 2663 C C . LEU A 1 357 ? -15.182 -7.480 -10.626 1.00 83.50 357 LEU A C 1
ATOM 2665 O O . LEU A 1 357 ? -16.171 -6.779 -10.433 1.00 83.50 357 LEU A O 1
ATOM 2669 N N . ALA A 1 358 ? -15.274 -8.768 -10.958 1.00 82.00 358 ALA A N 1
ATOM 2670 C CA . ALA A 1 358 ? -16.550 -9.470 -10.942 1.00 82.00 358 ALA A CA 1
ATOM 2671 C C . ALA A 1 358 ? -17.113 -9.484 -9.511 1.00 82.00 358 ALA A C 1
ATOM 2673 O O . ALA A 1 358 ? -16.390 -9.796 -8.561 1.00 82.00 358 ALA A O 1
ATOM 2674 N N . GLY A 1 359 ? -18.390 -9.129 -9.363 1.00 85.31 359 GLY A N 1
ATOM 2675 C CA . GLY A 1 359 ? -19.032 -8.978 -8.055 1.00 85.31 359 GLY A CA 1
ATOM 2676 C C . GLY A 1 359 ? -18.489 -7.801 -7.234 1.00 85.31 359 GLY A C 1
ATOM 2677 O O . GLY A 1 359 ? -18.414 -7.877 -6.007 1.00 85.31 359 GLY A O 1
ATOM 2678 N N . TYR A 1 360 ? -18.022 -6.740 -7.902 1.00 88.56 360 TYR A N 1
ATOM 2679 C CA . TYR A 1 360 ? -17.477 -5.540 -7.265 1.00 88.56 360 TYR A CA 1
ATOM 2680 C C . TYR A 1 360 ? -18.422 -4.962 -6.206 1.00 88.56 360 TYR A C 1
ATOM 2682 O O . TYR A 1 360 ? -17.984 -4.630 -5.102 1.00 88.56 360 TYR A O 1
ATOM 2690 N N . GLU A 1 361 ? -19.709 -4.858 -6.532 1.00 90.56 361 GLU A N 1
ATOM 2691 C CA . GLU A 1 361 ? -20.734 -4.314 -5.653 1.00 90.56 361 GLU A CA 1
ATOM 2692 C C . GLU A 1 361 ? -20.843 -5.120 -4.354 1.00 90.56 361 GLU A C 1
ATOM 2694 O O . GLU A 1 361 ? -20.838 -4.545 -3.265 1.00 90.56 361 GLU A O 1
ATOM 2699 N N . GLU A 1 362 ? -20.894 -6.450 -4.450 1.00 89.44 362 GLU A N 1
ATOM 2700 C CA . GLU A 1 362 ? -20.943 -7.353 -3.300 1.00 89.44 362 GLU A CA 1
ATOM 2701 C C . GLU A 1 362 ? -19.665 -7.258 -2.463 1.00 89.44 362 GLU A C 1
ATOM 2703 O O . GLU A 1 362 ? -19.738 -7.123 -1.240 1.00 89.44 362 GLU A O 1
ATOM 2708 N N . LEU A 1 363 ? -18.498 -7.282 -3.114 1.00 88.62 363 LEU A N 1
ATOM 2709 C CA . LEU A 1 363 ? -17.196 -7.212 -2.449 1.00 88.62 363 LEU A CA 1
ATOM 2710 C C . LEU A 1 363 ? -17.023 -5.900 -1.675 1.00 88.62 363 LEU A C 1
ATOM 2712 O O . LEU A 1 363 ? -16.606 -5.920 -0.517 1.00 88.62 363 LEU A O 1
ATOM 2716 N N . MET A 1 364 ? -17.366 -4.758 -2.277 1.00 90.69 364 MET A N 1
ATOM 2717 C CA . MET A 1 364 ? -17.238 -3.456 -1.617 1.00 90.69 364 MET A CA 1
ATOM 2718 C C . MET A 1 364 ? -18.224 -3.281 -0.469 1.00 90.69 364 MET A C 1
ATOM 2720 O O . MET A 1 364 ? -17.846 -2.754 0.576 1.00 90.69 364 MET A O 1
ATOM 2724 N N . VAL A 1 365 ? -19.478 -3.711 -0.633 1.00 89.75 365 VAL A N 1
ATOM 2725 C CA . VAL A 1 365 ? -20.468 -3.607 0.447 1.00 89.75 365 VAL A CA 1
ATOM 2726 C C . VAL A 1 365 ? -20.090 -4.521 1.610 1.00 89.75 36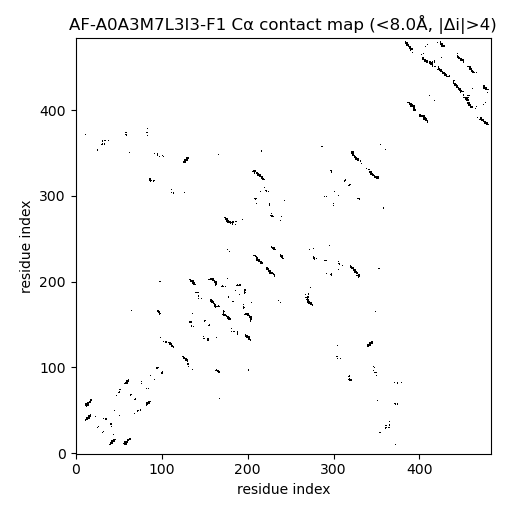5 VAL A C 1
ATOM 2728 O O . VAL A 1 365 ? -20.149 -4.086 2.761 1.00 89.75 365 V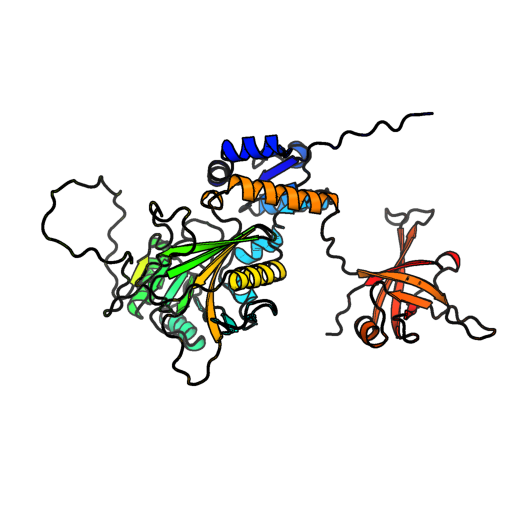AL A O 1
ATOM 2731 N N . HIS A 1 366 ? -19.622 -5.741 1.333 1.00 88.25 366 HIS A N 1
ATOM 2732 C CA . HIS A 1 366 ? -19.071 -6.627 2.358 1.00 88.25 366 HIS A CA 1
ATOM 2733 C C . HIS A 1 366 ? -17.894 -5.973 3.090 1.00 88.25 366 HIS A C 1
ATOM 2735 O O . HIS A 1 366 ? -17.887 -5.905 4.317 1.00 88.25 366 HIS A O 1
ATOM 2741 N N . PHE A 1 367 ? -16.947 -5.403 2.342 1.00 89.75 367 PHE A N 1
ATOM 2742 C CA . PHE A 1 367 ? -15.805 -4.679 2.893 1.00 89.75 367 PHE A CA 1
ATOM 2743 C C . PHE A 1 367 ? -16.230 -3.512 3.804 1.00 89.75 367 PHE A C 1
ATOM 2745 O O . PHE A 1 367 ? -15.707 -3.371 4.913 1.00 89.75 367 PHE A O 1
ATOM 2752 N N . PHE A 1 368 ? -17.213 -2.703 3.390 1.00 88.19 368 PHE A N 1
ATOM 2753 C CA . PHE A 1 368 ? -17.750 -1.619 4.220 1.00 88.19 368 PHE A CA 1
ATOM 2754 C C . PHE A 1 368 ? -18.404 -2.140 5.500 1.00 88.19 368 PHE A C 1
ATOM 2756 O O . PHE A 1 368 ? -18.250 -1.529 6.558 1.00 88.19 368 PHE A O 1
ATOM 2763 N N . LYS A 1 369 ? -19.103 -3.278 5.433 1.00 84.00 369 LYS A N 1
ATOM 2764 C CA . LYS A 1 369 ? -19.718 -3.915 6.604 1.00 84.00 369 LYS A CA 1
ATOM 2765 C C . LYS A 1 369 ? -18.673 -4.462 7.575 1.00 84.00 369 LYS A C 1
ATOM 2767 O O . LYS A 1 369 ? -18.800 -4.199 8.766 1.00 84.00 369 LYS A O 1
ATOM 2772 N N . GLU A 1 370 ? -17.620 -5.120 7.093 1.00 82.00 370 GLU A N 1
ATOM 2773 C CA . GLU A 1 370 ? -16.513 -5.581 7.945 1.00 82.00 370 GLU A CA 1
ATOM 2774 C C . GLU A 1 370 ? -15.849 -4.410 8.681 1.00 82.00 370 GLU A C 1
ATOM 2776 O O . GLU A 1 370 ? -15.652 -4.461 9.894 1.00 82.00 370 GLU A O 1
ATOM 2781 N N . HIS A 1 371 ? -15.560 -3.312 7.977 1.00 77.75 371 HIS A N 1
ATOM 2782 C CA . HIS A 1 371 ? -14.925 -2.142 8.590 1.00 77.75 371 HIS A CA 1
ATOM 2783 C C . HIS A 1 371 ? -15.877 -1.379 9.511 1.00 77.75 371 HIS A C 1
ATOM 2785 O O . HIS A 1 371 ? -15.430 -0.753 10.469 1.00 77.75 371 HIS A O 1
ATOM 2791 N N . ARG A 1 372 ? -17.191 -1.473 9.285 1.00 71.81 372 ARG A N 1
ATOM 2792 C CA . ARG A 1 372 ? -18.209 -1.002 10.226 1.00 71.81 372 ARG A CA 1
ATOM 2793 C C . ARG A 1 372 ? -18.225 -1.849 11.493 1.00 71.81 372 ARG A C 1
ATOM 2795 O O . ARG A 1 372 ? -18.272 -1.278 12.575 1.00 71.81 372 ARG A O 1
ATOM 2802 N N . GLU A 1 373 ? -18.222 -3.175 11.393 1.00 67.00 373 GLU A N 1
ATOM 2803 C CA . GLU A 1 373 ? -18.153 -4.050 12.571 1.00 67.00 373 GLU A CA 1
ATOM 2804 C C . GLU A 1 373 ? -16.867 -3.781 13.356 1.00 67.00 373 GLU A C 1
ATOM 2806 O O . GLU A 1 373 ? -16.902 -3.615 14.574 1.00 67.00 373 GLU A O 1
ATOM 2811 N N . TYR A 1 374 ? -15.757 -3.584 12.645 1.00 57.94 374 TYR A N 1
ATOM 2812 C CA . TYR A 1 374 ? -14.484 -3.168 13.218 1.00 57.94 374 TYR A CA 1
ATOM 2813 C C . TYR A 1 374 ? -14.550 -1.794 13.914 1.00 57.94 374 TYR A C 1
ATOM 2815 O O . TYR A 1 374 ? -14.075 -1.647 15.044 1.00 57.94 374 TYR A O 1
ATOM 2823 N N . ALA A 1 375 ? -15.195 -0.801 13.292 1.00 55.59 375 ALA A N 1
ATOM 2824 C CA . ALA A 1 375 ? -15.431 0.530 13.858 1.00 55.59 375 ALA A CA 1
ATOM 2825 C C . ALA A 1 375 ? -16.350 0.480 15.091 1.00 55.59 375 ALA A C 1
ATOM 2827 O O . ALA A 1 375 ? -16.054 1.084 16.122 1.00 55.59 375 ALA A O 1
ATOM 2828 N N . ALA A 1 376 ? -17.425 -0.312 15.034 1.00 53.12 376 ALA A N 1
ATOM 2829 C CA . ALA A 1 376 ? -18.364 -0.531 16.133 1.00 53.12 376 ALA A CA 1
ATOM 2830 C C . ALA A 1 376 ? -17.710 -1.262 17.320 1.00 53.12 376 ALA A C 1
ATOM 2832 O O . ALA A 1 376 ? -18.083 -1.038 18.472 1.00 53.12 376 ALA A O 1
ATOM 2833 N N . MET A 1 377 ? -16.700 -2.096 17.052 1.00 49.84 377 MET A N 1
ATOM 2834 C CA . MET A 1 377 ? -15.842 -2.726 18.060 1.00 49.84 377 MET A CA 1
ATOM 2835 C C . MET A 1 377 ? -14.691 -1.816 18.539 1.00 49.84 377 MET A C 1
ATOM 2837 O O . MET A 1 377 ? -13.972 -2.178 19.474 1.00 49.84 377 MET A O 1
ATOM 2841 N N . GLY A 1 378 ? -14.557 -0.608 17.976 1.00 46.66 378 GLY A N 1
ATOM 2842 C CA . GLY A 1 378 ? -13.642 0.441 18.426 1.00 46.66 378 GLY A CA 1
ATOM 2843 C C . GLY A 1 378 ? -12.244 0.435 17.800 1.00 46.66 378 GLY A C 1
ATOM 2844 O O . GLY A 1 378 ? -11.349 1.020 18.423 1.00 46.66 378 GLY A O 1
ATOM 2845 N N . GLY A 1 379 ? -12.073 -0.200 16.628 1.00 44.84 379 GLY A N 1
ATOM 2846 C CA . GLY A 1 379 ? -10.838 -0.279 15.833 1.00 44.84 379 GLY A CA 1
ATOM 2847 C C . GLY A 1 379 ? -9.654 -0.939 16.556 1.00 44.84 379 GLY A C 1
ATOM 2848 O O . GLY A 1 379 ? -9.629 -1.035 17.788 1.00 44.84 379 GLY A O 1
ATOM 2849 N N . GLU A 1 380 ? -8.603 -1.360 15.839 1.00 43.41 380 GLU A N 1
ATOM 2850 C CA . GLU A 1 380 ? -7.307 -1.540 16.506 1.00 43.41 380 GLU A CA 1
ATOM 2851 C C . GLU A 1 380 ? -6.833 -0.169 16.967 1.00 43.41 380 GLU A C 1
ATOM 2853 O O . GLU A 1 380 ? -6.154 0.587 16.273 1.00 43.41 380 GLU A O 1
ATOM 2858 N N . ARG A 1 381 ? -7.143 0.143 18.220 1.00 43.81 381 ARG A N 1
ATOM 2859 C CA . ARG A 1 381 ? -6.294 1.031 18.994 1.00 43.81 381 ARG A CA 1
ATOM 2860 C C . ARG A 1 381 ? -4.923 0.383 18.938 1.00 43.81 381 ARG A C 1
ATOM 2862 O O . ARG A 1 381 ? -4.755 -0.645 19.592 1.00 43.81 381 ARG A O 1
ATOM 2869 N N . VAL A 1 382 ? -3.971 0.958 18.197 1.00 48.16 382 VAL A N 1
ATOM 2870 C CA . VAL A 1 382 ? -2.555 0.577 18.286 1.00 48.16 382 VAL A CA 1
ATOM 2871 C C . VAL A 1 382 ? -2.169 0.726 19.749 1.00 48.16 382 VAL A C 1
ATOM 2873 O O . VAL A 1 382 ? -1.895 1.809 20.277 1.00 48.16 382 VAL A O 1
ATOM 2876 N N . ARG A 1 383 ? -2.290 -0.381 20.474 1.00 56.38 383 ARG A N 1
ATOM 2877 C CA . ARG A 1 383 ? -2.219 -0.378 21.917 1.00 56.38 383 ARG A CA 1
ATOM 2878 C C . ARG A 1 383 ? -0.747 -0.515 22.214 1.00 56.38 383 ARG A C 1
ATOM 2880 O O . ARG A 1 383 ? -0.221 -1.611 22.327 1.00 56.38 383 ARG A O 1
ATOM 2887 N N . LEU A 1 384 ? -0.081 0.619 22.418 1.00 77.50 384 LEU A N 1
ATOM 2888 C CA . LEU A 1 384 ? 1.318 0.665 22.869 1.00 77.50 384 LEU A CA 1
ATOM 2889 C C . LEU A 1 384 ? 1.519 0.066 24.277 1.00 77.50 384 LEU A C 1
ATOM 2891 O O . LEU A 1 384 ? 2.567 0.252 24.899 1.00 77.50 384 LEU A O 1
ATOM 2895 N N . TYR A 1 385 ? 0.505 -0.607 24.819 1.00 84.75 385 TYR A N 1
ATOM 2896 C CA . TYR A 1 385 ? 0.508 -1.257 26.109 1.00 84.75 385 TYR A CA 1
ATOM 2897 C C . TYR A 1 385 ? -0.401 -2.487 26.102 1.00 84.75 385 TYR A C 1
ATOM 2899 O O . TYR A 1 385 ? -1.485 -2.468 25.527 1.00 84.75 385 TYR A O 1
ATOM 2907 N N . VAL A 1 386 ? -0.015 -3.518 26.840 1.00 87.81 386 VAL A N 1
ATOM 2908 C CA . VAL A 1 386 ? -0.925 -4.586 27.265 1.00 87.81 386 VAL A CA 1
ATOM 2909 C C . VAL A 1 386 ? -1.462 -4.265 28.654 1.00 87.81 386 VAL A C 1
ATOM 2911 O O . VAL A 1 386 ? -0.882 -3.469 29.403 1.00 87.81 386 VAL A O 1
ATOM 2914 N N . THR A 1 387 ? -2.604 -4.833 29.015 1.00 91.00 387 THR A N 1
ATOM 2915 C CA . THR A 1 387 ? -3.126 -4.693 30.374 1.00 91.00 387 THR A CA 1
ATOM 2916 C C . THR A 1 387 ? -2.484 -5.691 31.322 1.00 91.00 387 THR A C 1
ATOM 2918 O O . THR A 1 387 ? -1.993 -6.747 30.935 1.00 91.00 387 THR A O 1
ATOM 2921 N N . GLY A 1 388 ? -2.446 -5.312 32.590 1.00 93.25 388 GLY A N 1
ATOM 2922 C CA . GLY A 1 388 ? -2.172 -6.222 33.683 1.00 93.25 388 GLY A CA 1
ATOM 2923 C C . GLY A 1 388 ? -2.943 -5.804 34.924 1.00 93.25 388 GLY A C 1
ATOM 2924 O O . GLY A 1 388 ? -3.479 -4.696 34.999 1.00 93.25 388 GLY A O 1
ATOM 2925 N N . GLN A 1 389 ? -2.979 -6.677 35.917 1.00 95.12 389 GLN A N 1
ATOM 2926 C CA . GLN A 1 389 ? -3.678 -6.461 37.173 1.00 95.12 389 GLN A CA 1
ATOM 2927 C C . GLN A 1 389 ? -2.686 -6.328 38.325 1.00 95.12 389 GLN A C 1
ATOM 2929 O O . GLN A 1 389 ? -1.792 -7.161 38.494 1.00 95.12 389 GLN A O 1
ATOM 2934 N N . PHE A 1 390 ? -2.838 -5.279 39.136 1.00 96.38 390 PHE A N 1
ATOM 2935 C CA . PHE A 1 390 ? -2.057 -5.134 40.360 1.00 96.38 390 PHE A CA 1
ATOM 2936 C C . PHE A 1 390 ? -2.589 -6.096 41.428 1.00 96.38 390 PHE A C 1
ATOM 2938 O O . PHE A 1 390 ? -3.665 -5.886 41.976 1.00 96.38 390 PHE A O 1
ATOM 2945 N N . LEU A 1 391 ? -1.836 -7.150 41.736 1.00 94.19 391 LEU A N 1
ATOM 2946 C CA . LEU A 1 391 ? -2.245 -8.173 42.708 1.00 94.19 391 LEU A CA 1
ATOM 2947 C C . LEU A 1 391 ? -2.002 -7.749 44.161 1.00 94.19 391 LEU A C 1
ATOM 2949 O O . LEU A 1 391 ? -2.575 -8.316 45.086 1.00 94.19 391 LEU A O 1
ATOM 2953 N N . GLY A 1 392 ? -1.127 -6.768 44.370 1.00 94.56 392 GLY A N 1
ATOM 2954 C CA . GLY A 1 392 ? -0.700 -6.317 45.688 1.00 94.56 392 GLY A CA 1
ATOM 2955 C C . GLY A 1 392 ? 0.813 -6.319 45.830 1.00 94.56 392 GLY A C 1
ATOM 2956 O O . GLY A 1 392 ? 1.562 -6.421 44.860 1.00 94.56 392 GLY A O 1
ATOM 2957 N N . PHE A 1 393 ? 1.289 -6.158 47.055 1.00 95.25 393 PHE A N 1
ATOM 2958 C CA . PHE A 1 393 ? 2.720 -6.061 47.328 1.00 95.25 393 PHE A CA 1
ATOM 2959 C C . PHE A 1 393 ? 3.343 -7.423 47.607 1.00 95.25 393 PHE A C 1
ATOM 2961 O O . PHE A 1 393 ? 2.685 -8.334 48.111 1.00 95.25 393 PHE A O 1
ATOM 2968 N N . ARG A 1 394 ? 4.646 -7.545 47.338 1.00 93.81 394 ARG A N 1
ATOM 2969 C CA . ARG A 1 394 ? 5.420 -8.723 47.740 1.00 93.81 394 ARG A CA 1
ATOM 2970 C C . ARG A 1 394 ? 5.267 -8.928 49.248 1.00 93.81 394 ARG A C 1
ATOM 2972 O O . ARG A 1 394 ? 5.461 -7.988 50.011 1.00 93.81 394 ARG A O 1
ATOM 2979 N N . ARG A 1 395 ? 4.993 -10.155 49.685 1.00 91.12 395 ARG A N 1
ATOM 2980 C CA . ARG A 1 395 ? 4.872 -10.502 51.106 1.00 91.12 395 ARG A CA 1
ATOM 2981 C C . ARG A 1 395 ? 5.692 -11.741 51.465 1.00 91.12 395 ARG A C 1
ATOM 2983 O O . ARG A 1 395 ? 5.999 -12.550 50.591 1.00 91.12 395 ARG A O 1
ATOM 2990 N N . SER A 1 396 ? 6.065 -11.857 52.731 1.00 88.31 396 SER A N 1
ATOM 2991 C CA . SER A 1 396 ? 6.499 -13.094 53.384 1.00 88.31 396 SER A CA 1
ATOM 2992 C C . SER A 1 396 ? 5.353 -13.631 54.256 1.00 88.31 396 SER A C 1
ATOM 2994 O O . SER A 1 396 ? 4.224 -13.150 54.153 1.00 88.31 396 SER A O 1
ATOM 2996 N N . LYS A 1 397 ? 5.621 -14.632 55.106 1.00 85.62 397 LYS A N 1
ATOM 2997 C CA . LYS A 1 397 ? 4.621 -15.206 56.022 1.00 85.62 397 LYS A CA 1
ATOM 2998 C C . LYS A 1 397 ? 4.003 -14.156 56.962 1.00 85.62 397 LYS A C 1
ATOM 3000 O O . LYS A 1 397 ? 2.825 -14.261 57.270 1.00 85.62 397 LYS A O 1
ATOM 3005 N N . SER A 1 398 ? 4.781 -13.153 57.375 1.00 88.62 398 SER A N 1
ATOM 3006 C CA . SER A 1 398 ? 4.368 -12.121 58.340 1.00 88.62 398 SER A CA 1
ATOM 3007 C C . SER A 1 398 ? 4.579 -10.678 57.870 1.00 88.62 398 SER A C 1
ATOM 3009 O O . SER A 1 398 ? 3.943 -9.780 58.409 1.00 88.62 398 SER A O 1
ATOM 3011 N N . ASN A 1 399 ? 5.427 -10.429 56.863 1.00 90.56 399 ASN A N 1
ATOM 3012 C CA . ASN A 1 399 ? 5.798 -9.070 56.449 1.00 90.56 399 ASN A CA 1
ATOM 3013 C C . ASN A 1 399 ? 5.317 -8.742 55.036 1.00 90.56 399 ASN A C 1
ATOM 3015 O O . ASN A 1 399 ? 5.338 -9.591 54.145 1.00 90.56 399 ASN A O 1
ATOM 3019 N N . GLN A 1 400 ? 4.976 -7.477 54.793 1.00 90.19 400 GLN A N 1
ATOM 3020 C CA . GLN A 1 400 ? 4.630 -6.963 53.469 1.00 90.19 400 GLN A CA 1
ATOM 3021 C C . GLN A 1 400 ? 5.628 -5.885 53.025 1.00 90.19 400 GLN A C 1
ATOM 3023 O O . GLN A 1 400 ? 5.912 -4.935 53.744 1.00 90.19 400 GLN A O 1
ATOM 3028 N N . TYR A 1 401 ? 6.157 -6.023 51.811 1.00 91.81 401 TYR A N 1
ATOM 3029 C CA . TYR A 1 401 ? 7.170 -5.148 51.224 1.00 91.81 401 TYR A CA 1
ATOM 3030 C C . TYR A 1 401 ? 6.537 -4.225 50.176 1.00 91.81 401 TYR A C 1
ATOM 3032 O O . TYR A 1 401 ? 6.538 -4.520 48.979 1.00 91.81 401 TYR A O 1
ATOM 3040 N N . THR A 1 402 ? 6.017 -3.081 50.625 1.00 90.56 402 THR A N 1
ATOM 3041 C CA . THR A 1 402 ? 5.223 -2.135 49.810 1.00 90.56 402 THR A CA 1
ATOM 3042 C C . THR A 1 402 ? 5.982 -1.487 48.646 1.00 90.56 402 THR A C 1
ATOM 3044 O O . THR A 1 402 ? 5.379 -1.084 47.656 1.00 90.56 402 THR A O 1
ATOM 3047 N N . HIS A 1 403 ? 7.314 -1.456 48.703 1.00 90.50 403 HIS A N 1
ATOM 3048 C CA . HIS A 1 403 ? 8.161 -0.940 47.622 1.00 90.50 403 HIS A CA 1
ATOM 3049 C C . HIS A 1 403 ? 8.261 -1.883 46.404 1.00 90.50 403 HIS A C 1
ATOM 3051 O O . HIS A 1 403 ? 8.854 -1.518 45.388 1.00 90.50 403 HIS A O 1
ATOM 3057 N N . THR A 1 404 ? 7.736 -3.112 46.499 1.00 94.88 404 THR A N 1
ATOM 3058 C CA . THR A 1 404 ? 7.716 -4.088 45.400 1.00 94.88 404 THR A CA 1
ATOM 3059 C C . THR A 1 404 ? 6.281 -4.519 45.119 1.00 94.88 404 THR A C 1
ATOM 3061 O O . THR A 1 404 ? 5.667 -5.232 45.910 1.00 94.88 404 THR A O 1
ATOM 3064 N N . SER A 1 405 ? 5.761 -4.114 43.966 1.00 96.75 405 SER A N 1
ATOM 3065 C CA . SER A 1 405 ? 4.415 -4.453 43.496 1.00 96.75 405 SER A CA 1
ATOM 3066 C C . SER A 1 405 ? 4.426 -5.745 42.674 1.00 96.75 405 SER A C 1
ATOM 3068 O O . SER A 1 405 ? 5.382 -5.998 41.944 1.00 96.75 405 SER A O 1
ATOM 3070 N N . LEU A 1 406 ? 3.376 -6.556 42.776 1.00 96.50 406 LEU A N 1
ATOM 3071 C CA . LEU A 1 406 ? 3.138 -7.738 41.950 1.00 96.50 406 LEU A CA 1
ATOM 3072 C C . LEU A 1 406 ? 2.080 -7.408 40.900 1.00 96.50 406 LEU A C 1
ATOM 3074 O O . LEU A 1 406 ? 0.988 -6.956 41.242 1.00 96.50 406 LEU A O 1
ATOM 3078 N N . VAL A 1 407 ? 2.408 -7.617 39.629 1.00 96.69 407 VAL A N 1
ATOM 3079 C CA . VAL A 1 407 ? 1.511 -7.345 38.503 1.00 96.69 407 VAL A CA 1
ATOM 3080 C C . VAL A 1 407 ? 1.389 -8.609 37.663 1.00 96.69 407 VAL A C 1
ATOM 3082 O O . VAL A 1 407 ? 2.403 -9.134 37.208 1.00 96.69 407 VAL A O 1
ATOM 3085 N N . LYS A 1 408 ? 0.170 -9.108 37.463 1.00 96.12 408 LYS A N 1
ATOM 3086 C CA . LYS A 1 408 ? -0.115 -10.187 36.509 1.00 96.12 408 LYS A CA 1
ATOM 3087 C C . LYS A 1 408 ? -0.397 -9.551 35.158 1.00 96.12 408 LYS A C 1
ATOM 3089 O O . LYS A 1 408 ? -1.266 -8.692 35.081 1.00 96.12 408 LYS A O 1
ATOM 3094 N N . ILE A 1 409 ? 0.378 -9.903 34.139 1.00 93.88 409 ILE A N 1
ATOM 3095 C CA . ILE A 1 409 ? 0.186 -9.379 32.784 1.00 93.88 409 ILE A CA 1
ATOM 3096 C C . ILE A 1 409 ? -0.844 -10.263 32.080 1.00 93.88 409 ILE A C 1
ATOM 3098 O O . ILE A 1 409 ? -0.788 -11.490 32.197 1.00 93.88 409 ILE A O 1
ATOM 3102 N N . ASP A 1 410 ? -1.792 -9.642 31.385 1.00 89.94 410 ASP A N 1
ATOM 3103 C CA . ASP A 1 410 ? -2.832 -10.364 30.658 1.00 89.94 410 ASP A CA 1
ATOM 3104 C C . ASP A 1 410 ? -2.203 -11.114 29.476 1.00 89.94 410 ASP A C 1
ATOM 3106 O O . ASP A 1 410 ? -1.366 -10.568 28.759 1.00 89.94 410 ASP A O 1
ATOM 3110 N N . GLY A 1 411 ? -2.577 -12.383 29.294 1.00 88.06 411 GLY A N 1
ATOM 3111 C CA . GLY A 1 411 ? -2.048 -13.240 28.225 1.00 88.06 411 GLY A CA 1
ATOM 3112 C C . GLY A 1 411 ? -0.664 -13.849 28.482 1.00 88.06 411 GLY A C 1
ATOM 3113 O O . GLY A 1 411 ? -0.247 -14.703 27.712 1.00 88.06 411 GLY A O 1
ATOM 3114 N N . VAL A 1 412 ? 0.024 -13.479 29.570 1.00 88.56 412 VAL A N 1
ATOM 3115 C CA . VAL A 1 412 ? 1.351 -14.017 29.920 1.00 88.56 412 VAL A CA 1
ATOM 3116 C C . VAL A 1 412 ? 1.197 -15.104 30.969 1.00 88.56 412 VAL A C 1
ATOM 3118 O O . VAL A 1 412 ? 0.797 -14.809 32.098 1.00 88.56 412 VAL A O 1
ATOM 3121 N N . ASN A 1 413 ? 1.523 -16.351 30.642 1.00 90.12 413 ASN A N 1
ATOM 3122 C CA . ASN A 1 413 ? 1.252 -17.505 31.506 1.00 90.12 413 ASN A CA 1
ATOM 3123 C C . ASN A 1 413 ? 2.500 -18.244 31.976 1.00 90.12 413 ASN A C 1
ATOM 3125 O O . ASN A 1 413 ? 2.421 -18.978 32.961 1.00 90.12 413 ASN A O 1
ATOM 3129 N N . SER A 1 414 ? 3.648 -17.997 31.352 1.00 89.56 414 SER A N 1
ATOM 3130 C CA . SER A 1 414 ? 4.912 -18.632 31.714 1.00 89.56 414 SER A CA 1
ATOM 3131 C C . SER A 1 414 ? 5.962 -17.620 32.181 1.00 89.56 414 SER A C 1
ATOM 3133 O O . SER A 1 414 ? 5.866 -16.414 31.951 1.00 89.56 414 SER A O 1
ATOM 3135 N N . LYS A 1 415 ? 6.999 -18.106 32.873 1.00 88.19 415 LYS A N 1
ATOM 3136 C CA . LYS A 1 415 ? 8.155 -17.283 33.267 1.00 88.19 415 LYS A CA 1
ATOM 3137 C C . LYS A 1 415 ? 8.945 -16.798 32.047 1.00 88.19 415 LYS A C 1
ATOM 3139 O O . LYS A 1 415 ? 9.409 -15.662 32.063 1.00 88.19 415 LYS A O 1
ATOM 3144 N N . THR A 1 416 ? 9.096 -17.633 31.023 1.00 88.31 416 THR A N 1
ATOM 3145 C CA . THR A 1 416 ? 9.826 -17.307 29.787 1.00 88.31 416 THR A CA 1
ATOM 3146 C C . THR A 1 416 ? 9.161 -16.145 29.049 1.00 88.31 416 THR A C 1
ATOM 3148 O O . THR A 1 416 ? 9.835 -15.185 28.697 1.00 88.31 416 THR A O 1
ATOM 3151 N N . GLU A 1 417 ? 7.830 -16.127 28.949 1.00 85.56 417 GLU A N 1
ATOM 3152 C CA . GLU A 1 417 ? 7.093 -15.008 28.336 1.00 85.56 417 GLU A CA 1
ATOM 3153 C C . GLU A 1 417 ? 7.256 -13.676 29.097 1.00 85.56 417 GLU A C 1
ATOM 3155 O O . GLU A 1 417 ? 7.189 -12.602 28.500 1.00 85.56 417 GLU A O 1
ATOM 3160 N N . THR A 1 418 ? 7.518 -13.700 30.414 1.00 89.38 418 THR A N 1
ATOM 3161 C CA . THR A 1 418 ? 7.742 -12.452 31.177 1.00 89.38 418 THR A CA 1
ATOM 3162 C C . THR A 1 418 ? 9.040 -11.732 30.814 1.00 89.38 418 THR A C 1
ATOM 3164 O O . THR A 1 418 ? 9.186 -10.552 31.147 1.00 89.38 418 THR A O 1
ATOM 3167 N N . GLU A 1 419 ? 9.979 -12.410 30.147 1.00 89.56 419 GLU A N 1
ATOM 3168 C CA . GLU A 1 419 ? 11.294 -11.869 29.802 1.00 89.56 419 GLU A CA 1
ATOM 3169 C C . GLU A 1 419 ? 11.195 -10.664 28.861 1.00 89.56 419 GLU A C 1
ATOM 3171 O O . GLU A 1 419 ? 11.824 -9.632 29.115 1.00 89.56 419 GLU A O 1
ATOM 3176 N N . PHE A 1 420 ? 10.290 -10.732 27.879 1.00 86.88 420 PHE A N 1
ATOM 3177 C CA . PHE A 1 420 ? 9.970 -9.626 26.971 1.00 86.88 420 PHE A CA 1
ATOM 3178 C C . PHE A 1 420 ? 9.569 -8.343 27.718 1.00 86.88 420 PHE A C 1
ATOM 3180 O O . PHE A 1 420 ? 9.903 -7.225 27.313 1.00 86.88 420 PHE A O 1
ATOM 3187 N N . TYR A 1 421 ? 8.875 -8.491 28.849 1.00 92.44 421 TYR A N 1
ATOM 3188 C CA . TYR A 1 421 ? 8.360 -7.369 29.628 1.00 92.44 421 TYR A CA 1
ATOM 3189 C C . TYR A 1 421 ? 9.376 -6.787 30.608 1.00 92.44 421 TYR A C 1
ATOM 3191 O O . TYR A 1 421 ? 9.111 -5.744 31.212 1.00 92.44 421 TYR A O 1
ATOM 3199 N N . LEU A 1 422 ? 10.546 -7.405 30.786 1.00 90.88 422 LEU A N 1
ATOM 3200 C CA . LEU A 1 422 ? 11.559 -6.885 31.695 1.00 90.88 422 LEU A CA 1
ATOM 3201 C C . LEU A 1 422 ? 12.010 -5.493 31.253 1.00 90.88 422 LEU A C 1
ATOM 3203 O O . LEU A 1 422 ? 12.363 -5.246 30.106 1.00 90.88 422 LEU A O 1
ATOM 3207 N N . GLY A 1 423 ? 12.021 -4.554 32.194 1.00 89.25 423 GLY A N 1
ATOM 3208 C CA . GLY A 1 423 ? 12.425 -3.179 31.945 1.00 89.25 423 GLY A CA 1
ATOM 3209 C C . GLY A 1 423 ? 11.401 -2.304 31.217 1.00 89.25 423 GLY A C 1
ATOM 3210 O O . GLY A 1 423 ? 11.634 -1.097 31.120 1.00 89.25 423 GLY A O 1
ATOM 3211 N N . LYS A 1 424 ? 10.265 -2.857 30.786 1.00 93.25 424 LYS A N 1
ATOM 3212 C CA . LYS A 1 424 ? 9.163 -2.082 30.213 1.00 93.25 424 LYS A CA 1
ATOM 3213 C C . LYS A 1 424 ? 8.521 -1.160 31.251 1.00 93.25 424 LYS A C 1
ATOM 3215 O O . LYS A 1 424 ? 8.545 -1.435 32.459 1.00 93.25 424 LYS A O 1
ATOM 3220 N N . ARG A 1 425 ? 7.960 -0.040 30.784 1.00 94.25 425 ARG A N 1
ATOM 3221 C CA . ARG A 1 425 ? 7.298 0.952 31.650 1.00 94.25 425 ARG A CA 1
ATOM 3222 C C . ARG A 1 425 ? 5.901 0.490 32.062 1.00 94.25 425 ARG A C 1
ATOM 3224 O O . ARG A 1 425 ? 5.190 -0.152 31.303 1.00 94.25 425 ARG A O 1
ATOM 3231 N N . LEU A 1 426 ? 5.494 0.871 33.266 1.00 95.44 426 LEU A N 1
ATOM 3232 C CA . LEU A 1 426 ? 4.166 0.627 33.825 1.00 95.44 426 LEU A CA 1
ATOM 3233 C C . LEU A 1 426 ? 3.492 1.962 34.125 1.00 95.44 426 LEU A C 1
ATOM 3235 O O . LEU A 1 426 ? 4.150 2.881 34.613 1.00 95.44 426 LEU A O 1
ATOM 3239 N N . ALA A 1 427 ? 2.191 2.060 33.886 1.00 95.38 427 ALA A N 1
ATOM 3240 C CA . ALA A 1 427 ? 1.395 3.221 34.258 1.00 95.38 427 ALA A CA 1
ATOM 3241 C C . ALA A 1 427 ? 0.138 2.788 35.012 1.00 95.38 427 ALA A C 1
ATOM 3243 O O . ALA A 1 427 ? -0.717 2.084 34.472 1.00 95.38 427 ALA A O 1
ATOM 3244 N N . TYR A 1 428 ? 0.013 3.255 36.251 1.00 95.75 428 TYR A N 1
ATOM 3245 C CA . TYR A 1 428 ? -1.251 3.238 36.973 1.00 95.75 428 TYR A CA 1
ATOM 3246 C C . TYR A 1 428 ? -1.953 4.576 36.766 1.00 95.75 428 TYR A C 1
ATOM 3248 O O . TYR A 1 428 ? -1.459 5.608 37.223 1.00 95.75 428 TYR A O 1
ATOM 3256 N N . VAL A 1 429 ? -3.078 4.563 36.054 1.00 92.69 429 VAL A N 1
ATOM 3257 C CA . VAL A 1 429 ? -3.868 5.762 35.755 1.00 92.69 429 VAL A CA 1
ATOM 3258 C C . VAL A 1 429 ? -5.069 5.798 36.691 1.00 92.69 429 VAL A C 1
ATOM 3260 O O . VAL A 1 429 ? -5.829 4.836 36.744 1.00 92.69 429 VAL A O 1
ATOM 3263 N N . TYR A 1 430 ? -5.257 6.900 37.412 1.00 90.19 430 TYR A N 1
ATOM 3264 C CA . TYR A 1 430 ? -6.359 7.061 38.359 1.00 90.19 430 TYR A CA 1
ATOM 3265 C C . TYR A 1 430 ? -7.009 8.439 38.234 1.00 90.19 430 TYR A C 1
ATOM 3267 O O . TYR A 1 430 ? -6.368 9.413 37.835 1.00 90.19 430 TYR A O 1
ATOM 3275 N N . LYS A 1 431 ? -8.294 8.525 38.583 1.00 90.56 431 LYS A N 1
ATOM 3276 C CA . LYS A 1 431 ? -9.059 9.776 38.591 1.00 90.56 431 LYS A CA 1
ATOM 3277 C C . LYS A 1 431 ? -8.930 10.443 39.960 1.00 90.56 431 LYS A C 1
ATOM 3279 O O . LYS A 1 431 ? -9.285 9.861 40.981 1.00 90.56 431 LYS A O 1
ATOM 3284 N N . ALA A 1 432 ? -8.403 11.658 39.989 1.00 89.50 432 ALA A N 1
ATOM 3285 C CA . ALA A 1 432 ? -8.317 12.497 41.171 1.00 89.50 432 ALA A CA 1
ATOM 3286 C C . ALA A 1 432 ? -9.549 13.404 41.298 1.00 89.50 432 ALA A C 1
ATOM 3288 O O . ALA A 1 432 ? -10.225 13.710 40.317 1.00 89.50 432 ALA A O 1
ATOM 3289 N N . LYS A 1 433 ? -9.819 13.866 42.524 1.00 88.44 433 LYS A N 1
ATOM 3290 C CA . LYS A 1 433 ? -10.923 14.797 42.807 1.00 88.44 433 LYS A CA 1
ATOM 3291 C C . LYS A 1 433 ? -10.670 16.192 42.223 1.00 88.44 433 LYS A C 1
ATOM 3293 O O . LYS A 1 433 ? -11.597 16.828 41.739 1.00 88.44 433 LYS A O 1
ATOM 3298 N N . THR A 1 434 ? -9.415 16.642 42.253 1.00 89.75 434 THR A N 1
ATOM 3299 C CA . THR A 1 434 ? -9.005 17.969 41.782 1.00 89.75 434 THR A CA 1
ATOM 3300 C C . THR A 1 434 ? -8.370 17.919 40.403 1.00 89.75 434 THR A C 1
ATOM 3302 O O . THR A 1 434 ? -7.530 17.055 40.117 1.00 89.75 434 THR A O 1
ATOM 3305 N N . GLU A 1 435 ? -8.756 18.885 39.578 1.00 90.38 435 GLU A N 1
ATOM 3306 C CA . GLU A 1 435 ? -8.232 19.082 38.237 1.00 90.38 435 GLU A CA 1
ATOM 3307 C C . GLU A 1 435 ? -6.850 19.737 38.287 1.00 90.38 435 GLU A C 1
ATOM 3309 O O . GLU A 1 435 ? -6.611 20.670 39.053 1.00 90.38 435 GLU A O 1
ATOM 3314 N N . LYS A 1 436 ? -5.907 19.203 37.510 1.00 80.06 436 LYS A N 1
ATOM 3315 C CA . LYS A 1 436 ? -4.573 19.784 37.334 1.00 80.06 436 LYS A CA 1
ATOM 3316 C C . LYS A 1 436 ? -4.232 19.744 35.853 1.00 80.06 436 LYS A C 1
ATOM 3318 O O . LYS A 1 436 ? -4.320 18.679 35.252 1.00 80.06 436 LYS A O 1
ATOM 3323 N N . LYS A 1 437 ? -3.802 20.879 35.291 1.00 77.00 437 LYS A N 1
ATOM 3324 C CA . LYS A 1 437 ? -3.420 20.999 33.871 1.00 77.00 437 LYS A CA 1
ATOM 3325 C C . LYS A 1 437 ? -4.516 20.484 32.915 1.00 77.00 437 LYS A C 1
ATOM 3327 O O . LYS A 1 437 ? -4.228 19.683 32.034 1.00 77.00 437 LYS A O 1
ATOM 3332 N N . GLY A 1 438 ? -5.772 20.869 33.157 1.00 81.38 438 GLY A N 1
ATOM 3333 C CA . GLY A 1 438 ? -6.912 20.494 32.306 1.00 81.38 438 GLY A CA 1
ATOM 3334 C C . GLY A 1 438 ? -7.351 19.025 32.390 1.00 81.38 438 GLY A C 1
ATOM 3335 O O . GLY A 1 438 ? -8.118 18.566 31.552 1.00 81.38 438 GLY A O 1
ATOM 3336 N N . SER A 1 439 ? -6.851 18.239 33.358 1.00 85.69 439 SER A N 1
ATOM 3337 C CA . SER A 1 439 ? -7.263 16.840 33.523 1.00 85.69 439 SER A CA 1
ATOM 3338 C C . SER A 1 439 ? -7.440 16.432 34.984 1.00 85.69 439 SER A C 1
ATOM 3340 O O . SER A 1 439 ? -6.673 16.802 35.879 1.00 85.69 439 SER A O 1
ATOM 3342 N N . LYS A 1 440 ? -8.458 15.600 35.230 1.00 89.50 440 LYS A N 1
ATOM 3343 C CA . LYS A 1 440 ? -8.660 14.899 36.509 1.00 89.50 440 LYS A CA 1
ATOM 3344 C C . LYS A 1 440 ? -7.874 13.587 36.578 1.00 89.50 440 LYS A C 1
ATOM 3346 O O . LYS A 1 440 ? -7.852 12.960 37.633 1.00 89.50 440 LYS A O 1
ATOM 3351 N N . PHE A 1 441 ? -7.225 13.151 35.499 1.00 89.88 441 PHE A N 1
ATOM 3352 C CA . PHE A 1 441 ? -6.456 11.909 35.485 1.00 89.88 441 PHE A CA 1
ATOM 3353 C C . PHE A 1 441 ? -5.002 12.139 35.890 1.00 89.88 441 PHE A C 1
ATOM 3355 O O . PHE A 1 441 ? -4.358 13.107 35.496 1.00 89.88 441 PHE A O 1
ATOM 3362 N N . ARG A 1 442 ? -4.472 11.221 36.696 1.00 89.25 442 ARG A N 1
ATOM 3363 C CA . ARG A 1 442 ? -3.083 11.220 37.157 1.00 89.25 442 ARG A CA 1
ATOM 3364 C C . ARG A 1 442 ? -2.465 9.860 36.906 1.00 89.25 442 ARG A C 1
ATOM 3366 O O . ARG A 1 442 ? -3.165 8.850 36.869 1.00 89.25 442 ARG A O 1
ATOM 3373 N N . VAL A 1 443 ? -1.145 9.848 36.747 1.00 93.38 443 VAL A N 1
ATOM 3374 C CA . VAL A 1 443 ? -0.394 8.632 36.438 1.00 93.38 443 VAL A CA 1
ATOM 3375 C C . VAL A 1 443 ? 0.716 8.420 37.454 1.00 93.38 443 VAL A C 1
ATOM 3377 O O . VAL A 1 443 ? 1.543 9.307 37.666 1.00 93.38 443 VAL A O 1
ATOM 3380 N N . ILE A 1 444 ? 0.764 7.224 38.038 1.00 93.50 444 ILE A N 1
ATOM 3381 C CA . ILE A 1 444 ? 1.934 6.732 38.765 1.00 93.50 444 ILE A CA 1
ATOM 3382 C C . ILE A 1 444 ? 2.720 5.827 37.824 1.00 93.50 444 ILE A C 1
ATOM 3384 O O . ILE A 1 444 ? 2.248 4.766 37.411 1.00 93.50 444 ILE A O 1
ATOM 3388 N N . TRP A 1 445 ? 3.927 6.262 37.477 1.00 96.00 445 TRP A N 1
ATOM 3389 C CA . TRP A 1 445 ? 4.817 5.516 36.597 1.00 96.00 445 TRP A CA 1
ATOM 3390 C C . TRP A 1 445 ? 5.640 4.492 37.369 1.00 96.00 445 TRP A C 1
ATOM 3392 O O . TRP A 1 445 ? 6.079 4.751 38.488 1.00 96.00 445 TRP A O 1
ATOM 3402 N N . GLY A 1 446 ? 5.896 3.350 36.745 1.00 95.31 446 GLY A N 1
ATOM 3403 C CA . GLY A 1 446 ? 6.774 2.308 37.251 1.00 95.31 446 GLY A CA 1
ATOM 3404 C C . GLY A 1 446 ? 7.500 1.565 36.142 1.00 95.31 446 GLY A C 1
ATOM 3405 O O . GLY A 1 446 ? 7.449 1.948 34.972 1.00 95.31 446 GLY A O 1
ATOM 3406 N N . LYS A 1 447 ? 8.199 0.502 36.528 1.00 95.50 447 LYS A N 1
ATOM 3407 C CA . LYS A 1 447 ? 8.986 -0.343 35.633 1.00 95.50 447 LYS A CA 1
ATOM 3408 C C . LYS A 1 447 ? 8.930 -1.794 36.093 1.00 95.50 447 LYS A C 1
ATOM 3410 O O . LYS A 1 447 ? 8.978 -2.073 37.295 1.00 95.50 447 LYS A O 1
ATOM 3415 N N . VAL A 1 448 ? 8.863 -2.709 35.133 1.00 95.62 448 VAL A N 1
ATOM 3416 C CA . VAL A 1 448 ? 9.000 -4.145 35.386 1.00 95.62 448 VAL A CA 1
ATOM 3417 C C . VAL A 1 448 ? 10.456 -4.455 35.727 1.00 95.62 448 VAL A C 1
ATOM 3419 O O . VAL A 1 448 ? 11.376 -4.060 35.012 1.00 95.62 448 VAL A O 1
ATOM 3422 N N . THR A 1 449 ? 10.676 -5.160 36.832 1.00 93.75 449 THR A N 1
ATOM 3423 C CA . THR A 1 449 ? 12.023 -5.437 37.351 1.00 93.75 449 THR A CA 1
ATOM 3424 C C . THR A 1 449 ? 12.447 -6.884 37.162 1.00 93.75 449 THR A C 1
ATOM 3426 O O . THR A 1 449 ? 13.562 -7.115 36.708 1.00 93.75 449 THR A O 1
ATOM 3429 N N . ARG A 1 450 ? 11.597 -7.854 37.524 1.00 92.38 450 ARG A N 1
ATOM 3430 C CA . ARG A 1 450 ? 11.900 -9.295 37.479 1.00 92.38 450 ARG A CA 1
ATOM 3431 C C . ARG A 1 450 ? 10.619 -10.113 37.347 1.00 92.38 450 ARG A C 1
ATOM 3433 O O . ARG A 1 450 ? 9.568 -9.655 37.785 1.00 92.38 450 ARG A O 1
ATOM 3440 N N . ALA A 1 451 ? 10.728 -11.342 36.858 1.00 93.81 451 ALA A N 1
ATOM 3441 C CA . ALA A 1 451 ? 9.656 -12.330 36.950 1.00 93.81 451 ALA A CA 1
ATOM 3442 C C . ALA A 1 451 ? 9.317 -12.675 38.416 1.00 93.81 451 ALA A C 1
ATOM 3444 O O . 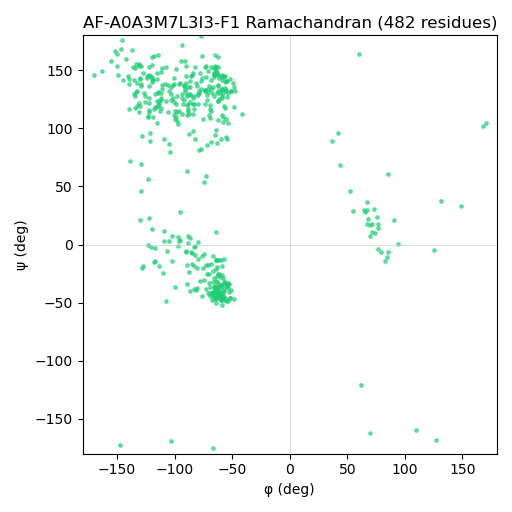ALA A 1 451 ? 10.164 -12.589 39.316 1.00 93.81 451 ALA A O 1
ATOM 3445 N N . HIS A 1 452 ? 8.076 -13.085 38.663 1.00 92.00 452 HIS A N 1
ATOM 3446 C CA . HIS A 1 452 ? 7.596 -13.588 39.942 1.00 92.00 452 HIS A CA 1
ATOM 3447 C C . HIS A 1 452 ? 6.836 -14.906 39.762 1.00 92.00 452 HIS A C 1
ATOM 3449 O O . HIS A 1 452 ? 5.748 -14.931 39.198 1.00 92.00 452 HIS A O 1
ATOM 3455 N N . GLY A 1 453 ? 7.394 -15.992 40.302 1.00 88.50 453 GLY A N 1
ATOM 3456 C CA . GLY A 1 453 ? 6.807 -17.323 40.151 1.00 88.50 453 GLY A CA 1
ATOM 3457 C C . GLY A 1 453 ? 6.919 -17.850 38.718 1.00 88.50 453 GLY A C 1
ATOM 3458 O O . GLY A 1 453 ? 7.743 -17.373 37.936 1.00 88.50 453 GLY A O 1
ATOM 3459 N N . SER A 1 454 ? 6.107 -18.859 38.405 1.00 86.19 454 SER A N 1
ATOM 3460 C CA . SER A 1 454 ? 6.040 -19.515 37.093 1.00 86.19 454 SER A CA 1
ATOM 3461 C C . SER A 1 454 ? 4.844 -19.074 36.246 1.00 86.19 454 SER A C 1
ATOM 3463 O O . SER A 1 454 ? 4.843 -19.315 35.048 1.00 86.19 454 SER A O 1
ATOM 3465 N N . THR A 1 455 ? 3.858 -18.397 36.840 1.00 85.25 455 THR A N 1
ATOM 3466 C CA . THR A 1 455 ? 2.532 -18.140 36.252 1.00 85.25 455 THR A CA 1
ATOM 3467 C C . THR A 1 455 ? 2.419 -16.787 35.546 1.00 85.25 455 THR A C 1
ATOM 3469 O O . THR A 1 455 ? 1.351 -16.178 35.544 1.00 85.25 455 THR A O 1
ATOM 3472 N N . GLY A 1 456 ? 3.512 -16.240 35.011 1.00 83.75 456 GLY A N 1
ATOM 3473 C CA . GLY A 1 456 ? 3.474 -14.976 34.261 1.00 83.75 456 GLY A CA 1
ATOM 3474 C C . GLY A 1 456 ? 3.227 -13.701 35.090 1.00 83.75 456 GLY A C 1
ATOM 3475 O O . GLY A 1 456 ? 2.850 -12.659 34.556 1.00 83.75 456 GLY A O 1
ATOM 3476 N N . THR A 1 457 ? 3.425 -13.757 36.411 1.00 94.62 457 THR A N 1
ATOM 3477 C CA . THR A 1 457 ? 3.399 -12.564 37.277 1.00 94.62 457 THR A CA 1
ATOM 3478 C C . THR A 1 457 ? 4.770 -11.891 37.274 1.00 94.62 457 THR A C 1
ATOM 3480 O O . THR A 1 457 ? 5.800 -12.560 37.236 1.00 94.62 457 THR A O 1
ATOM 3483 N N . VAL A 1 458 ? 4.819 -10.562 37.362 1.00 96.56 458 VAL A N 1
ATOM 3484 C CA . VAL A 1 458 ? 6.066 -9.788 37.427 1.00 96.56 458 VAL A CA 1
ATOM 3485 C C . VAL A 1 458 ? 6.155 -8.929 38.685 1.00 96.56 458 VAL A C 1
ATOM 3487 O O . VAL A 1 458 ? 5.156 -8.494 39.256 1.00 96.56 458 VAL A O 1
ATOM 3490 N N . ARG A 1 459 ? 7.388 -8.655 39.118 1.00 96.38 459 ARG A N 1
ATOM 3491 C CA . ARG A 1 459 ? 7.718 -7.666 40.147 1.00 96.38 459 ARG A CA 1
ATOM 3492 C C . ARG A 1 459 ? 7.941 -6.311 39.501 1.00 96.38 459 ARG A C 1
ATOM 3494 O O . ARG A 1 459 ? 8.775 -6.170 38.604 1.00 96.38 459 ARG A O 1
ATOM 3501 N N . ALA A 1 460 ? 7.277 -5.299 40.025 1.00 96.75 460 ALA A N 1
ATOM 3502 C CA . ALA A 1 460 ? 7.315 -3.930 39.552 1.00 96.75 460 ALA A CA 1
ATOM 3503 C C . ALA A 1 460 ? 7.788 -2.972 40.648 1.00 96.75 460 ALA A C 1
ATOM 3505 O O . ALA A 1 460 ? 7.450 -3.137 41.823 1.00 96.75 460 ALA A O 1
ATOM 3506 N N . LYS A 1 461 ? 8.529 -1.937 40.246 1.00 95.62 461 LYS A N 1
ATOM 3507 C CA . LYS A 1 461 ? 8.844 -0.781 41.094 1.00 95.62 461 LYS A CA 1
ATOM 3508 C C . LYS A 1 461 ? 8.211 0.468 40.499 1.00 95.62 461 LYS A C 1
ATOM 3510 O O . LYS A 1 461 ? 8.467 0.793 39.341 1.00 95.62 461 LYS A O 1
ATOM 3515 N N . PHE A 1 462 ? 7.390 1.150 41.288 1.00 95.19 462 PHE A N 1
ATOM 3516 C CA . PHE A 1 462 ? 6.771 2.422 40.920 1.00 95.19 462 PHE A CA 1
ATOM 3517 C C . PHE A 1 462 ? 7.547 3.592 41.533 1.00 95.19 462 PHE A C 1
ATOM 3519 O O . PHE A 1 462 ? 8.180 3.437 42.574 1.00 95.19 462 PHE A O 1
ATOM 3526 N N . LYS A 1 463 ? 7.515 4.758 40.876 1.00 90.06 463 LYS A N 1
ATOM 3527 C CA . LYS A 1 463 ? 8.188 5.987 41.331 1.00 90.06 463 LYS A CA 1
ATOM 3528 C C . LYS A 1 463 ? 7.669 6.436 42.699 1.00 90.06 463 LYS A C 1
ATOM 3530 O O . LYS A 1 463 ? 8.439 6.896 43.531 1.00 90.06 463 LYS A O 1
ATOM 3535 N N . SER A 1 464 ? 6.371 6.272 42.921 1.00 90.62 464 SER A N 1
ATOM 3536 C CA . SER A 1 464 ? 5.738 6.323 44.236 1.00 90.62 464 SER A CA 1
ATOM 3537 C C . SER A 1 464 ? 4.981 5.019 44.453 1.00 90.62 464 SER A C 1
ATOM 3539 O O . SER A 1 464 ? 4.419 4.480 43.496 1.00 90.62 464 SER A O 1
ATOM 3541 N N . ASN A 1 465 ? 4.945 4.514 45.686 1.00 92.56 465 ASN A N 1
ATOM 3542 C CA . ASN A 1 465 ? 4.198 3.295 45.992 1.00 92.56 465 ASN A CA 1
ATOM 3543 C C . ASN A 1 465 ? 2.730 3.449 45.572 1.00 92.56 465 ASN A C 1
ATOM 3545 O O . ASN A 1 465 ? 2.132 4.516 45.738 1.00 92.56 465 ASN A O 1
ATOM 3549 N N . LEU A 1 466 ? 2.159 2.383 45.011 1.00 93.56 466 LEU A N 1
ATOM 3550 C CA . LEU A 1 466 ? 0.734 2.356 44.703 1.00 93.56 466 LEU A CA 1
ATOM 3551 C C . LEU A 1 466 ? -0.074 2.410 46.011 1.00 93.56 466 LEU A C 1
ATOM 3553 O O . LEU A 1 466 ? 0.379 1.885 47.027 1.00 93.56 466 LEU A O 1
ATOM 3557 N N . PRO A 1 467 ? -1.259 3.038 46.028 1.00 92.38 467 PRO A N 1
ATOM 3558 C CA . PRO A 1 467 ? -2.116 2.999 47.205 1.00 92.38 467 PRO A CA 1
ATOM 3559 C C . PRO A 1 467 ? -2.726 1.593 47.380 1.00 92.38 467 PRO A C 1
ATOM 3561 O O . PRO A 1 467 ? -3.006 0.935 46.377 1.00 92.38 467 PRO A O 1
ATOM 3564 N N . PRO A 1 468 ? -3.013 1.130 48.612 1.00 89.19 468 PRO A N 1
ATOM 3565 C CA . PRO A 1 468 ? -3.682 -0.157 48.842 1.00 89.19 468 PRO A CA 1
ATOM 3566 C C . PRO A 1 468 ? -5.032 -0.290 48.120 1.00 89.19 468 PRO A C 1
ATOM 3568 O O . PRO A 1 468 ? -5.366 -1.365 47.638 1.00 89.19 468 PRO A O 1
ATOM 3571 N N . ALA A 1 469 ? -5.766 0.815 47.950 1.00 90.81 469 ALA A N 1
ATOM 3572 C CA . ALA A 1 469 ? -7.015 0.853 47.185 1.00 90.81 469 ALA A CA 1
ATOM 3573 C C . ALA A 1 469 ? -6.846 0.531 45.684 1.00 90.81 469 ALA A C 1
ATOM 3575 O O . ALA A 1 469 ? -7.834 0.321 44.991 1.00 90.81 469 ALA A O 1
ATOM 3576 N N . ALA A 1 470 ? -5.612 0.512 45.166 1.00 90.31 470 ALA A N 1
ATOM 3577 C CA . ALA A 1 470 ? -5.334 0.114 43.790 1.00 90.31 470 ALA A CA 1
ATOM 3578 C C . ALA A 1 470 ? -5.254 -1.409 43.609 1.00 90.31 470 ALA A C 1
ATOM 3580 O O . ALA A 1 470 ? -5.131 -1.858 42.473 1.00 90.31 470 ALA A O 1
ATOM 3581 N N . ILE A 1 471 ? -5.261 -2.216 44.679 1.00 93.31 471 ILE A N 1
ATOM 3582 C CA . ILE A 1 471 ? -5.226 -3.682 44.555 1.00 93.31 471 ILE A CA 1
ATOM 3583 C C . ILE A 1 471 ? -6.433 -4.142 43.722 1.00 93.31 471 ILE A C 1
ATOM 3585 O O . ILE A 1 471 ? -7.559 -3.718 43.954 1.00 93.31 471 ILE A O 1
ATOM 3589 N N . GLY A 1 472 ? -6.180 -4.973 42.712 1.00 89.69 472 GLY A N 1
ATOM 3590 C CA . GLY A 1 472 ? -7.157 -5.405 41.712 1.00 89.69 472 GLY A CA 1
ATOM 3591 C C . GLY A 1 472 ? -7.333 -4.441 40.532 1.00 89.69 472 GLY A C 1
ATOM 3592 O O . GLY A 1 472 ? -7.936 -4.824 39.528 1.00 89.69 472 GLY A O 1
ATOM 3593 N N . ALA A 1 473 ? -6.782 -3.224 40.599 1.00 91.06 473 ALA A N 1
ATOM 3594 C CA . ALA A 1 473 ? -6.899 -2.241 39.529 1.00 91.06 473 ALA A CA 1
ATOM 3595 C C . ALA A 1 473 ? -6.035 -2.592 38.310 1.00 91.06 473 ALA A C 1
ATOM 3597 O O . ALA A 1 473 ? -4.986 -3.244 38.402 1.00 91.06 473 ALA A O 1
ATOM 3598 N N . LYS A 1 474 ? -6.477 -2.095 37.150 1.00 94.75 474 LYS A N 1
ATOM 3599 C CA . LYS A 1 474 ? -5.773 -2.255 35.877 1.00 94.75 474 LYS A CA 1
ATOM 3600 C C . LYS A 1 474 ? -4.528 -1.367 35.826 1.00 94.75 474 LYS A C 1
ATOM 3602 O O . LYS A 1 474 ? -4.580 -0.163 36.078 1.00 94.75 474 LYS A O 1
ATOM 3607 N N . ILE A 1 475 ? -3.419 -1.969 35.424 1.00 94.56 475 ILE A N 1
ATOM 3608 C CA . ILE A 1 475 ? -2.137 -1.337 35.133 1.00 94.56 475 ILE A CA 1
ATOM 3609 C C . ILE A 1 475 ? -1.901 -1.432 33.629 1.00 94.56 475 ILE A C 1
ATOM 3611 O O . ILE A 1 475 ? -2.141 -2.469 33.015 1.00 94.56 475 ILE A O 1
ATOM 3615 N N . ARG A 1 476 ? -1.417 -0.348 33.023 1.00 94.94 476 ARG A N 1
ATOM 3616 C CA . ARG A 1 476 ? -0.973 -0.359 31.626 1.00 94.94 476 ARG A CA 1
ATOM 3617 C C . ARG A 1 476 ? 0.499 -0.753 31.586 1.00 94.94 476 ARG A C 1
ATOM 3619 O O . ARG A 1 476 ? 1.330 -0.032 32.142 1.00 94.94 476 ARG A O 1
ATOM 3626 N N . VAL A 1 477 ? 0.814 -1.883 30.960 1.00 93.75 477 VAL A N 1
ATOM 3627 C CA . VAL A 1 477 ? 2.182 -2.361 30.734 1.00 93.75 477 VAL A CA 1
ATOM 3628 C C . VAL A 1 477 ? 2.606 -1.973 29.332 1.00 93.75 477 VAL A C 1
ATOM 3630 O O . VAL A 1 477 ? 2.155 -2.557 28.357 1.00 93.75 477 VAL A O 1
ATOM 3633 N N . MET A 1 478 ? 3.443 -0.950 29.234 1.00 92.88 478 MET A N 1
ATOM 3634 C CA . MET A 1 478 ? 3.878 -0.397 27.958 1.00 92.88 478 MET A CA 1
ATOM 3635 C C . MET A 1 478 ? 4.730 -1.407 27.184 1.00 92.88 478 MET A C 1
ATOM 3637 O O . MET A 1 478 ? 5.499 -2.155 27.777 1.00 92.88 478 MET A O 1
ATOM 3641 N N . LEU A 1 479 ? 4.658 -1.384 25.857 1.00 88.12 479 LEU A N 1
ATOM 3642 C CA . LEU A 1 479 ? 5.489 -2.220 24.982 1.00 88.12 479 LEU A CA 1
ATOM 3643 C C . LEU A 1 479 ? 6.896 -1.625 24.750 1.00 88.12 479 LEU A C 1
ATOM 3645 O O . LEU A 1 479 ? 7.763 -2.262 24.150 1.00 88.12 479 LEU A O 1
ATOM 3649 N N . TYR A 1 480 ? 7.175 -0.449 25.327 1.00 82.06 480 TYR A N 1
ATOM 3650 C CA . TYR A 1 480 ? 8.443 0.285 25.245 1.00 82.06 480 TYR A CA 1
ATOM 3651 C C . TYR A 1 480 ? 9.100 0.502 26.635 1.00 82.06 480 TYR A C 1
ATOM 3653 O O . TYR A 1 480 ? 8.422 0.424 27.672 1.00 82.06 480 TYR A O 1
ATOM 3661 N N . PRO A 1 481 ? 10.413 0.810 26.707 1.00 72.69 481 PRO A N 1
ATOM 3662 C CA . PRO A 1 481 ? 11.383 0.910 25.601 1.00 72.69 481 PRO A CA 1
ATOM 3663 C C . PRO A 1 481 ? 11.683 -0.449 24.948 1.00 72.69 481 PRO A C 1
ATOM 3665 O O . PRO A 1 481 ? 11.536 -1.484 25.608 1.00 72.69 481 PRO A O 1
ATOM 3668 N N . SER A 1 482 ? 12.069 -0.466 23.664 1.00 63.34 482 SER A N 1
ATOM 3669 C CA . SER A 1 482 ? 12.577 -1.698 23.039 1.00 63.34 482 SER A CA 1
ATOM 3670 C C . SER A 1 482 ? 13.840 -2.162 23.767 1.00 63.34 482 SER A C 1
ATOM 3672 O O . SER A 1 482 ? 14.619 -1.351 24.266 1.00 63.34 482 SER A O 1
ATOM 3674 N N . ARG A 1 483 ? 13.979 -3.478 23.892 1.00 53.91 483 ARG A N 1
ATOM 3675 C CA . ARG A 1 483 ? 15.210 -4.163 24.317 1.00 53.91 483 ARG A CA 1
ATOM 3676 C C . ARG A 1 483 ? 15.709 -5.138 23.248 1.00 53.91 483 ARG A C 1
ATOM 3678 O O . ARG A 1 483 ? 16.716 -5.793 23.486 1.00 53.91 483 ARG A O 1
ATOM 3685 N N . VAL A 1 484 ? 14.952 -5.240 22.155 1.00 48.81 484 VAL A N 1
ATOM 3686 C CA . VAL A 1 484 ? 15.343 -5.879 20.902 1.00 48.81 484 VAL A CA 1
ATOM 3687 C C . VAL A 1 484 ? 16.075 -4.831 20.094 1.00 48.81 484 VAL A C 1
ATOM 3689 O O . VAL A 1 484 ? 15.544 -3.686 20.082 1.00 48.81 484 VAL A O 1
#